Protein 5M6G (pdb70)

Structure (mmCIF, N/CA/C/O backbone):
data_5M6G
#
_entry.id   5M6G
#
_cell.length_a   64.292
_cell.length_b   75.717
_cell.length_c   113.893
_cell.angle_alpha   90.00
_cell.angle_beta   90.00
_cell.angle_gamma   90.00
#
_symmetry.space_group_name_H-M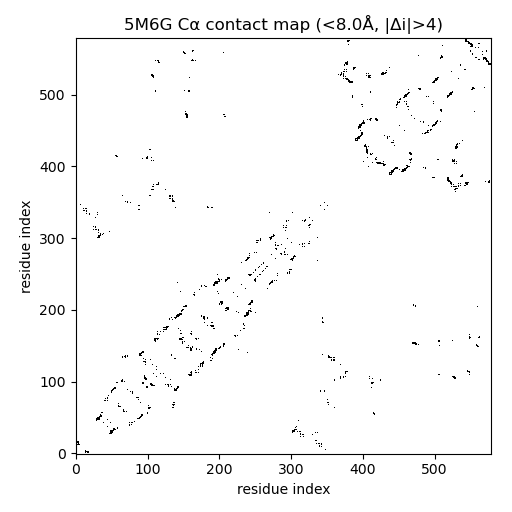   'P 21 21 21'
#
loop_
_entity.id
_entity.type
_entity.pdbx_description
1 polymer Beta-glucosidase
2 non-polymer 'MAGNESIUM ION'
3 non-polymer GLYCEROL
4 non-polymer 'TRIETHYLENE GLYCOL'
5 non-polymer sorbitol
6 water water
#
loop_
_atom_site.group_PDB
_atom_site.id
_atom_site.type_symbol
_atom_site.label_atom_id
_atom_site.label_alt_id
_atom_site.label_comp_id
_atom_site.label_asym_id
_atom_site.label_entity_id
_atom_site.label_seq_id
_atom_site.pdbx_PDB_ins_code
_atom_site.Cartn_x
_atom_site.Cartn_y
_atom_site.Cartn_z
_atom_site.occupancy
_atom_site.B_iso_or_equiv
_atom_site.auth_seq_id
_atom_site.auth_comp_id
_atom_site.auth_asym_id
_atom_site.auth_atom_id
_atom_site.pdbx_PDB_model_num
ATOM 1 N N . ARG A 1 37 ? -45.124 11.957 -5.916 1.00 32.19 37 ARG A N 1
ATOM 2 C CA . ARG A 1 37 ? -45.314 12.655 -4.649 1.00 35.50 37 ARG A CA 1
ATOM 3 C C . ARG A 1 37 ? -44.251 12.396 -3.569 1.00 25.52 37 ARG A C 1
ATOM 4 O O . ARG A 1 37 ? -44.020 13.284 -2.762 1.00 28.84 37 ARG A O 1
ATOM 12 N N . PRO A 1 38 ? -43.627 11.213 -3.503 1.00 26.39 38 PRO A N 1
ATOM 13 C CA . PRO A 1 38 ? -42.492 11.080 -2.581 1.00 24.76 38 PRO A CA 1
ATOM 14 C C . PRO A 1 38 ? -41.416 12.079 -2.968 1.00 20.23 38 PRO A C 1
ATOM 15 O O . PRO A 1 38 ? -41.146 12.300 -4.151 1.00 20.20 38 PRO A O 1
ATOM 19 N N . ALA A 1 39 ? -40.832 12.721 -1.957 1.00 18.54 39 ALA A N 1
ATOM 20 C CA . ALA A 1 39 ? -39.903 13.809 -2.228 1.00 17.55 39 ALA A CA 1
ATOM 21 C C . ALA A 1 39 ? -38.701 13.334 -3.032 1.00 16.92 39 ALA A C 1
ATOM 22 O O . ALA A 1 39 ? -38.103 14.123 -3.774 1.00 20.35 39 ALA A O 1
ATOM 24 N N . TYR A 1 40 ? -38.327 12.056 -2.907 1.00 15.37 40 TYR A N 1
ATOM 25 C CA . TYR A 1 40 ? -37.173 11.592 -3.672 1.00 15.72 40 TYR A CA 1
ATOM 26 C C . TYR A 1 40 ? -37.464 11.574 -5.165 1.00 19.06 40 TYR A C 1
ATOM 27 O O . TYR A 1 40 ? -36.525 11.557 -5.970 1.00 16.99 40 TYR A O 1
ATOM 36 N N . ARG A 1 41 ? -38.741 11.610 -5.548 1.00 18.91 41 ARG A N 1
ATOM 37 C CA . ARG A 1 41 ? -39.144 11.709 -6.945 1.00 22.80 41 ARG A CA 1
ATOM 38 C C . ARG A 1 41 ? -39.199 13.144 -7.448 1.00 21.67 41 ARG A C 1
ATOM 39 O O . ARG A 1 41 ? -39.509 13.358 -8.623 1.00 25.67 41 ARG A O 1
ATOM 47 N N . ASP A 1 42 ? -38.941 14.130 -6.588 1.00 19.33 42 ASP A N 1
ATOM 48 C CA . ASP A 1 42 ? -38.922 15.525 -7.009 1.00 18.02 42 ASP A CA 1
ATOM 49 C C . ASP A 1 42 ? -37.551 15.863 -7.579 1.00 23.27 42 ASP A C 1
ATOM 50 O O . ASP A 1 42 ? -36.561 15.915 -6.834 1.00 20.85 42 ASP A O 1
ATOM 55 N N . PRO A 1 43 ? -37.448 16.124 -8.885 1.00 24.14 43 PRO A N 1
ATOM 56 C CA . PRO A 1 43 ? -36.134 16.395 -9.470 1.00 17.99 43 PRO A CA 1
ATOM 57 C C . PRO A 1 43 ? -35.597 17.789 -9.182 1.00 22.65 43 PRO A C 1
ATOM 58 O O . PRO A 1 43 ? -34.421 18.041 -9.465 1.00 23.41 43 PRO A O 1
ATOM 62 N N . ARG A 1 44 ? -36.393 18.696 -8.624 1.00 24.12 44 ARG A N 1
ATOM 63 C CA . ARG A 1 44 ? -35.883 20.002 -8.221 1.00 24.70 44 ARG A CA 1
ATOM 64 C C . ARG A 1 44 ? -35.384 20.025 -6.783 1.00 27.02 44 ARG A C 1
ATOM 65 O O . ARG A 1 44 ? -34.848 21.047 -6.344 1.00 21.18 44 ARG A O 1
ATOM 73 N N . LEU A 1 45 ? -35.556 18.946 -6.048 1.00 21.14 45 LEU A N 1
ATOM 74 C CA . LEU A 1 45 ? -35.138 18.918 -4.655 1.00 19.50 45 LEU A CA 1
ATOM 75 C C . LEU A 1 45 ? -33.625 18.721 -4.563 1.00 22.01 45 LEU A C 1
ATOM 76 O O . LEU A 1 45 ? -33.045 17.981 -5.368 1.00 19.94 45 LEU A O 1
ATOM 81 N N . PRO A 1 46 ? -32.959 19.386 -3.618 1.00 19.88 46 PRO A N 1
ATOM 82 C CA . PRO A 1 46 ? -31.529 19.131 -3.413 1.00 19.54 46 PRO A CA 1
ATOM 83 C C . PRO A 1 46 ? -31.275 17.648 -3.186 1.00 16.05 46 PRO A C 1
ATOM 84 O O . PRO A 1 46 ? -32.076 16.955 -2.555 1.00 17.54 46 PRO A O 1
ATOM 88 N N . VAL A 1 47 ? -30.136 17.172 -3.705 1.00 15.94 47 VAL A N 1
ATOM 89 C CA . VAL A 1 47 ? -29.810 15.747 -3.627 1.00 12.59 47 VAL A CA 1
ATOM 90 C C . VAL A 1 47 ? -29.878 15.205 -2.199 1.00 14.66 47 VAL A C 1
ATOM 91 O O . VAL A 1 47 ? -30.524 14.168 -1.992 1.00 17.09 47 VAL A O 1
ATOM 95 N N . PRO A 1 48 ? -29.252 15.832 -1.192 1.00 16.82 48 PRO A N 1
ATOM 96 C CA . PRO A 1 48 ? -29.324 15.248 0.161 1.00 15.45 48 PRO A CA 1
ATOM 97 C C . PRO A 1 48 ? -30.748 15.085 0.682 1.00 13.78 48 PRO A C 1
ATOM 98 O O . PRO A 1 48 ? -31.012 14.126 1.420 1.00 15.52 48 PRO A O 1
ATOM 102 N N . ASP A 1 49 ? -31.672 15.981 0.314 1.00 15.11 49 ASP A N 1
ATOM 103 C CA . ASP A 1 49 ? -33.072 15.819 0.724 1.00 15.17 49 ASP A CA 1
ATOM 104 C C . ASP A 1 49 ? -33.734 14.649 0.005 1.00 15.60 49 ASP A C 1
ATOM 105 O O . ASP A 1 49 ? -34.581 13.952 0.584 1.00 15.92 49 ASP A O 1
ATOM 110 N N . ARG A 1 50 ? -33.383 14.437 -1.269 1.00 13.65 50 ARG A N 1
ATOM 111 C CA . ARG A 1 50 ? -33.885 13.278 -1.999 1.00 14.10 50 ARG A CA 1
ATOM 112 C C . ARG A 1 50 ? -33.347 11.983 -1.404 1.00 15.25 50 ARG A C 1
ATOM 113 O O . ARG A 1 50 ? -34.091 11.006 -1.251 1.00 13.33 50 ARG A O 1
ATOM 121 N N . VAL A 1 51 ? -32.053 11.959 -1.077 1.00 12.20 51 VAL A N 1
ATOM 122 C CA . VAL A 1 51 ? -31.455 10.806 -0.413 1.00 12.63 51 VAL A CA 1
ATOM 123 C C . VAL A 1 51 ? -32.149 10.526 0.919 1.00 14.65 51 VAL A C 1
ATOM 124 O O . VAL A 1 51 ? -32.499 9.384 1.228 1.00 14.12 51 VAL A O 1
ATOM 128 N N . ASP A 1 52 ? -32.341 11.561 1.736 1.00 13.36 52 ASP A N 1
ATOM 129 C CA . ASP A 1 52 ? -33.003 11.359 3.029 1.00 14.45 52 ASP A CA 1
ATOM 130 C C . ASP A 1 52 ? -34.384 10.732 2.862 1.00 16.73 52 ASP A C 1
ATOM 131 O O . ASP A 1 52 ? -34.751 9.802 3.594 1.00 12.88 52 ASP A O 1
ATOM 136 N N . ASP A 1 53 ? -35.171 11.230 1.906 1.00 14.69 53 ASP A N 1
ATOM 137 C CA . ASP A 1 53 ? -36.534 10.734 1.749 1.00 15.75 53 ASP A CA 1
ATOM 138 C C . ASP A 1 53 ? -36.546 9.283 1.286 1.00 18.27 53 ASP A C 1
ATOM 139 O O . ASP A 1 53 ? -37.311 8.463 1.804 1.00 16.01 53 ASP A O 1
ATOM 144 N N . LEU A 1 54 ? -35.709 8.953 0.294 1.00 14.47 54 LEU A N 1
ATOM 145 C CA . LEU A 1 54 ? -35.625 7.578 -0.185 1.00 13.83 54 LEU A CA 1
ATOM 146 C C . LEU A 1 54 ? -35.197 6.632 0.931 1.00 13.50 54 LEU A C 1
ATOM 147 O O . LEU A 1 54 ? -35.838 5.604 1.165 1.00 13.18 54 LEU A O 1
ATOM 152 N N . MET A 1 55 ? -34.107 6.959 1.636 1.00 12.29 55 MET A N 1
ATOM 153 C CA . MET A 1 55 ? -33.657 6.070 2.698 1.00 12.85 55 MET A CA 1
ATOM 154 C C . MET A 1 55 ? -34.704 5.920 3.793 1.00 15.96 55 MET A C 1
ATOM 155 O O . MET A 1 55 ? -34.830 4.840 4.380 1.00 15.91 55 MET A O 1
ATOM 160 N N . ALA A 1 56 ? -35.473 6.973 4.071 1.00 14.06 56 ALA A N 1
ATOM 161 C CA . ALA A 1 56 ? -36.532 6.847 5.073 1.00 15.04 56 ALA A CA 1
ATOM 162 C C . ALA A 1 56 ? -37.535 5.771 4.686 1.00 16.05 56 ALA A C 1
ATOM 163 O O . ALA A 1 56 ? -38.144 5.145 5.562 1.00 16.03 56 ALA A O 1
ATOM 165 N N . ARG A 1 57 ? -37.700 5.524 3.383 1.00 15.09 57 ARG A N 1
ATOM 166 C CA . ARG A 1 57 ? -38.652 4.541 2.875 1.00 18.75 57 ARG A CA 1
ATOM 167 C C . ARG A 1 57 ? -38.055 3.150 2.680 1.00 18.80 57 ARG A C 1
ATOM 168 O O . ARG A 1 57 ? -38.805 2.206 2.402 1.00 14.98 57 ARG A O 1
ATOM 176 N N . MET A 1 58 ? -36.741 2.988 2.826 1.00 12.00 58 MET A N 1
ATOM 177 C CA . MET A 1 58 ? -36.106 1.716 2.524 1.00 11.83 58 MET A CA 1
ATOM 178 C C . MET A 1 58 ? -36.116 0.774 3.720 1.00 12.92 58 MET A C 1
ATOM 179 O O . MET A 1 58 ? -35.873 1.188 4.861 1.00 15.20 58 MET A O 1
ATOM 184 N N . SER A 1 59 ? -36.399 -0.496 3.446 1.00 10.88 59 SER A N 1
ATOM 185 C CA . SER A 1 59 ? -36.153 -1.551 4.410 1.00 15.92 59 SER A CA 1
ATOM 186 C C . SER A 1 59 ? -34.658 -1.832 4.495 1.00 15.29 59 SER A C 1
ATOM 187 O O . SER A 1 59 ? -33.878 -1.459 3.617 1.00 14.00 59 SER A O 1
ATOM 190 N N . LEU A 1 60 ? -34.263 -2.507 5.575 1.00 12.72 60 LEU A N 1
ATOM 191 C CA . LEU A 1 60 ? -32.879 -2.954 5.672 1.00 15.32 60 LEU A CA 1
ATOM 192 C C . LEU A 1 60 ? -32.488 -3.771 4.445 1.00 13.04 60 LEU A C 1
ATOM 193 O O . LEU A 1 60 ? -31.401 -3.585 3.885 1.00 14.04 60 LEU A O 1
ATOM 198 N N . ASP A 1 61 ? -33.380 -4.655 3.986 1.00 16.23 61 ASP A N 1
ATOM 199 C CA . ASP A 1 61 ? -33.069 -5.466 2.812 1.00 18.86 61 ASP A CA 1
ATOM 200 C C . ASP A 1 61 ? -32.844 -4.600 1.577 1.00 12.74 61 ASP A C 1
ATOM 201 O O . ASP A 1 61 ? -31.977 -4.912 0.751 1.00 12.94 61 ASP A O 1
ATOM 206 N N . ASP A 1 62 ? -33.604 -3.505 1.429 1.00 12.00 62 ASP A N 1
ATOM 207 C CA . ASP A 1 62 ? -33.334 -2.587 0.320 1.00 16.04 62 ASP A CA 1
ATOM 208 C C . ASP A 1 62 ? -31.925 -2.019 0.431 1.00 15.84 62 ASP A C 1
ATOM 209 O O . ASP A 1 62 ? -31.201 -1.912 -0.571 1.00 13.58 62 ASP A O 1
ATOM 214 N N . LYS A 1 63 ? -31.524 -1.645 1.650 1.00 13.92 63 LYS A N 1
ATOM 215 C CA . LYS A 1 63 ? -30.215 -1.037 1.862 1.00 14.20 63 LYS A CA 1
ATOM 216 C C . LYS A 1 63 ? -29.090 -2.038 1.628 1.00 11.99 63 LYS A C 1
ATOM 217 O O . LYS A 1 63 ? -28.035 -1.680 1.090 1.00 13.72 63 LYS A O 1
ATOM 223 N N . LEU A 1 64 ? -29.284 -3.292 2.035 1.00 12.29 64 LEU A N 1
ATOM 224 C CA . LEU A 1 64 ? -28.262 -4.300 1.782 1.00 12.55 64 LEU A CA 1
ATOM 225 C C . LEU A 1 64 ? -28.088 -4.519 0.288 1.00 15.60 64 LEU A C 1
ATOM 226 O O . LEU A 1 64 ? -26.957 -4.592 -0.213 1.00 12.11 64 LEU A O 1
ATOM 231 N N . GLY A 1 65 ? -29.203 -4.592 -0.441 1.00 13.40 65 GLY A N 1
ATOM 232 C CA . GLY A 1 65 ? -29.130 -4.753 -1.884 1.00 13.28 65 GLY A CA 1
ATOM 233 C C . GLY A 1 65 ? -28.313 -3.672 -2.558 1.00 13.38 65 GLY A C 1
ATOM 234 O O . GLY A 1 65 ? -27.527 -3.958 -3.464 1.00 14.12 65 GLY A O 1
ATOM 235 N N . GLN A 1 66 ? -28.481 -2.415 -2.129 1.00 14.55 66 GLN A N 1
ATOM 236 C CA . GLN A 1 66 ? -27.755 -1.324 -2.774 1.00 13.55 66 GLN A CA 1
ATOM 237 C C . GLN A 1 66 ? -26.249 -1.485 -2.651 1.00 14.74 66 GLN A C 1
ATOM 238 O O . GLN A 1 66 ? -25.518 -0.934 -3.474 1.00 12.49 66 GLN A O 1
ATOM 244 N N . MET A 1 67 ? -25.772 -2.225 -1.651 1.00 13.91 67 MET A N 1
ATOM 245 C CA . MET A 1 67 ? -24.340 -2.373 -1.427 1.00 15.37 67 MET A CA 1
ATOM 246 C C . MET A 1 67 ? -23.708 -3.447 -2.306 1.00 15.27 67 MET A C 1
ATOM 247 O O . MET A 1 67 ? -22.494 -3.656 -2.229 1.00 16.12 67 MET A O 1
ATOM 252 N N . VAL A 1 68 ? -24.494 -4.106 -3.152 1.00 15.45 68 VAL A N 1
ATOM 253 C CA . VAL A 1 68 ? -24.026 -5.202 -3.995 1.00 16.55 68 VAL A CA 1
ATOM 254 C C . VAL A 1 68 ? -23.776 -4.686 -5.411 1.00 19.10 68 VAL A C 1
ATOM 255 O O . VAL A 1 68 ? -24.623 -3.992 -5.993 1.00 11.40 68 VAL A O 1
ATOM 259 N N . GLN A 1 69 ? -22.608 -5.014 -5.965 1.00 12.75 69 GLN A N 1
ATOM 260 C CA . GLN A 1 69 ? -22.355 -4.880 -7.398 1.00 14.90 69 GLN A CA 1
ATOM 261 C C . GLN A 1 69 ? -22.008 -6.267 -7.917 1.00 13.80 69 GLN A C 1
ATOM 262 O O . GLN A 1 69 ? -20.966 -6.827 -7.551 1.00 12.26 69 GLN A O 1
ATOM 268 N N . VAL A 1 70 ? -22.886 -6.829 -8.749 1.00 11.59 70 VAL A N 1
ATOM 269 C CA . VAL A 1 70 ? -22.753 -8.206 -9.206 1.00 11.37 70 VAL A CA 1
ATOM 270 C C . VAL A 1 70 ? -22.364 -8.217 -10.677 1.00 15.38 70 VAL A C 1
ATOM 271 O O . VAL A 1 70 ? -22.832 -7.384 -11.467 1.00 12.57 70 VAL A O 1
ATOM 275 N N . GLU A 1 71 ? -21.496 -9.160 -11.040 1.00 11.45 71 GLU A N 1
ATOM 276 C CA . GLU A 1 71 ? -21.063 -9.296 -12.423 1.00 10.30 71 GLU A CA 1
ATOM 277 C C . GLU A 1 71 ? -22.199 -9.882 -13.258 1.00 14.04 71 GLU A C 1
ATOM 278 O O . GLU A 1 71 ? -22.897 -10.801 -12.823 1.00 15.36 71 GLU A O 1
ATOM 284 N N . ARG A 1 72 ? -22.377 -9.342 -14.466 1.00 13.18 72 ARG A N 1
ATOM 285 C CA . ARG A 1 72 ? -23.593 -9.603 -15.238 1.00 13.01 72 ARG A CA 1
ATOM 286 C C . ARG A 1 72 ? -23.807 -11.089 -15.521 1.00 18.20 72 ARG A C 1
ATOM 287 O O . ARG A 1 72 ? -24.954 -11.527 -15.642 1.00 17.17 72 ARG A O 1
ATOM 295 N N . LYS A 1 73 ? -22.733 -11.880 -15.646 1.00 15.15 73 LYS A N 1
ATOM 296 C CA . LYS A 1 73 ? -22.923 -13.304 -15.918 1.00 14.49 73 LYS A CA 1
ATOM 297 C C . LYS A 1 73 ? -23.626 -14.024 -14.771 1.00 16.44 73 LYS A C 1
ATOM 298 O O . LYS A 1 73 ? -24.214 -15.091 -14.991 1.00 19.04 73 LYS A O 1
ATOM 304 N N . ALA A 1 74 ? -23.581 -13.473 -13.559 1.00 16.40 74 ALA A N 1
ATOM 305 C CA . ALA A 1 74 ? -24.182 -14.131 -12.405 1.00 16.26 74 ALA A CA 1
ATOM 306 C C . ALA A 1 74 ? -25.646 -13.775 -12.193 1.00 17.76 74 ALA A C 1
ATOM 307 O O . ALA A 1 74 ? -26.339 -14.501 -11.468 1.00 17.80 74 ALA A O 1
ATOM 309 N N . ALA A 1 75 ? -26.135 -12.689 -12.787 1.00 16.95 75 ALA A N 1
ATOM 310 C CA . ALA A 1 75 ? -27.503 -12.250 -12.527 1.00 17.89 75 ALA A CA 1
ATOM 311 C C . ALA A 1 75 ? -28.030 -11.475 -13.721 1.00 17.48 75 ALA A C 1
ATOM 312 O O . ALA A 1 75 ? -27.498 -10.415 -14.060 1.00 16.59 75 ALA A O 1
ATOM 314 N N . GLY A 1 76 ? -29.079 -11.994 -14.350 1.00 20.23 76 GLY A N 1
ATOM 315 C CA . GLY A 1 76 ? -29.765 -11.248 -15.372 1.00 21.83 76 GLY A CA 1
ATOM 316 C C . GLY A 1 76 ? -30.622 -10.154 -14.775 1.00 20.71 76 GLY A C 1
ATOM 317 O O . GLY A 1 76 ? -30.717 -9.982 -13.548 1.00 16.28 76 GLY A O 1
ATOM 318 N N . PRO A 1 77 ? -31.271 -9.391 -15.658 1.00 18.85 77 PRO A N 1
ATOM 319 C CA . PRO A 1 77 ? -32.088 -8.255 -15.186 1.00 13.37 77 PRO A CA 1
ATOM 320 C C . PRO A 1 77 ? -33.094 -8.621 -14.111 1.00 20.02 77 PRO A C 1
ATOM 321 O O . PRO A 1 77 ? -33.166 -7.942 -13.079 1.00 14.64 77 PRO A O 1
ATOM 325 N N . GLN A 1 78 ? -33.865 -9.693 -14.315 1.00 17.47 78 GLN A N 1
ATOM 326 C CA . GLN A 1 78 ? -34.907 -10.037 -13.351 1.00 19.51 78 GLN A CA 1
ATOM 327 C C . GLN A 1 78 ? -34.320 -10.344 -11.979 1.00 17.85 78 GLN A C 1
ATOM 328 O O . GLN A 1 78 ? -34.842 -9.875 -10.959 1.00 18.65 78 GLN A O 1
ATOM 334 N N . ALA A 1 79 ? -33.233 -11.119 -11.931 1.00 18.58 79 ALA A N 1
ATOM 335 C CA . ALA A 1 79 ? -32.614 -11.456 -10.648 1.00 18.97 79 ALA A CA 1
ATOM 336 C C . ALA A 1 79 ? -32.052 -10.224 -9.955 1.00 18.68 79 ALA A C 1
ATOM 337 O O . ALA A 1 79 ? -32.125 -10.106 -8.724 1.00 16.92 79 ALA A O 1
ATOM 339 N N . VAL A 1 80 ? -31.449 -9.312 -10.721 1.00 18.46 80 VAL A N 1
ATOM 340 C CA . VAL A 1 80 ? -30.964 -8.066 -10.132 1.00 18.69 80 VAL A CA 1
ATOM 341 C C . VAL A 1 80 ? -32.118 -7.313 -9.481 1.00 18.51 80 VAL A C 1
ATOM 342 O O . VAL A 1 80 ? -32.015 -6.853 -8.339 1.00 17.62 80 VAL A O 1
ATOM 346 N N . ALA A 1 81 ? -33.248 -7.208 -10.184 1.00 18.33 81 ALA A N 1
ATOM 347 C CA . ALA A 1 81 ? -34.412 -6.542 -9.603 1.00 19.87 81 ALA A CA 1
ATOM 348 C C . ALA A 1 81 ? -34.976 -7.322 -8.418 1.00 19.49 81 ALA A C 1
ATOM 349 O O . ALA A 1 81 ? -35.299 -6.726 -7.380 1.00 19.41 81 ALA A O 1
ATOM 351 N N . ASP A 1 82 ? -35.097 -8.652 -8.545 1.00 18.00 82 ASP A N 1
ATOM 352 C CA . ASP A 1 82 ? -35.668 -9.453 -7.460 1.00 17.34 82 ASP A CA 1
ATOM 353 C C . ASP A 1 82 ? -34.913 -9.261 -6.148 1.00 15.41 82 ASP A C 1
ATOM 354 O O . ASP A 1 82 ? -35.522 -9.300 -5.075 1.00 16.46 82 ASP A O 1
ATOM 359 N N . HIS A 1 83 ? -33.594 -9.057 -6.203 1.00 14.43 83 HIS A N 1
ATOM 360 C CA . HIS A 1 83 ? -32.799 -8.890 -4.992 1.00 18.26 83 HIS A CA 1
ATOM 361 C C . HIS A 1 83 ? -32.527 -7.430 -4.655 1.00 16.90 83 HIS A C 1
ATOM 362 O O . HIS A 1 83 ? -31.811 -7.151 -3.678 1.00 17.30 83 HIS A O 1
ATOM 369 N N . ARG A 1 84 ? -33.101 -6.501 -5.417 1.00 13.23 84 ARG A N 1
ATOM 370 C CA . ARG A 1 84 ? -32.949 -5.070 -5.166 1.00 18.87 84 ARG A CA 1
ATOM 371 C C . ARG A 1 84 ? -31.473 -4.681 -5.192 1.00 16.92 84 ARG A C 1
ATOM 372 O O . ARG A 1 84 ? -31.008 -3.871 -4.391 1.00 16.64 84 ARG A O 1
ATOM 380 N N . ILE A 1 85 ? -30.728 -5.282 -6.119 1.00 15.86 85 ILE A N 1
ATOM 381 C CA . ILE A 1 85 ? -29.283 -5.085 -6.171 1.00 14.94 85 ILE A CA 1
ATOM 382 C C . ILE A 1 85 ? -28.970 -3.696 -6.715 1.00 14.36 85 ILE A C 1
ATOM 383 O O . ILE A 1 85 ? -29.659 -3.179 -7.603 1.00 17.62 85 ILE A O 1
ATOM 388 N N . GLY A 1 86 ? -27.936 -3.060 -6.157 1.00 16.13 86 GLY A N 1
ATOM 389 C CA . GLY A 1 86 ? -27.676 -1.672 -6.487 1.00 13.92 86 GLY A CA 1
ATOM 390 C C . GLY A 1 86 ? -26.884 -1.467 -7.762 1.00 13.74 86 GLY A C 1
ATOM 391 O O . GLY A 1 86 ? -27.009 -0.423 -8.409 1.00 12.39 86 GLY A O 1
ATOM 392 N N . SER A 1 87 ? -26.080 -2.445 -8.158 1.00 10.50 87 SER A N 1
ATOM 393 C CA . SER A 1 87 ? -25.184 -2.210 -9.272 1.00 11.53 87 SER A CA 1
ATOM 394 C C . SER A 1 87 ? -24.882 -3.514 -9.982 1.00 12.70 87 SER A C 1
ATOM 395 O O . SER A 1 87 ? -24.942 -4.591 -9.384 1.00 11.63 87 SER A O 1
ATOM 398 N N . VAL A 1 88 ? -24.542 -3.393 -11.267 1.00 11.35 88 VAL A N 1
ATOM 399 C CA . VAL A 1 88 ? -24.018 -4.493 -12.063 1.00 9.83 88 VAL A CA 1
ATOM 400 C C . VAL A 1 88 ? -22.745 -4.000 -12.735 1.00 13.06 88 VAL A C 1
ATOM 401 O O . VAL A 1 88 ? -22.595 -2.804 -13.007 1.00 15.00 88 VAL A O 1
ATOM 405 N N . LEU A 1 89 ? -21.803 -4.917 -12.972 1.00 15.45 89 LEU A N 1
ATOM 406 C CA . LEU A 1 89 ? -20.619 -4.600 -13.762 1.00 14.46 89 LEU A CA 1
ATOM 407 C C . LEU A 1 89 ? -20.440 -5.633 -14.862 1.00 14.86 89 LEU A C 1
ATOM 408 O O . LEU A 1 89 ? -20.946 -6.757 -14.789 1.00 14.04 89 LEU A O 1
ATOM 413 N N . SER A 1 90 ? -19.728 -5.218 -15.905 1.00 13.34 90 SER A N 1
ATOM 414 C CA . SER A 1 90 ? -19.099 -6.148 -16.828 1.00 17.26 90 SER A CA 1
ATOM 415 C C . SER A 1 90 ? -17.645 -6.273 -16.407 1.00 17.20 90 SER A C 1
ATOM 416 O O . SER A 1 90 ? -16.924 -5.270 -16.367 1.00 15.19 90 SER A O 1
ATOM 419 N N . GLY A 1 91 ? -17.225 -7.479 -16.047 1.00 13.54 91 GLY A N 1
ATOM 420 C CA . GLY A 1 91 ? -15.806 -7.730 -15.916 1.00 13.30 91 GLY A CA 1
ATOM 421 C C . GLY A 1 91 ? -15.128 -7.624 -17.279 1.00 14.91 91 GLY A C 1
ATOM 422 O O . GLY A 1 91 ? -15.775 -7.500 -18.320 1.00 16.75 91 GLY A O 1
ATOM 423 N N . GLY A 1 92 ? -13.797 -7.662 -17.271 1.00 17.79 92 GLY A N 1
ATOM 424 C CA . GLY A 1 92 ? -13.053 -7.638 -18.514 1.00 16.53 92 GLY A CA 1
ATOM 425 C C . GLY A 1 92 ? -13.496 -8.759 -19.432 1.00 15.11 92 GLY A C 1
ATOM 426 O O . GLY A 1 92 ? -13.565 -9.922 -19.021 1.00 15.01 92 GLY A O 1
ATOM 427 N N . GLY A 1 93 ? -13.814 -8.423 -20.676 1.00 15.79 93 GLY A N 1
ATOM 428 C CA . GLY A 1 93 ? -14.262 -9.412 -21.632 1.00 16.53 93 GLY A CA 1
ATOM 429 C C . GLY A 1 93 ? -15.725 -9.780 -21.544 1.00 17.01 93 GLY A C 1
ATOM 430 O O . GLY A 1 93 ? -16.181 -10.614 -22.331 1.00 17.11 93 GLY A O 1
ATOM 431 N N . SER A 1 94 ? -16.482 -9.180 -20.626 1.00 16.89 94 SER A N 1
ATOM 432 C CA . SER A 1 94 ? -17.859 -9.597 -20.362 1.00 13.26 94 SER A CA 1
ATOM 433 C C . SER A 1 94 ? -18.816 -8.754 -21.203 1.00 16.83 94 SER A C 1
ATOM 434 O O . SER A 1 94 ? -19.476 -7.828 -20.725 1.00 15.84 94 SER A O 1
ATOM 437 N N . ALA A 1 95 ? -18.903 -9.108 -22.509 1.00 14.31 95 ALA A N 1
ATOM 438 C CA . ALA A 1 95 ? -19.707 -8.368 -23.464 1.00 20.12 95 ALA A CA 1
ATOM 439 C C . ALA A 1 95 ? -20.987 -9.124 -23.795 1.00 17.57 95 ALA A C 1
ATOM 440 O O . ALA A 1 95 ? -21.037 -10.351 -23.667 1.00 17.15 95 ALA A O 1
ATOM 442 N N . PRO A 1 96 ? -22.033 -8.422 -24.225 1.00 16.52 96 PRO A N 1
ATOM 443 C CA . PRO A 1 96 ? -23.191 -9.109 -24.806 1.00 20.09 96 PRO A CA 1
ATOM 444 C C . PRO A 1 96 ? -22.840 -9.648 -26.186 1.00 21.47 96 PRO A C 1
ATOM 445 O O . PRO A 1 96 ? -21.756 -9.406 -26.723 1.00 17.02 96 PRO A O 1
ATOM 449 N N . GLU A 1 97 ? -23.783 -10.390 -26.763 1.00 25.41 97 GLU A N 1
ATOM 450 C CA . GLU A 1 97 ? -23.634 -10.891 -28.129 1.00 29.47 97 GLU A CA 1
ATOM 451 C C . GLU A 1 97 ? -24.715 -10.268 -29.014 1.00 28.28 97 GLU A C 1
ATOM 452 O O . GLU A 1 97 ? -25.892 -10.321 -28.665 1.00 27.24 97 GLU A O 1
ATOM 458 N N . PRO A 1 98 ? -24.319 -9.646 -30.142 1.00 28.65 98 PRO A N 1
ATOM 459 C CA . PRO A 1 98 ? -22.931 -9.450 -30.579 1.00 23.11 98 PRO A CA 1
ATOM 460 C C . PRO A 1 98 ? -22.245 -8.343 -29.792 1.00 21.69 98 PRO A C 1
ATOM 461 O O . PRO A 1 98 ? -22.910 -7.562 -29.109 1.00 21.16 98 PRO A O 1
ATOM 465 N N . ASN A 1 99 ? -20.924 -8.266 -29.880 1.00 20.37 99 ASN A N 1
ATOM 466 C CA . ASN A 1 99 ? -20.196 -7.181 -29.228 1.00 15.53 99 ASN A CA 1
ATOM 467 C C . ASN A 1 99 ? -20.208 -5.971 -30.158 1.00 17.92 99 ASN A C 1
ATOM 468 O O . ASN A 1 99 ? -19.312 -5.776 -30.979 1.00 17.13 99 ASN A O 1
ATOM 473 N N . THR A 1 100 ? -21.231 -5.140 -30.021 1.00 16.10 100 THR A N 1
ATOM 474 C CA . THR A 1 100 ? -21.373 -3.894 -30.757 1.00 17.20 100 THR A CA 1
ATOM 475 C C . THR A 1 100 ? -21.775 -2.806 -29.783 1.00 15.72 100 THR A C 1
ATOM 476 O O . THR A 1 100 ? -22.326 -3.097 -28.714 1.00 17.68 100 THR A O 1
ATOM 480 N N . PRO A 1 101 ? -21.512 -1.535 -30.115 1.00 16.78 101 PRO A N 1
ATOM 481 C CA . PRO A 1 101 ? -21.983 -0.451 -29.235 1.00 17.43 101 PRO A CA 1
ATOM 482 C C . PRO A 1 101 ? -23.487 -0.467 -29.006 1.00 17.69 101 PRO A C 1
ATOM 483 O O . PRO A 1 101 ? -23.936 -0.214 -27.881 1.00 15.69 101 PRO A O 1
ATOM 487 N N . GLN A 1 102 ? -24.282 -0.770 -30.038 1.00 17.15 102 GLN A N 1
ATOM 488 C CA . GLN A 1 102 ? -25.732 -0.834 -29.851 1.00 15.75 102 GLN A CA 1
ATOM 489 C C . GLN A 1 102 ? -26.125 -1.962 -28.903 1.00 12.11 102 GLN A C 1
ATOM 490 O O . GLN A 1 102 ? -27.028 -1.799 -28.071 1.00 18.32 102 GLN A O 1
ATOM 496 N N . ALA A 1 103 ? -25.484 -3.125 -29.034 1.00 12.10 103 ALA A N 1
ATOM 497 C CA . ALA A 1 103 ? -25.840 -4.252 -28.180 1.00 14.93 103 ALA A CA 1
ATOM 498 C C . ALA A 1 103 ? -25.481 -3.995 -26.717 1.00 17.43 103 ALA A C 1
ATOM 499 O O . ALA A 1 103 ? -26.185 -4.478 -25.815 1.00 13.90 103 ALA A O 1
ATOM 501 N N . TRP A 1 104 ? -24.397 -3.258 -26.456 1.00 16.63 104 TRP A N 1
ATOM 502 C CA . TRP A 1 104 ? -24.118 -2.846 -25.079 1.00 17.13 104 TRP A CA 1
ATOM 503 C C . TRP A 1 104 ? -25.216 -1.930 -24.556 1.00 12.58 104 TRP A C 1
ATOM 504 O O . TRP A 1 104 ? -25.665 -2.074 -23.413 1.00 14.78 104 TRP A O 1
ATOM 515 N N . ALA A 1 105 ? -25.651 -0.965 -25.372 1.00 14.19 105 ALA A N 1
ATOM 516 C CA . ALA A 1 105 ? -26.724 -0.079 -24.929 1.00 16.39 105 ALA A CA 1
ATOM 517 C C . ALA A 1 105 ? -28.007 -0.860 -24.666 1.00 16.24 105 ALA A C 1
ATOM 518 O O . ALA A 1 105 ? -28.711 -0.597 -23.681 1.00 15.90 105 ALA A O 1
ATOM 520 N N . ASP A 1 106 ? -28.323 -1.830 -25.532 1.00 15.51 106 ASP A N 1
ATOM 521 C CA . ASP A 1 106 ? -29.490 -2.680 -25.311 1.00 13.80 106 ASP A CA 1
ATOM 522 C C . ASP A 1 106 ? -29.366 -3.450 -24.002 1.00 18.62 106 ASP A C 1
ATOM 523 O O . ASP A 1 106 ? -30.323 -3.534 -23.223 1.00 16.36 106 ASP A O 1
ATOM 528 N N . MET A 1 107 ? -28.193 -4.037 -23.755 1.00 16.32 107 MET A N 1
ATOM 529 C CA . MET A 1 107 ? -27.990 -4.789 -22.524 1.00 15.43 107 MET A CA 1
ATOM 530 C C . MET A 1 107 ? -28.195 -3.898 -21.306 1.00 18.96 107 MET A C 1
ATOM 531 O O . MET A 1 107 ? -28.899 -4.270 -20.359 1.00 16.64 107 MET A O 1
ATOM 536 N N . TYR A 1 108 ? -27.586 -2.710 -21.325 1.00 16.07 108 TYR A N 1
ATOM 537 C CA . TYR A 1 108 ? -27.739 -1.766 -20.224 1.00 16.20 108 TYR A CA 1
ATOM 538 C C . TYR A 1 108 ? -29.209 -1.428 -19.983 1.00 16.17 108 TYR A C 1
ATOM 539 O O . TYR A 1 108 ? -29.696 -1.505 -18.851 1.00 13.36 108 TYR A O 1
ATOM 548 N N . ASP A 1 109 ? -29.931 -1.037 -21.043 1.00 14.70 109 ASP A N 1
ATOM 549 C CA . ASP A 1 109 ? -31.336 -0.668 -20.890 1.00 13.59 109 ASP A CA 1
ATOM 550 C C . ASP A 1 109 ? -32.170 -1.826 -20.372 1.00 16.63 109 ASP A C 1
ATOM 551 O O . ASP A 1 109 ? -33.157 -1.612 -19.655 1.00 17.09 109 ASP A O 1
ATOM 556 N N . SER A 1 110 ? -31.806 -3.054 -20.737 1.00 15.80 110 SER A N 1
ATOM 557 C CA . SER A 1 110 ? -32.539 -4.216 -20.248 1.00 15.45 110 SER A CA 1
ATOM 558 C C . SER A 1 110 ? -32.403 -4.343 -18.732 1.00 15.59 110 SER A C 1
ATOM 559 O O . SER A 1 110 ? -33.394 -4.556 -18.019 1.00 15.88 110 SER A O 1
ATOM 562 N N . TYR A 1 111 ? -31.180 -4.203 -18.216 1.00 12.90 111 TYR A N 1
ATOM 563 C CA . TYR A 1 111 ? -31.003 -4.223 -16.764 1.00 10.36 111 TYR A CA 1
ATOM 564 C C . TYR A 1 111 ? -31.761 -3.078 -16.108 1.00 14.90 111 TYR A C 1
ATOM 565 O O . TYR A 1 111 ? -32.429 -3.265 -15.081 1.00 14.60 111 TYR A O 1
ATOM 574 N N . GLN A 1 112 ? -31.704 -1.894 -16.711 1.00 13.70 112 GLN A N 1
ATOM 575 C CA . GLN A 1 112 ? -32.329 -0.726 -16.107 1.00 15.20 112 GLN A CA 1
ATOM 576 C C . GLN A 1 112 ? -33.847 -0.866 -16.058 1.00 19.40 112 GLN A C 1
ATOM 577 O O . GLN A 1 112 ? -34.469 -0.529 -15.042 1.00 14.68 112 GLN A O 1
ATOM 583 N N . ARG A 1 113 ? -34.464 -1.383 -17.130 1.00 15.75 113 ARG A N 1
ATOM 584 C CA . ARG A 1 113 ? -35.917 -1.572 -17.111 1.00 15.25 113 ARG A CA 1
ATOM 585 C C . ARG A 1 113 ? -36.355 -2.421 -15.922 1.00 18.80 113 ARG A C 1
ATOM 586 O O . ARG A 1 113 ? -37.362 -2.116 -15.261 1.00 15.90 113 ARG A O 1
ATOM 594 N N . ALA A 1 114 ? -35.615 -3.495 -15.635 1.00 15.92 114 ALA A N 1
ATOM 595 C CA . ALA A 1 114 ? -35.966 -4.358 -14.514 1.00 16.98 114 ALA A CA 1
ATOM 596 C C . ALA A 1 114 ? -35.773 -3.646 -13.182 1.00 18.42 114 ALA A C 1
ATOM 597 O O . ALA A 1 114 ? -36.646 -3.714 -12.303 1.00 14.43 114 ALA A O 1
ATOM 599 N N . ALA A 1 115 ? -34.651 -2.938 -13.019 1.00 18.45 115 ALA A N 1
ATOM 600 C CA . ALA A 1 115 ? -34.422 -2.188 -11.783 1.00 18.77 115 ALA A CA 1
ATOM 601 C C . ALA A 1 115 ? -35.512 -1.145 -11.552 1.00 16.22 115 ALA A C 1
ATOM 602 O O . ALA A 1 115 ? -35.973 -0.954 -10.421 1.00 14.80 115 ALA A O 1
ATOM 604 N N . LEU A 1 116 ? -35.941 -0.463 -12.613 1.00 15.12 116 LEU A N 1
ATOM 605 C CA . LEU A 1 116 ? -36.964 0.566 -12.479 1.00 15.21 116 LEU A CA 1
ATOM 606 C C . LEU A 1 116 ? -38.337 0.009 -12.119 1.00 13.85 116 LEU A C 1
ATOM 607 O O . LEU A 1 116 ? -39.217 0.792 -11.750 1.00 16.57 116 LEU A O 1
ATOM 612 N N . SER A 1 117 ? -38.547 -1.306 -12.199 1.00 15.27 117 SER A N 1
ATOM 613 C CA A SER A 1 117 ? -39.853 -1.907 -11.944 0.53 17.66 117 SER A CA 1
ATOM 614 C CA B SER A 1 117 ? -39.856 -1.897 -11.944 0.47 17.64 117 SER A CA 1
ATOM 615 C C . SER A 1 117 ? -40.040 -2.341 -10.496 1.00 16.73 117 SER A C 1
ATOM 616 O O . SER A 1 117 ? -41.106 -2.872 -10.155 1.00 15.70 117 SER A O 1
ATOM 621 N N . THR A 1 118 ? -39.039 -2.146 -9.648 1.00 14.92 118 THR A N 1
ATOM 622 C CA . THR A 1 118 ? -39.121 -2.542 -8.253 1.00 13.92 118 THR A CA 1
ATOM 623 C C . THR A 1 118 ? -40.031 -1.574 -7.503 1.00 13.63 118 THR A C 1
ATOM 624 O O . THR A 1 118 ? -40.370 -0.506 -8.019 1.00 14.93 118 THR A O 1
ATOM 628 N N . PRO A 1 119 ? -40.424 -1.903 -6.261 1.00 15.32 119 PRO A N 1
ATOM 629 C CA . PRO A 1 119 ? -41.349 -1.004 -5.545 1.00 14.96 119 PRO A CA 1
ATOM 630 C C . PRO A 1 119 ? -40.834 0.420 -5.392 1.00 13.59 119 PRO A C 1
ATOM 631 O O . PRO A 1 119 ? -41.613 1.366 -5.548 1.00 17.16 119 PRO A O 1
ATOM 635 N N . LEU A 1 120 ? -39.541 0.612 -5.093 1.00 13.39 120 LEU A N 1
ATOM 636 C CA . LEU A 1 120 ? -38.996 1.962 -5.008 1.00 11.70 120 LEU A CA 1
ATOM 637 C C . LEU A 1 120 ? -38.477 2.472 -6.341 1.00 15.43 120 LEU A C 1
ATOM 638 O O . LEU A 1 120 ? -38.340 3.689 -6.510 1.00 13.66 120 LEU A O 1
ATOM 643 N N . GLY A 1 121 ? -38.194 1.581 -7.287 1.00 13.58 121 GLY A N 1
ATOM 644 C CA . GLY A 1 121 ? -37.724 2.016 -8.589 1.00 13.43 121 GLY A CA 1
ATOM 645 C C . GLY A 1 121 ? -36.366 2.683 -8.565 1.00 14.29 121 GLY A C 1
ATOM 646 O O . GLY A 1 121 ? -36.116 3.592 -9.367 1.00 16.16 121 GLY A O 1
ATOM 647 N N . ILE A 1 122 ? -35.487 2.272 -7.653 1.00 11.56 122 ILE A N 1
ATOM 648 C CA . ILE A 1 122 ? -34.131 2.817 -7.588 1.00 14.65 122 ILE A CA 1
ATOM 649 C C . ILE A 1 122 ? -33.360 2.376 -8.825 1.00 13.05 122 ILE A C 1
ATOM 650 O O . ILE A 1 122 ? -33.160 1.171 -9.028 1.00 14.64 122 ILE A O 1
ATOM 655 N N . PRO A 1 123 ? -32.893 3.298 -9.658 1.00 11.48 123 PRO A N 1
ATOM 656 C CA . PRO A 1 123 ? -32.214 2.879 -10.883 1.00 17.10 123 PRO A CA 1
ATOM 657 C C . PRO A 1 123 ? -30.881 2.225 -10.566 1.00 19.37 123 PRO A C 1
ATOM 658 O O . PRO A 1 123 ? -30.238 2.502 -9.543 1.00 13.59 123 PRO A O 1
ATOM 662 N N . LEU A 1 124 ? -30.504 1.306 -11.447 1.00 14.09 124 LEU A N 1
ATOM 663 C CA . LEU A 1 124 ? -29.216 0.638 -11.361 1.00 16.97 124 LEU A CA 1
ATOM 664 C C . LEU A 1 124 ? -28.097 1.587 -11.774 1.00 17.13 124 LEU A C 1
ATOM 665 O O . LEU A 1 124 ? -28.287 2.478 -12.608 1.00 14.26 124 LEU A O 1
ATOM 670 N N . ILE A 1 125 ? -26.913 1.386 -11.197 1.00 12.68 125 ILE A N 1
ATOM 671 C CA . ILE A 1 125 ? -25.683 1.989 -11.707 1.00 13.85 125 ILE A CA 1
ATOM 672 C C . ILE A 1 125 ? -24.833 0.858 -12.273 1.00 11.40 125 ILE A C 1
ATOM 673 O O . ILE A 1 125 ? -24.722 -0.215 -11.664 1.00 11.50 125 ILE A O 1
ATOM 678 N N . TYR A 1 126 ? -24.301 1.058 -13.474 1.00 11.85 126 TYR A N 1
ATOM 679 C CA . TYR A 1 126 ? -23.556 0.020 -14.171 1.00 11.25 126 TYR A CA 1
ATOM 680 C C . TYR A 1 126 ? -22.098 0.448 -14.278 1.00 10.85 126 TYR A C 1
ATOM 681 O O . TYR A 1 126 ? -21.814 1.571 -14.696 1.00 12.34 126 TYR A O 1
ATOM 690 N N . GLY A 1 127 ? -21.183 -0.441 -13.886 1.00 11.03 127 GLY A N 1
ATOM 691 C CA . GLY A 1 127 ? -19.756 -0.158 -13.946 1.00 8.41 127 GLY A CA 1
ATOM 692 C C . GLY A 1 127 ? -19.002 -1.015 -14.946 1.00 13.68 127 GLY A C 1
ATOM 693 O O . GLY A 1 127 ? -19.455 -2.107 -15.302 1.00 13.81 127 GLY A O 1
ATOM 694 N N . VAL A 1 128 ? -17.850 -0.534 -15.414 1.00 9.80 128 VAL A N 1
ATOM 695 C CA . VAL A 1 128 ? -17.070 -1.248 -16.415 1.00 9.20 128 VAL A CA 1
ATOM 696 C C . VAL A 1 128 ? -15.639 -0.741 -16.324 1.00 11.94 128 VAL A C 1
ATOM 697 O O . VAL A 1 128 ? -15.393 0.378 -15.875 1.00 10.93 128 VAL A O 1
ATOM 701 N N . ASP A 1 129 ? -14.690 -1.553 -16.783 1.00 11.01 129 ASP A N 1
ATOM 702 C CA . ASP A 1 129 ? -13.316 -1.076 -16.976 1.00 12.79 129 ASP A CA 1
ATOM 703 C C . ASP A 1 129 ? -13.233 -0.389 -18.334 1.00 12.75 129 ASP A C 1
ATOM 704 O O . ASP A 1 129 ? -13.097 -1.043 -19.369 1.00 12.58 129 ASP A O 1
ATOM 709 N N . ALA A 1 130 ? -13.354 0.934 -18.340 1.00 10.93 130 ALA A N 1
ATOM 710 C CA . ALA A 1 130 ? -13.036 1.735 -19.516 1.00 13.34 130 ALA A CA 1
ATOM 711 C C . ALA A 1 130 ? -11.744 2.466 -19.171 1.00 11.76 130 ALA A C 1
ATOM 712 O O . ALA A 1 130 ? -11.757 3.634 -18.782 1.00 12.42 130 ALA A O 1
ATOM 714 N N . VAL A 1 131 ? -10.615 1.751 -19.306 1.00 11.03 131 VAL A N 1
ATOM 715 C CA . VAL A 1 131 ? -9.326 2.221 -18.792 1.00 12.12 131 VAL A CA 1
ATOM 716 C C . VAL A 1 131 ? -8.382 2.759 -19.873 1.00 15.29 131 VAL A C 1
ATOM 717 O O . VAL A 1 131 ? -7.342 3.346 -19.530 1.00 14.54 131 VAL A O 1
ATOM 721 N N . HIS A 1 132 ? -8.685 2.556 -21.160 1.00 14.15 132 HIS A N 1
ATOM 722 C CA . HIS A 1 132 ? -7.969 3.277 -22.215 1.00 14.41 132 HIS A CA 1
ATOM 723 C C . HIS A 1 132 ? -8.937 3.360 -23.398 1.00 17.88 132 HIS A C 1
ATOM 724 O O . HIS A 1 132 ? -8.736 2.804 -24.477 1.00 12.29 132 HIS A O 1
ATOM 731 N N . GLY A 1 133 ? -10.011 4.116 -23.175 1.00 13.05 133 GLY A N 1
ATOM 732 C CA . GLY A 1 133 ? -11.193 4.036 -24.007 1.00 11.53 133 GLY A CA 1
ATOM 733 C C . GLY A 1 133 ? -12.182 3.047 -23.422 1.00 14.29 133 GLY A C 1
ATOM 734 O O . GLY A 1 133 ? -11.957 2.438 -22.373 1.00 11.16 133 GLY A O 1
ATOM 735 N N . HIS A 1 134 ? -13.316 2.896 -24.116 1.00 12.69 134 HIS A N 1
ATOM 736 C CA . HIS A 1 134 ? -14.345 1.921 -23.742 1.00 13.35 134 HIS A CA 1
ATOM 737 C C . HIS A 1 134 ? -13.917 0.544 -24.266 1.00 13.43 134 HIS A C 1
ATOM 738 O O . HIS A 1 134 ? -14.495 -0.025 -25.194 1.00 12.98 134 HIS A O 1
ATOM 745 N N . ASN A 1 135 ? -12.866 -0.002 -23.634 1.00 12.95 135 ASN A N 1
ATOM 746 C CA . ASN A 1 135 ? -12.041 -1.041 -24.249 1.00 14.02 135 ASN A CA 1
ATOM 747 C C . ASN A 1 135 ? -12.696 -2.417 -24.338 1.00 15.60 135 ASN A C 1
ATOM 748 O O . ASN A 1 135 ? -12.172 -3.271 -25.058 1.00 15.01 135 ASN A O 1
ATOM 753 N N . ASN A 1 136 ? -13.789 -2.681 -23.629 1.00 11.63 136 ASN A N 1
ATOM 754 C CA . ASN A 1 136 ? -14.493 -3.942 -23.851 1.00 13.61 136 ASN A CA 1
ATOM 755 C C . ASN A 1 136 ? -15.335 -3.939 -25.121 1.00 13.86 136 ASN A C 1
ATOM 756 O O . ASN A 1 136 ? -15.783 -5.006 -25.551 1.00 16.53 136 ASN A O 1
ATOM 761 N N . VAL A 1 137 ? -15.572 -2.780 -25.719 1.00 10.71 137 VAL A N 1
ATOM 762 C CA . VAL A 1 137 ? -16.545 -2.639 -26.799 1.00 11.21 137 VAL A CA 1
ATOM 763 C C . VAL A 1 137 ? -15.812 -2.701 -28.138 1.00 11.26 137 VAL A C 1
ATOM 764 O O . VAL A 1 137 ? -14.902 -1.907 -28.403 1.00 13.04 137 VAL A O 1
ATOM 768 N N . HIS A 1 138 ? -16.218 -3.634 -28.987 1.00 12.53 138 HIS A N 1
ATOM 769 C CA . HIS A 1 138 ? -15.618 -3.722 -30.309 1.00 15.88 138 HIS A CA 1
ATOM 770 C C . HIS A 1 138 ? -15.941 -2.472 -31.125 1.00 18.61 138 HIS A C 1
ATOM 771 O O . HIS A 1 138 ? -17.095 -2.038 -31.196 1.00 17.04 138 HIS A O 1
ATOM 778 N N . GLY A 1 139 ? -14.914 -1.880 -31.728 1.00 16.49 139 GLY A N 1
ATOM 779 C CA . GLY A 1 139 ? -15.090 -0.671 -32.504 1.00 13.70 139 GLY A CA 1
ATOM 780 C C . GLY A 1 139 ? -14.978 0.617 -31.721 1.00 15.79 139 GLY A C 1
ATOM 781 O O . GLY A 1 139 ? -15.045 1.695 -32.322 1.00 16.14 139 GLY A O 1
ATOM 782 N N . ALA A 1 140 ? -14.822 0.546 -30.401 1.00 10.54 140 ALA A N 1
ATOM 783 C CA . ALA A 1 140 ? -14.538 1.727 -29.606 1.00 14.34 140 ALA A CA 1
ATOM 784 C C . ALA A 1 140 ? -13.085 2.147 -29.788 1.00 13.63 140 ALA A C 1
ATOM 785 O O . ALA A 1 140 ? -12.209 1.318 -30.042 1.00 14.67 140 ALA A O 1
ATOM 787 N N . THR A 1 141 ? -12.839 3.446 -29.645 1.00 12.03 141 THR A N 1
ATOM 788 C CA . THR A 1 141 ? -11.486 3.987 -29.728 1.00 15.61 141 THR A CA 1
ATOM 789 C C . THR A 1 141 ? -10.620 3.424 -28.609 1.00 14.07 141 THR A C 1
ATOM 790 O O . THR A 1 141 ? -11.028 3.424 -27.446 1.00 11.83 141 THR A O 1
ATOM 794 N N . ILE A 1 142 ? -9.416 2.964 -28.948 1.00 13.47 142 ILE A N 1
ATOM 795 C CA . ILE A 1 142 ? -8.490 2.428 -27.950 1.00 13.24 142 ILE A CA 1
ATOM 796 C C . ILE A 1 142 ? -7.317 3.393 -27.817 1.00 16.32 142 ILE A C 1
ATOM 797 O O . ILE A 1 142 ? -6.510 3.551 -28.744 1.00 13.86 142 ILE A O 1
ATOM 802 N N . TYR A 1 143 ? -7.221 4.036 -26.655 1.00 16.18 143 TYR A N 1
ATOM 803 C CA . TYR A 1 143 ? -6.215 5.042 -26.357 1.00 13.94 143 TYR A CA 1
ATOM 804 C C . TYR A 1 143 ? -4.952 4.380 -25.828 1.00 13.32 143 TYR A C 1
ATOM 805 O O . TYR A 1 143 ? -4.983 3.220 -25.400 1.00 11.96 143 TYR A O 1
ATOM 814 N N . PRO A 1 144 ? -3.810 5.068 -25.887 1.00 11.43 144 PRO A N 1
ATOM 815 C CA . PRO A 1 144 ? -2.604 4.532 -25.245 1.00 11.23 144 PRO A CA 1
ATOM 816 C C . PRO A 1 144 ? -2.872 4.214 -23.781 1.00 12.97 144 PRO A C 1
ATOM 817 O O . PRO A 1 144 ? -3.641 4.906 -23.106 1.00 12.03 144 PRO A O 1
ATOM 821 N N . HIS A 1 145 ? -2.252 3.144 -23.296 1.00 12.23 145 HIS A N 1
ATOM 822 C CA . HIS A 1 145 ? -2.347 2.872 -21.871 1.00 13.10 145 HIS A CA 1
ATOM 823 C C . HIS A 1 145 ? -1.642 3.971 -21.072 1.00 13.54 145 HIS A C 1
ATOM 824 O O . HIS A 1 145 ? -0.878 4.790 -21.606 1.00 12.13 145 HIS A O 1
ATOM 831 N N . ASN A 1 146 ? -1.917 3.970 -19.766 1.00 13.14 146 ASN A N 1
ATOM 832 C CA . ASN A 1 146 ? -1.522 5.076 -18.896 1.00 10.53 146 ASN A CA 1
ATOM 833 C C . ASN A 1 146 ? -0.021 5.369 -18.944 1.00 10.79 146 ASN A C 1
ATOM 834 O O . ASN A 1 146 ? 0.381 6.537 -18.883 1.00 12.52 146 ASN A O 1
ATOM 839 N N . ILE A 1 147 ? 0.826 4.342 -19.026 1.00 12.64 147 ILE A N 1
ATOM 840 C CA . ILE A 1 147 ? 2.264 4.609 -18.961 1.00 9.85 147 ILE A CA 1
ATOM 841 C C . ILE A 1 147 ? 2.685 5.520 -20.114 1.00 12.54 147 ILE A C 1
ATOM 842 O O . ILE A 1 147 ? 3.400 6.508 -19.909 1.00 10.34 147 ILE A O 1
ATOM 847 N N . GLY A 1 148 ? 2.191 5.248 -21.330 1.00 9.29 148 GLY A N 1
ATOM 848 C CA . GLY A 1 148 ? 2.470 6.143 -22.445 1.00 12.46 148 GLY A CA 1
ATOM 849 C C . GLY A 1 148 ? 1.841 7.512 -22.269 1.00 11.91 148 GLY A C 1
ATOM 850 O O . GLY A 1 148 ? 2.446 8.531 -22.614 1.00 10.79 148 GLY A O 1
ATOM 851 N N . LEU A 1 149 ? 0.618 7.559 -21.720 1.00 10.91 149 LEU A N 1
ATOM 852 C CA . LEU A 1 149 ? 0.011 8.847 -21.401 1.00 10.00 149 LEU A CA 1
ATOM 853 C C . LEU A 1 149 ? 0.872 9.634 -20.416 1.00 12.31 149 LEU A C 1
ATOM 854 O O . LEU A 1 149 ? 1.021 10.853 -20.552 1.00 11.37 149 LEU A O 1
ATOM 859 N N . GLY A 1 150 ? 1.448 8.957 -19.418 1.00 10.96 150 GLY A N 1
ATOM 860 C CA . GLY A 1 150 ? 2.358 9.645 -18.511 1.00 11.48 150 GLY A CA 1
ATOM 861 C C . GLY A 1 150 ? 3.576 10.177 -19.238 1.00 13.25 150 GLY A C 1
ATOM 862 O O . GLY A 1 150 ? 4.061 11.273 -18.948 1.00 13.16 150 GLY A O 1
ATOM 863 N N . ALA A 1 151 ? 4.072 9.412 -20.212 1.00 10.30 151 ALA A N 1
ATOM 864 C CA . ALA A 1 151 ? 5.207 9.850 -21.021 1.00 13.53 151 ALA A CA 1
ATOM 865 C C . ALA A 1 151 ? 4.903 11.109 -21.820 1.00 13.72 151 ALA A C 1
ATOM 866 O O . ALA A 1 151 ? 5.830 11.862 -22.133 1.00 16.67 151 ALA A O 1
ATOM 868 N N . THR A 1 152 ? 3.629 11.385 -22.128 1.00 13.95 152 THR A N 1
ATOM 869 C CA . THR A 1 152 ? 3.323 12.611 -22.866 1.00 15.84 152 THR A CA 1
ATOM 870 C C . THR A 1 152 ? 3.602 13.858 -22.048 1.00 15.95 152 THR A C 1
ATOM 871 O O . THR A 1 152 ? 3.814 14.926 -22.633 1.00 15.64 152 THR A O 1
ATOM 875 N N . GLY A 1 153 ? 3.585 13.747 -20.719 1.00 12.80 153 GLY A N 1
ATOM 876 C CA . GLY A 1 153 ? 3.657 14.912 -19.850 1.00 17.31 153 GLY A CA 1
ATOM 877 C C . GLY A 1 153 ? 2.581 15.947 -20.104 1.00 20.17 153 GLY A C 1
ATOM 878 O O . GLY A 1 153 ? 2.792 17.130 -19.822 1.00 15.96 153 GLY A O 1
ATOM 879 N N . ASN A 1 154 ? 1.418 15.530 -20.615 1.00 16.19 154 ASN A N 1
ATOM 880 C CA . ASN A 1 154 ? 0.380 16.440 -21.098 1.00 14.49 154 ASN A CA 1
ATOM 881 C C . ASN A 1 154 ? -0.942 16.148 -20.392 1.00 18.58 154 ASN A C 1
ATOM 882 O O . ASN A 1 154 ? -1.764 15.363 -20.895 1.00 14.05 154 ASN A O 1
ATOM 887 N N . PRO A 1 155 ? -1.194 16.763 -19.229 1.00 18.68 155 PRO A N 1
ATOM 888 C CA . PRO A 1 155 ? -2.457 16.494 -18.511 1.00 14.37 155 PRO A CA 1
ATOM 889 C C . PRO A 1 155 ? -3.693 16.948 -19.259 1.00 13.74 155 PRO A C 1
ATOM 890 O O . PRO A 1 155 ? -4.767 16.348 -19.102 1.00 17.16 155 PRO A O 1
ATOM 894 N N . ASP A 1 156 ? -3.593 18.020 -20.037 1.00 17.48 156 ASP A N 1
ATOM 895 C CA . ASP A 1 156 ? -4.760 18.474 -20.781 1.00 17.75 156 ASP A CA 1
ATOM 896 C C . ASP A 1 156 ? -5.195 17.427 -21.798 1.00 20.45 156 ASP A C 1
ATOM 897 O O . ASP A 1 156 ? -6.395 17.173 -21.974 1.00 18.37 156 ASP A O 1
ATOM 902 N N . LEU A 1 157 ? -4.224 16.790 -22.457 1.00 17.58 157 LEU A N 1
ATOM 903 C CA . LEU A 1 157 ? -4.522 15.706 -23.388 1.00 18.75 157 LEU A CA 1
ATOM 904 C C . LEU A 1 157 ? -5.208 14.539 -22.689 1.00 15.63 157 LEU A C 1
ATOM 905 O O . LEU A 1 157 ? -6.149 13.947 -23.228 1.00 14.30 157 LEU A O 1
ATOM 910 N N . VAL A 1 158 ? -4.729 14.176 -21.498 1.00 13.50 158 VAL A N 1
ATOM 911 C CA . VAL A 1 158 ? -5.334 13.071 -20.760 1.00 14.69 158 VAL A CA 1
ATOM 912 C C . VAL A 1 158 ? -6.765 13.422 -20.369 1.00 16.90 158 VAL A C 1
ATOM 913 O O . VAL A 1 158 ? -7.670 12.577 -20.426 1.00 15.61 158 VAL A O 1
ATOM 917 N N . GLN A 1 159 ? -6.998 14.685 -20.010 1.00 15.45 159 GLN A N 1
ATOM 918 C CA . GLN A 1 159 ? -8.353 15.138 -19.719 1.00 14.44 159 GLN A CA 1
ATOM 919 C C . GLN A 1 159 ? -9.254 15.014 -20.950 1.00 16.92 159 GLN A C 1
ATOM 920 O O . GLN A 1 159 ? -10.381 14.514 -20.851 1.00 14.68 159 GLN A O 1
ATOM 926 N N . ARG A 1 160 ? -8.767 15.424 -22.128 1.00 15.50 160 ARG A N 1
ATOM 927 C CA . ARG A 1 160 ? -9.586 15.291 -23.334 1.00 16.10 160 ARG A CA 1
ATOM 928 C C . ARG A 1 160 ? -9.908 13.832 -23.621 1.00 11.82 160 ARG A C 1
ATOM 929 O O . ARG A 1 160 ? -11.003 13.512 -24.100 1.00 16.58 160 ARG A O 1
ATOM 937 N N . ILE A 1 161 ? -8.955 12.935 -23.356 1.00 13.78 161 ILE A N 1
ATOM 938 C CA . ILE A 1 161 ? -9.194 11.507 -23.543 1.00 14.75 161 ILE A CA 1
ATOM 939 C C . ILE A 1 161 ? -10.249 11.012 -22.558 1.00 12.05 161 ILE A C 1
ATOM 940 O O . ILE A 1 161 ? -11.126 10.210 -22.914 1.00 13.94 161 ILE A O 1
ATOM 945 N N . GLY A 1 162 ? -10.186 11.483 -21.309 1.00 13.54 162 GLY A N 1
ATOM 946 C CA . GLY A 1 162 ? -11.249 11.180 -20.357 1.00 11.97 162 GLY A CA 1
ATOM 947 C C . GLY A 1 162 ? -12.620 11.588 -20.865 1.00 12.78 162 GLY A C 1
ATOM 948 O O . GLY A 1 162 ? -13.588 10.824 -20.762 1.00 12.30 162 GLY A O 1
ATOM 949 N N . ALA A 1 163 ? -12.717 12.785 -21.450 1.00 15.01 163 ALA A N 1
ATOM 950 C CA . ALA A 1 163 ? -14.002 13.263 -21.962 1.00 14.64 163 ALA A CA 1
ATOM 951 C C . ALA A 1 163 ? -14.469 12.448 -23.160 1.00 12.01 163 ALA A C 1
ATOM 952 O O . ALA A 1 163 ? -15.661 12.129 -23.274 1.00 13.87 163 ALA A O 1
ATOM 954 N N . ALA A 1 164 ? -13.557 12.114 -24.075 1.00 12.73 164 ALA A N 1
ATOM 955 C CA . ALA A 1 164 ? -13.948 11.306 -25.225 1.00 13.90 164 ALA A CA 1
ATOM 956 C C . ALA A 1 164 ? -14.331 9.896 -24.798 1.00 15.52 164 ALA A C 1
ATOM 957 O O . ALA A 1 164 ? -15.306 9.330 -25.311 1.00 15.04 164 ALA A O 1
ATOM 959 N N . THR A 1 165 ? -13.570 9.314 -23.865 1.00 14.27 165 THR A N 1
ATOM 960 C CA . THR A 1 165 ? -13.930 8.017 -23.301 1.00 13.04 165 THR A CA 1
ATOM 961 C C . THR A 1 165 ? -15.325 8.066 -22.691 1.00 10.51 165 THR A C 1
ATOM 962 O O . THR A 1 165 ? -16.154 7.178 -22.929 1.00 12.22 165 THR A O 1
ATOM 966 N N . ALA A 1 166 ? -15.607 9.117 -21.923 1.00 13.34 166 ALA A N 1
ATOM 967 C CA . ALA A 1 166 ? -16.902 9.216 -21.257 1.00 13.08 166 ALA A CA 1
ATOM 968 C C . ALA A 1 166 ? -18.040 9.249 -22.275 1.00 13.19 166 ALA A C 1
ATOM 969 O O . ALA A 1 166 ? -19.089 8.629 -22.065 1.00 12.22 166 ALA A O 1
ATOM 971 N N . GLU A 1 167 ? -17.838 9.946 -23.398 1.00 10.95 167 GLU A N 1
ATOM 972 C CA . GLU A 1 167 ? -18.859 9.951 -24.441 1.00 15.43 167 GLU A CA 1
ATOM 973 C C . GLU A 1 167 ? -19.127 8.550 -24.960 1.00 14.59 167 GLU A C 1
ATOM 974 O O . GLU A 1 167 ? -20.290 8.164 -25.143 1.00 11.82 167 GLU A O 1
ATOM 980 N N . GLU A 1 168 ? -18.065 7.767 -25.206 1.00 11.56 168 GLU A N 1
ATOM 981 C CA . GLU A 1 168 ? -18.273 6.447 -25.792 1.00 14.06 168 GLU A CA 1
ATOM 982 C C . GLU A 1 168 ? -18.891 5.490 -24.785 1.00 13.91 168 GLU A C 1
ATOM 983 O O . GLU A 1 168 ? -19.649 4.590 -25.171 1.00 13.73 168 GLU A O 1
ATOM 989 N N . VAL A 1 169 ? -18.597 5.686 -23.499 1.00 13.32 169 VAL A N 1
ATOM 990 C CA . VAL A 1 169 ? -19.214 4.877 -22.452 1.00 12.14 169 VAL A CA 1
ATOM 991 C C . VAL A 1 169 ? -20.676 5.271 -22.283 1.00 11.13 169 VAL A C 1
ATOM 992 O O . VAL A 1 169 ? -21.563 4.414 -22.219 1.00 12.38 169 VAL A O 1
ATOM 996 N N . ALA A 1 170 ? -20.950 6.573 -22.232 1.00 11.12 170 ALA A N 1
ATOM 997 C CA . ALA A 1 170 ? -22.321 7.028 -22.020 1.00 13.33 170 ALA A CA 1
ATOM 998 C C . ALA A 1 170 ? -23.226 6.626 -23.177 1.00 14.92 170 ALA A C 1
ATOM 999 O O . ALA A 1 170 ? -24.435 6.447 -22.983 1.00 14.89 170 ALA A O 1
ATOM 1001 N N . ALA A 1 171 ? -22.653 6.466 -24.376 1.00 15.59 171 ALA A N 1
ATOM 1002 C CA . ALA A 1 171 ? -23.407 5.971 -25.523 1.00 14.13 171 ALA A CA 1
ATOM 1003 C C . ALA A 1 171 ? -23.980 4.588 -25.258 1.00 14.78 171 ALA A C 1
ATOM 1004 O O . ALA A 1 171 ? -25.038 4.242 -25.795 1.00 16.20 171 ALA A O 1
ATOM 1006 N N . THR A 1 172 ? -23.306 3.789 -24.438 1.00 14.14 172 THR A N 1
ATOM 1007 C CA . THR A 1 172 ? -23.793 2.468 -24.082 1.00 12.94 172 THR A CA 1
ATOM 1008 C C . THR A 1 172 ? -24.616 2.484 -22.802 1.00 14.05 172 THR A C 1
ATOM 1009 O O . THR A 1 172 ? -25.048 1.421 -22.346 1.00 18.58 172 THR A O 1
ATOM 1013 N N . GLY A 1 173 ? -24.838 3.656 -22.206 1.00 16.49 173 GLY A N 1
ATOM 1014 C CA . GLY A 1 173 ? -25.608 3.773 -20.986 1.00 14.94 173 GLY A CA 1
ATOM 1015 C C . GLY A 1 173 ? -24.789 3.641 -19.716 1.00 15.56 173 GLY A C 1
ATOM 1016 O O . GLY A 1 173 ? -25.147 4.234 -18.695 1.00 13.71 173 GLY A O 1
ATOM 1017 N N . ILE A 1 174 ? -23.690 2.885 -19.769 1.00 13.16 174 ILE A N 1
ATOM 1018 C CA . ILE A 1 174 ? -22.893 2.610 -18.580 1.00 13.75 174 ILE A CA 1
ATOM 1019 C C . ILE A 1 174 ? -22.477 3.918 -17.922 1.00 13.58 174 ILE A C 1
ATOM 1020 O O . ILE A 1 174 ? -22.123 4.894 -18.595 1.00 13.73 174 ILE A O 1
ATOM 1025 N N . ASP A 1 175 ? -22.553 3.950 -16.591 1.00 12.10 175 ASP A N 1
ATOM 1026 C CA . ASP A 1 175 ? -22.512 5.183 -15.827 1.00 10.28 175 ASP A CA 1
ATOM 1027 C C . ASP A 1 175 ? -21.181 5.449 -15.164 1.00 9.84 175 ASP A C 1
ATOM 1028 O O . ASP A 1 175 ? -21.006 6.528 -14.598 1.00 12.52 175 ASP A O 1
ATOM 1033 N N . TRP A 1 176 ? -20.256 4.501 -15.217 1.00 11.76 176 TRP A N 1
ATOM 1034 C CA . TRP A 1 176 ? -19.210 4.421 -14.203 1.00 10.11 176 TRP A CA 1
ATOM 1035 C C . TRP A 1 176 ? -18.067 3.602 -14.770 1.00 12.02 176 TRP A C 1
ATOM 1036 O O . TRP A 1 176 ? -18.271 2.441 -15.138 1.00 12.55 176 TRP A O 1
ATOM 1047 N N . SER A 1 177 ? -16.887 4.209 -14.883 1.00 10.62 177 SER A N 1
ATOM 1048 C CA . SER A 1 177 ? -15.691 3.499 -15.310 1.00 11.86 177 SER A CA 1
ATOM 1049 C C . SER A 1 177 ? -14.755 3.309 -14.129 1.00 11.68 177 SER A C 1
ATOM 1050 O O . SER A 1 177 ? -14.603 4.207 -13.296 1.00 13.05 177 SER A O 1
ATOM 1053 N N . PHE A 1 178 ? -14.124 2.136 -14.067 1.00 11.46 178 PHE A N 1
ATOM 1054 C CA . PHE A 1 178 ? -13.113 1.845 -13.050 1.00 11.22 178 PHE A CA 1
ATOM 1055 C C . PHE A 1 178 ? -11.774 2.397 -13.543 1.00 11.62 178 PHE A C 1
ATOM 1056 O O . PHE A 1 178 ? -10.848 1.669 -13.896 1.00 12.64 178 PHE A O 1
ATOM 1064 N N . ALA A 1 179 ? -11.704 3.725 -13.579 1.00 11.73 179 ALA A N 1
ATOM 1065 C CA . ALA A 1 179 ? -10.569 4.461 -14.127 1.00 12.91 179 ALA A CA 1
ATOM 1066 C C . ALA A 1 179 ? -10.606 5.880 -13.567 1.00 11.66 179 ALA A C 1
ATOM 1067 O O . ALA A 1 179 ? -11.693 6.434 -13.361 1.00 16.11 179 ALA A O 1
ATOM 1069 N N . PRO A 1 180 ? -9.434 6.499 -13.362 1.00 14.07 180 PRO A N 1
ATOM 1070 C CA . PRO A 1 180 ? -8.082 6.010 -13.685 1.00 13.14 180 PRO A CA 1
ATOM 1071 C C . PRO A 1 180 ? -7.363 5.236 -12.577 1.00 15.17 180 PRO A C 1
ATOM 1072 O O . PRO A 1 180 ? -7.598 5.486 -11.387 1.00 12.56 180 PRO A O 1
ATOM 1076 N N . CYS A 1 181 ? -6.486 4.313 -12.966 1.00 14.31 181 CYS A N 1
ATOM 1077 C CA . CYS A 1 181 ? -5.465 3.834 -12.037 1.00 14.65 181 CYS A CA 1
ATOM 1078 C C . CYS A 1 181 ? -4.538 4.996 -11.699 1.00 16.95 181 CYS A C 1
ATOM 1079 O O . CYS A 1 181 ? -3.834 5.504 -12.580 1.00 14.09 181 CYS A O 1
ATOM 1082 N N . VAL A 1 182 ? -4.562 5.444 -10.442 1.00 9.90 182 VAL A N 1
ATOM 1083 C CA . VAL A 1 182 ? -3.624 6.435 -9.938 1.00 12.06 182 VAL A CA 1
ATOM 1084 C C . VAL A 1 182 ? -2.470 5.761 -9.203 1.00 13.80 182 VAL A C 1
ATOM 1085 O O . VAL A 1 182 ? -1.693 6.422 -8.503 1.00 13.89 182 VAL A O 1
ATOM 1089 N N . CYS A 1 183 ? -2.361 4.441 -9.349 1.00 13.79 183 CYS A N 1
ATOM 1090 C CA . CYS A 1 183 ? -1.218 3.657 -8.912 1.00 14.41 183 CYS A CA 1
ATOM 1091 C C . CYS A 1 183 ? 0.094 4.302 -9.335 1.00 13.85 183 CYS A C 1
ATOM 1092 O O . CYS A 1 183 ? 0.246 4.736 -10.479 1.00 11.72 183 CYS A O 1
ATOM 1095 N N . VAL A 1 184 ? 1.041 4.358 -8.400 1.00 13.81 184 VAL A N 1
ATOM 1096 C CA . VAL A 1 184 ? 2.399 4.826 -8.658 1.00 13.28 184 VAL A CA 1
ATOM 1097 C C . VAL A 1 184 ? 3.273 3.580 -8.716 1.00 12.94 184 VAL A C 1
ATOM 1098 O O . VAL A 1 184 ? 3.609 3.000 -7.680 1.00 12.76 184 VAL A O 1
ATOM 1102 N N . ALA A 1 185 ? 3.638 3.156 -9.925 1.00 12.61 185 ALA A N 1
ATOM 1103 C CA . ALA A 1 185 ? 4.321 1.879 -10.113 1.00 12.78 185 ALA A CA 1
ATOM 1104 C C . ALA A 1 185 ? 5.806 2.056 -9.812 1.00 12.21 185 ALA A C 1
ATOM 1105 O O . ALA A 1 185 ? 6.517 2.741 -10.554 1.00 14.20 185 ALA A O 1
ATOM 1107 N N . ARG A 1 186 ? 6.274 1.425 -8.733 1.00 13.20 186 ARG A N 1
ATOM 1108 C CA . ARG A 1 186 ? 7.661 1.527 -8.301 1.00 12.64 186 ARG A CA 1
ATOM 1109 C C . ARG A 1 186 ? 8.506 0.309 -8.652 1.00 15.13 186 ARG A C 1
ATOM 1110 O O . ARG A 1 186 ? 9.723 0.350 -8.446 1.00 17.79 186 ARG A O 1
ATOM 1118 N N . ASP A 1 187 ? 7.911 -0.773 -9.152 1.00 11.45 187 ASP A N 1
ATOM 1119 C CA . ASP A 1 187 ? 8.665 -1.985 -9.478 1.00 13.21 187 ASP A CA 1
ATOM 1120 C C . ASP A 1 187 ? 8.186 -2.538 -10.818 1.00 14.73 187 ASP A C 1
ATOM 1121 O O . ASP A 1 187 ? 7.092 -3.109 -10.912 1.00 13.65 187 ASP A O 1
ATOM 1126 N N . ASP A 1 188 ? 9.032 -2.417 -11.842 1.00 15.66 188 ASP A N 1
ATOM 1127 C CA . ASP A 1 188 ? 8.627 -2.742 -13.207 1.00 14.06 188 ASP A CA 1
ATOM 1128 C C . ASP A 1 188 ? 8.229 -4.203 -13.383 1.00 12.32 188 ASP A C 1
ATOM 1129 O O . ASP A 1 188 ? 7.620 -4.544 -14.395 1.00 14.38 188 ASP A O 1
ATOM 1134 N N . ARG A 1 189 ? 8.568 -5.077 -12.436 1.00 11.31 189 ARG A N 1
ATOM 1135 C CA . ARG A 1 189 ? 8.127 -6.462 -12.534 1.00 13.81 189 ARG A CA 1
ATOM 1136 C C . ARG A 1 189 ? 6.613 -6.596 -12.454 1.00 17.05 189 ARG A C 1
ATOM 1137 O O . ARG A 1 189 ? 6.072 -7.634 -12.853 1.00 15.61 189 ARG A O 1
ATOM 1145 N N . TRP A 1 190 ? 5.933 -5.577 -11.931 1.00 14.61 190 TRP A N 1
ATOM 1146 C CA . TRP A 1 190 ? 4.487 -5.612 -11.742 1.00 15.00 190 TRP A CA 1
ATOM 1147 C C . TRP A 1 190 ? 3.750 -5.713 -13.072 1.00 13.87 190 TRP A C 1
ATOM 1148 O O . TRP A 1 190 ? 4.030 -4.965 -14.010 1.00 14.93 190 TRP A O 1
ATOM 1159 N N . GLY A 1 191 ? 2.782 -6.625 -13.136 1.00 14.63 191 GLY A N 1
ATOM 1160 C CA . GLY A 1 191 ? 1.978 -6.782 -14.330 1.00 10.31 191 GLY A CA 1
ATOM 1161 C C . GLY A 1 191 ? 1.053 -5.620 -14.637 1.00 14.70 191 GLY A C 1
ATOM 1162 O O . GLY A 1 191 ? 0.440 -5.613 -15.709 1.00 12.43 191 GLY A O 1
ATOM 1163 N N . ARG A 1 192 ? 0.925 -4.648 -13.733 1.00 13.54 192 ARG A N 1
ATOM 1164 C CA . ARG A 1 192 ? 0.094 -3.479 -13.990 1.00 15.80 192 ARG A CA 1
ATOM 1165 C C . ARG A 1 192 ? 0.918 -2.203 -14.125 1.00 14.87 192 ARG A C 1
ATOM 1166 O O . ARG A 1 192 ? 0.365 -1.098 -14.055 1.00 13.40 192 ARG A O 1
ATOM 1174 N N . THR A 1 193 ? 2.235 -2.333 -14.319 1.00 12.63 193 THR A N 1
ATOM 1175 C CA . THR A 1 193 ? 3.066 -1.153 -14.519 1.00 13.77 193 THR A CA 1
ATOM 1176 C C . THR A 1 193 ? 2.512 -0.269 -15.634 1.00 12.91 193 THR A C 1
ATOM 1177 O O . THR A 1 193 ? 2.564 0.963 -15.543 1.00 11.55 193 THR A O 1
ATOM 1181 N N . TYR A 1 194 ? 1.957 -0.877 -16.687 1.00 10.45 194 TYR A N 1
ATOM 1182 C CA . TYR A 1 194 ? 1.468 -0.074 -17.805 1.00 12.77 194 TYR A CA 1
ATOM 1183 C C . TYR A 1 194 ? 0.196 0.677 -17.462 1.00 15.24 194 TYR A C 1
ATOM 1184 O O . TYR A 1 194 ? -0.155 1.631 -18.164 1.00 11.06 194 TYR A O 1
ATOM 1193 N N . GLU A 1 195 ? -0.512 0.267 -16.412 1.00 14.11 195 GLU A N 1
ATOM 1194 C CA . GLU A 1 195 ? -1.686 1.017 -15.994 1.00 11.95 195 GLU A CA 1
ATOM 1195 C C . GLU A 1 195 ? -1.332 2.224 -15.141 1.00 11.74 195 GLU A C 1
ATOM 1196 O O . GLU A 1 195 ? -2.229 2.968 -14.740 1.00 11.85 195 GLU A O 1
ATOM 1202 N N . SER A 1 196 ? -0.050 2.438 -14.857 1.00 10.07 196 SER A N 1
ATOM 1203 C CA . SER A 1 196 ? 0.402 3.551 -14.035 1.00 8.45 196 SER A CA 1
ATOM 1204 C C . SER A 1 196 ? 0.897 4.692 -14.914 1.00 10.48 196 SER A C 1
ATOM 1205 O O . SER A 1 196 ? 1.620 4.474 -15.892 1.00 12.08 196 SER A O 1
ATOM 1208 N N . PHE A 1 197 ? 0.528 5.917 -14.550 1.00 9.32 197 PHE A N 1
ATOM 1209 C CA . PHE A 1 197 ? 1.050 7.079 -15.254 1.00 11.35 197 PHE A CA 1
ATOM 1210 C C . PHE A 1 197 ? 2.541 7.308 -15.006 1.00 12.02 197 PHE A C 1
ATOM 1211 O O . PHE A 1 197 ? 3.177 8.054 -15.759 1.00 10.82 197 PHE A O 1
ATOM 1219 N N . GLY A 1 198 ? 3.119 6.712 -13.979 1.00 12.86 198 GLY A N 1
ATOM 1220 C CA . GLY A 1 198 ? 4.545 6.894 -13.780 1.00 10.92 198 GLY A CA 1
ATOM 1221 C C . GLY A 1 198 ? 4.953 6.525 -12.376 1.00 16.65 198 GLY A C 1
ATOM 1222 O O . GLY A 1 198 ? 4.126 6.277 -11.500 1.00 15.11 198 GLY A O 1
ATOM 1223 N N . GLU A 1 199 ? 6.269 6.494 -12.174 1.00 15.72 199 GLU A N 1
ATOM 1224 C CA . GLU A 1 199 ? 6.829 6.077 -10.896 1.00 17.90 199 GLU A CA 1
ATOM 1225 C C . GLU A 1 199 ? 6.843 7.190 -9.858 1.00 15.09 199 GLU A C 1
ATOM 1226 O O . GLU A 1 199 ? 7.098 6.912 -8.681 1.00 13.84 199 GLU A O 1
ATOM 1232 N N . LYS A 1 200 ? 6.611 8.438 -10.256 1.00 16.15 200 LYS A N 1
ATOM 1233 C CA . LYS A 1 200 ? 6.650 9.565 -9.336 1.00 13.65 200 LYS A CA 1
ATOM 1234 C C . LYS A 1 200 ? 5.238 10.038 -9.044 1.00 21.05 200 LYS A C 1
ATOM 1235 O O . LYS A 1 200 ? 4.408 10.141 -9.952 1.00 17.81 200 LYS A O 1
ATOM 1241 N N . SER A 1 201 ? 4.973 10.326 -7.767 1.00 19.36 201 SER A N 1
ATOM 1242 C CA . SER A 1 201 ? 3.649 10.804 -7.383 1.00 16.58 201 SER A CA 1
ATOM 1243 C C . SER A 1 201 ? 3.223 12.018 -8.200 1.00 17.28 201 SER A C 1
ATOM 1244 O O . SER A 1 201 ? 2.031 12.183 -8.469 1.00 20.72 201 SER A O 1
ATOM 1247 N N . GLU A 1 202 ? 4.177 12.884 -8.581 1.00 22.81 202 GLU A N 1
ATOM 1248 C CA A GLU A 1 202 ? 3.873 13.973 -9.510 0.44 26.24 202 GLU A CA 1
ATOM 1249 C CA B GLU A 1 202 ? 3.893 13.971 -9.518 0.56 26.25 202 GLU A CA 1
ATOM 1250 C C . GLU A 1 202 ? 3.188 13.457 -10.766 1.00 27.13 202 GLU A C 1
ATOM 1251 O O . GLU A 1 202 ? 2.216 14.054 -11.240 1.00 32.42 202 GLU A O 1
ATOM 1262 N N . ASN A 1 203 ? 3.696 12.360 -11.333 1.00 29.12 203 ASN A N 1
ATOM 1263 C CA . ASN A 1 203 ? 3.157 11.846 -12.585 1.00 32.24 203 ASN A CA 1
ATOM 1264 C C . ASN A 1 203 ? 1.676 11.553 -12.436 1.00 26.44 203 ASN A C 1
ATOM 1265 O O . ASN A 1 203 ? 0.831 12.170 -13.096 1.00 21.43 203 ASN A O 1
ATOM 1270 N N . ALA A 1 204 ? 1.344 10.620 -11.544 1.00 22.77 204 ALA A N 1
ATOM 1271 C CA . ALA A 1 204 ? -0.044 10.217 -11.384 1.00 24.04 204 ALA A CA 1
ATOM 1272 C C . ALA A 1 204 ? -0.912 11.385 -10.946 1.00 19.14 204 ALA A C 1
ATOM 1273 O O . ALA A 1 204 ? -2.023 11.551 -11.447 1.00 19.66 204 ALA A O 1
ATOM 1275 N N . SER A 1 205 ? -0.428 12.204 -10.004 1.00 21.45 205 SER A N 1
ATOM 1276 C CA . SER A 1 205 ? -1.246 13.313 -9.513 1.00 17.49 205 SER A CA 1
ATOM 1277 C C . SER A 1 205 ? -1.638 14.258 -10.644 1.00 17.39 205 SER A C 1
ATOM 1278 O O . SER A 1 205 ? -2.801 14.669 -10.751 1.00 20.01 205 SER A O 1
ATOM 1281 N N . ALA A 1 206 ? -0.681 14.614 -11.502 1.00 18.93 206 ALA A N 1
ATOM 1282 C CA . ALA A 1 206 ? -1.001 15.493 -12.616 1.00 16.98 206 ALA A CA 1
ATOM 1283 C C . ALA A 1 206 ? -2.011 14.854 -13.554 1.00 13.71 206 ALA A C 1
ATOM 1284 O O . ALA A 1 206 ? -2.880 15.546 -14.103 1.00 17.90 206 ALA A O 1
ATOM 1286 N N . MET A 1 207 ? -1.943 13.542 -13.732 1.00 14.93 207 MET A N 1
ATOM 1287 C CA A MET A 1 207 ? -2.802 12.834 -14.675 0.05 16.08 207 MET A CA 1
ATOM 1288 C CA B MET A 1 207 ? -2.813 12.890 -14.696 0.95 16.04 207 MET A CA 1
ATOM 1289 C C . MET A 1 207 ? -4.174 12.506 -14.111 1.00 17.89 207 MET A C 1
ATOM 1290 O O . MET A 1 207 ? -4.979 11.881 -14.809 1.00 14.87 207 MET A O 1
ATOM 1299 N N . THR A 1 208 ? -4.455 12.878 -12.862 1.00 13.87 208 THR A N 1
ATOM 1300 C CA . THR A 1 208 ? -5.822 12.739 -12.386 1.00 14.63 208 THR A CA 1
ATOM 1301 C C . THR A 1 208 ? -6.758 13.693 -13.111 1.00 17.22 208 THR A C 1
ATOM 1302 O O . THR A 1 208 ? -7.971 13.640 -12.888 1.00 14.78 208 THR A O 1
ATOM 1306 N N . SER A 1 209 ? -6.222 14.556 -13.982 1.00 14.07 209 SER A N 1
ATOM 1307 C CA . SER A 1 209 ? -7.059 15.269 -14.937 1.00 14.64 209 SER A CA 1
ATOM 1308 C C . SER A 1 209 ? -7.959 14.320 -15.729 1.00 13.35 209 SER A C 1
ATOM 1309 O O . SER A 1 209 ? -8.984 14.755 -16.263 1.00 14.52 209 SER A O 1
ATOM 1312 N N . ALA A 1 210 ? -7.606 13.032 -15.811 1.00 15.79 210 ALA A N 1
ATOM 1313 C CA . ALA A 1 210 ? -8.519 12.046 -16.388 1.00 13.41 210 ALA A CA 1
ATOM 1314 C C . ALA A 1 210 ? -9.871 12.063 -15.686 1.00 16.37 210 ALA A C 1
ATOM 1315 O O . ALA A 1 210 ? -10.914 11.845 -16.321 1.00 14.19 210 ALA A O 1
ATOM 1317 N N . VAL A 1 211 ? -9.871 12.307 -14.370 1.00 14.27 211 VAL A N 1
ATOM 1318 C CA . VAL A 1 211 ? -11.121 12.358 -13.608 1.00 11.33 211 VAL A CA 1
ATOM 1319 C C . VAL A 1 211 ? -11.997 13.495 -14.112 1.00 12.34 211 VAL A C 1
ATOM 1320 O O . VAL A 1 211 ? -13.215 13.342 -14.303 1.00 14.02 211 VAL A O 1
ATOM 1324 N N . THR A 1 212 ? -11.390 14.665 -14.300 1.00 15.44 212 THR A N 1
ATOM 1325 C CA . THR A 1 212 ? -12.138 15.831 -14.748 1.00 14.48 212 THR A CA 1
ATOM 1326 C C . THR A 1 212 ? -12.702 15.613 -16.143 1.00 14.12 212 THR A C 1
ATOM 1327 O O . THR A 1 212 ? -13.820 16.050 -16.443 1.00 15.33 212 THR A O 1
ATOM 1331 N N . GLY A 1 213 ? -11.955 14.921 -17.004 1.00 16.05 213 GLY A N 1
ATOM 1332 C CA . GLY A 1 213 ? -12.465 14.632 -18.336 1.00 11.93 213 GLY A CA 1
ATOM 1333 C C . GLY A 1 213 ? -13.642 13.673 -18.301 1.00 14.09 213 GLY A C 1
ATOM 1334 O O . GLY A 1 213 ? -14.671 13.907 -18.941 1.00 14.49 213 GLY A O 1
ATOM 1335 N N . LEU A 1 214 ? -13.505 12.584 -17.541 1.00 13.31 214 LEU A N 1
ATOM 1336 C CA . LEU A 1 214 ? -14.566 11.586 -17.457 1.00 13.17 214 LEU A CA 1
ATOM 1337 C C . LEU A 1 214 ? -15.835 12.181 -16.860 1.00 17.20 214 LEU A C 1
ATOM 1338 O O . LEU A 1 214 ? -16.937 11.983 -17.386 1.00 14.36 214 LEU A O 1
ATOM 1343 N N . GLN A 1 215 ? -15.696 12.917 -15.753 1.00 13.65 215 GLN A N 1
ATOM 1344 C CA . GLN A 1 215 ? -16.854 13.358 -14.984 1.00 13.22 215 GLN A CA 1
ATOM 1345 C C . GLN A 1 215 ? -17.390 14.709 -15.423 1.00 15.60 215 GLN A C 1
ATOM 1346 O O . GLN A 1 215 ? -18.577 14.990 -15.218 1.00 16.55 215 GLN A O 1
ATOM 1352 N N . GLY A 1 216 ? -16.552 15.549 -16.016 1.00 16.29 216 GLY A N 1
ATOM 1353 C CA . GLY A 1 216 ? -16.823 16.967 -16.068 1.00 20.07 216 GLY A CA 1
ATOM 1354 C C . GLY A 1 216 ? -16.522 17.594 -14.720 1.00 21.63 216 GLY A C 1
ATOM 1355 O O . GLY A 1 216 ? -16.187 16.922 -13.744 1.00 19.39 216 GLY A O 1
ATOM 1356 N N . GLU A 1 217 ? -16.633 18.922 -14.667 1.00 16.44 217 GLU A N 1
ATOM 1357 C CA . GLU A 1 217 ? -16.383 19.623 -13.410 1.00 22.82 217 GLU A CA 1
ATOM 1358 C C . GLU A 1 217 ? -17.332 19.149 -12.316 1.00 27.59 217 GLU A C 1
ATOM 1359 O O . GLU A 1 217 ? -16.934 18.982 -11.159 1.00 24.81 217 GLU A O 1
ATOM 1365 N N . ALA A 1 218 ? -18.592 18.933 -12.661 1.00 20.73 218 ALA A N 1
ATOM 1366 C CA . ALA A 1 218 ? -19.587 18.448 -11.718 1.00 24.57 218 ALA A CA 1
ATOM 1367 C C . ALA A 1 218 ? -20.155 17.147 -12.261 1.00 19.79 218 ALA A C 1
ATOM 1368 O O . ALA A 1 218 ? -20.656 17.110 -13.390 1.00 21.45 218 ALA A O 1
ATOM 1370 N N . LEU A 1 219 ? -20.059 16.084 -11.468 1.00 19.83 219 LEU A N 1
ATOM 1371 C CA . LEU A 1 219 ? -20.652 14.812 -11.852 1.00 20.08 219 LEU A CA 1
ATOM 1372 C C . LEU A 1 219 ? -22.121 15.008 -12.214 1.00 21.04 219 LEU A C 1
ATOM 1373 O O . LEU A 1 219 ? -22.873 15.655 -11.478 1.00 21.64 219 LEU A O 1
ATOM 1378 N N . GLY A 1 220 ? -22.514 14.489 -13.380 1.00 20.36 220 GLY A N 1
ATOM 1379 C CA . GLY A 1 220 ? -23.884 14.574 -13.850 1.00 17.73 220 GLY A CA 1
ATOM 1380 C C . GLY A 1 220 ? -24.269 15.855 -14.569 1.00 26.02 220 GLY A C 1
ATOM 1381 O O . GLY A 1 220 ? -25.415 15.965 -15.022 1.00 27.43 220 GLY A O 1
ATOM 1382 N N . ALA A 1 221 ? -23.356 16.820 -14.707 1.00 28.27 221 ALA A N 1
ATOM 1383 C CA . ALA A 1 221 ? -23.730 18.123 -15.259 1.00 25.36 221 ALA A CA 1
ATOM 1384 C C . ALA A 1 221 ? -24.050 18.045 -16.750 1.00 31.35 221 ALA A C 1
ATOM 1385 O O . ALA A 1 221 ? -24.945 18.750 -17.232 1.00 36.29 221 ALA A O 1
ATOM 1387 N N . THR A 1 222 ? -23.324 17.226 -17.503 1.00 27.92 222 THR A N 1
ATOM 1388 C CA . THR A 1 222 ? -23.564 17.070 -18.928 1.00 25.30 222 THR A CA 1
ATOM 1389 C C . THR A 1 222 ? -24.007 15.643 -19.211 1.00 22.92 222 THR A C 1
ATOM 1390 O O . THR A 1 222 ? -23.825 14.748 -18.376 1.00 25.68 222 THR A O 1
ATOM 1394 N N . PRO A 1 223 ? -24.614 15.393 -20.371 1.00 30.47 223 PRO A N 1
ATOM 1395 C CA . PRO A 1 223 ? -25.084 14.032 -20.656 1.00 24.62 223 PRO A CA 1
ATOM 1396 C C . PRO A 1 223 ? -23.973 12.995 -20.764 1.00 23.76 223 PRO A C 1
ATOM 1397 O O . PRO A 1 223 ? -24.238 11.809 -20.544 1.00 31.15 223 PRO A O 1
ATOM 1401 N N . SER A 1 224 ? -22.744 13.375 -21.099 1.00 18.39 224 SER A N 1
ATOM 1402 C CA . SER A 1 224 ? -21.667 12.399 -21.167 1.00 17.01 224 SER A CA 1
ATOM 1403 C C . SER A 1 224 ? -20.886 12.293 -19.864 1.00 19.10 224 SER A C 1
ATOM 1404 O O . SER A 1 224 ? -19.785 11.734 -19.862 1.00 21.76 224 SER A O 1
ATOM 1407 N N . SER A 1 225 ? -21.416 12.819 -18.760 1.00 17.63 225 SER A N 1
ATOM 1408 C CA . SER A 1 225 ? -20.741 12.656 -17.478 1.00 18.56 225 SER A CA 1
ATOM 1409 C C . SER A 1 225 ? -20.756 11.191 -17.067 1.00 17.57 225 SER A C 1
ATOM 1410 O O . SER A 1 225 ? -21.814 10.562 -17.002 1.00 16.95 225 SER A O 1
ATOM 1413 N N . VAL A 1 226 ? -19.576 10.655 -16.779 1.00 16.08 226 VAL A N 1
ATOM 1414 C CA . VAL A 1 226 ? -19.405 9.270 -16.368 1.00 11.63 226 VAL A CA 1
ATOM 1415 C C . VAL A 1 226 ? -18.594 9.280 -15.078 1.00 14.08 226 VAL A C 1
ATOM 1416 O O . VAL A 1 226 ? -17.583 9.987 -14.985 1.00 13.99 226 VAL A O 1
ATOM 1420 N N . MET A 1 227 ? -19.045 8.528 -14.079 1.00 11.48 227 MET A N 1
ATOM 1421 C CA . MET A 1 227 ? -18.336 8.543 -12.807 1.00 11.46 227 MET A CA 1
ATOM 1422 C C . MET A 1 227 ? -16.976 7.880 -12.961 1.00 13.60 227 MET A C 1
ATOM 1423 O O . MET A 1 227 ? -16.842 6.834 -13.603 1.00 13.90 227 MET A O 1
ATOM 1428 N N . ALA A 1 228 ? -15.958 8.515 -12.394 1.00 12.88 228 ALA A N 1
ATOM 1429 C CA . ALA A 1 228 ? -14.597 7.998 -12.418 1.00 11.51 228 ALA A CA 1
ATOM 1430 C C . ALA A 1 228 ? -14.279 7.313 -11.093 1.00 17.00 228 ALA A C 1
ATOM 1431 O O . ALA A 1 228 ? -14.967 7.513 -10.079 1.00 11.76 228 ALA A O 1
ATOM 1433 N N . THR A 1 229 ? -13.222 6.491 -11.116 1.00 12.70 229 THR A N 1
ATOM 1434 C CA . THR A 1 229 ? -12.813 5.690 -9.963 1.00 12.24 229 THR A CA 1
ATOM 1435 C C . THR A 1 229 ? -11.308 5.838 -9.771 1.00 13.48 229 THR A C 1
ATOM 1436 O O . THR A 1 229 ? -10.529 5.361 -10.599 1.00 12.17 229 THR A O 1
ATOM 1440 N N . ALA A 1 230 ? -10.887 6.467 -8.680 1.00 12.14 230 ALA A N 1
ATOM 1441 C CA . ALA A 1 230 ? -9.470 6.441 -8.333 1.00 9.62 230 ALA A CA 1
ATOM 1442 C C . ALA A 1 230 ? -9.141 5.065 -7.762 1.00 12.71 230 ALA A C 1
ATOM 1443 O O . ALA A 1 230 ? -9.759 4.633 -6.783 1.00 12.88 230 ALA A O 1
ATOM 1445 N N . LYS A 1 231 ? -8.187 4.367 -8.381 1.00 14.30 231 LYS A N 1
ATOM 1446 C CA . LYS A 1 231 ? -7.811 3.019 -7.941 1.00 11.85 231 LYS A CA 1
ATOM 1447 C C . LYS A 1 231 ? -6.292 2.803 -8.057 1.00 11.98 231 LYS A C 1
ATOM 1448 O O . LYS A 1 231 ? -5.624 3.520 -8.800 1.00 13.07 231 LYS A O 1
ATOM 1454 N N . HIS A 1 232 ? -5.731 1.830 -7.341 1.00 12.14 232 HIS A N 1
ATOM 1455 C CA . HIS A 1 232 ? -6.386 1.087 -6.274 1.00 10.62 232 HIS A CA 1
ATOM 1456 C C . HIS A 1 232 ? -5.830 1.571 -4.928 1.00 11.99 232 HIS A C 1
ATOM 1457 O O . HIS A 1 232 ? -4.614 1.599 -4.715 1.00 16.54 232 HIS A O 1
ATOM 1464 N N . TYR A 1 233 ? -6.734 1.941 -4.027 1.00 13.43 233 TYR A N 1
ATOM 1465 C CA . TYR A 1 233 ? -6.391 2.524 -2.735 1.00 9.85 233 TYR A CA 1
ATOM 1466 C C . TYR A 1 233 ? -5.953 1.462 -1.727 1.00 12.04 233 TYR A C 1
ATOM 1467 O O . TYR A 1 233 ? -6.748 0.581 -1.414 1.00 11.41 233 TYR A O 1
ATOM 1476 N N . VAL A 1 234 ? -4.718 1.507 -1.207 1.00 12.95 234 VAL A N 1
ATOM 1477 C CA . VAL A 1 234 ? -3.656 2.432 -1.605 1.00 10.35 234 VAL A CA 1
ATOM 1478 C C . VAL A 1 234 ? -2.339 1.667 -1.510 1.00 13.56 234 VAL A C 1
ATOM 1479 O O . VAL A 1 234 ? -2.192 0.773 -0.674 1.00 14.63 234 VAL A O 1
ATOM 1483 N N . GLY A 1 235 ? -1.393 1.997 -2.386 1.00 16.98 235 GLY A N 1
ATOM 1484 C CA . GLY A 1 235 ? -0.098 1.342 -2.394 1.00 16.51 235 GLY A CA 1
ATOM 1485 C C . GLY A 1 235 ? 0.034 0.183 -3.352 1.00 18.02 235 GLY A C 1
ATOM 1486 O O . GLY A 1 235 ? 0.978 -0.604 -3.217 1.00 16.33 235 GLY A O 1
ATOM 1487 N N . ASP A 1 236 ? -0.889 0.039 -4.313 1.00 14.04 236 ASP A N 1
ATOM 1488 C CA . ASP A 1 236 ? -0.820 -1.105 -5.218 1.00 13.93 236 ASP A CA 1
ATOM 1489 C C . ASP A 1 236 ? 0.482 -1.112 -6.029 1.00 15.37 236 ASP A C 1
ATOM 1490 O O . ASP A 1 236 ? 0.982 -2.184 -6.379 1.00 16.45 236 ASP A O 1
ATOM 1495 N N . GLY A 1 237 ? 1.073 0.057 -6.291 1.00 15.72 237 GLY A N 1
ATOM 1496 C CA . GLY A 1 237 ? 2.339 0.129 -7.011 1.00 12.83 237 GLY A CA 1
ATOM 1497 C C . GLY A 1 237 ? 3.568 -0.094 -6.158 1.00 14.72 237 GLY A C 1
ATOM 1498 O O . GLY A 1 237 ? 4.699 -0.084 -6.662 1.00 13.71 237 GLY A O 1
ATOM 1499 N N . GLY A 1 238 ? 3.377 -0.298 -4.855 1.00 14.80 238 GLY A N 1
ATOM 1500 C CA . GLY A 1 238 ? 4.489 -0.421 -3.936 1.00 14.65 238 GLY A CA 1
ATOM 1501 C C . GLY A 1 238 ? 4.766 -1.809 -3.410 1.00 18.28 238 GLY A C 1
ATOM 1502 O O . GLY A 1 238 ? 5.581 -1.946 -2.486 1.00 17.58 238 GLY A O 1
ATOM 1503 N N . THR A 1 239 ? 4.130 -2.848 -3.952 1.00 13.61 239 THR A N 1
ATOM 1504 C CA . THR A 1 239 ? 4.276 -4.178 -3.379 1.00 17.37 239 THR A CA 1
ATOM 1505 C C . THR A 1 239 ? 5.698 -4.686 -3.568 1.00 19.10 239 THR A C 1
ATOM 1506 O O . THR A 1 239 ? 6.363 -4.376 -4.559 1.00 15.74 239 THR A O 1
ATOM 1510 N N . THR A 1 240 ? 6.163 -5.461 -2.589 1.00 17.85 240 THR A N 1
ATOM 1511 C CA . THR A 1 240 ? 7.510 -6.010 -2.647 1.00 22.97 240 THR A CA 1
ATOM 1512 C C . THR A 1 240 ? 7.662 -6.892 -3.874 1.00 16.82 240 THR A C 1
ATOM 1513 O O . THR A 1 240 ? 6.817 -7.750 -4.146 1.00 19.13 240 THR A O 1
ATOM 1517 N N . GLY A 1 241 ? 8.741 -6.670 -4.619 1.00 14.98 241 GLY A N 1
ATOM 1518 C CA . GLY A 1 241 ? 8.983 -7.411 -5.841 1.00 15.97 241 GLY A CA 1
ATOM 1519 C C . GLY A 1 241 ? 8.054 -7.091 -6.987 1.00 18.79 241 GLY A C 1
ATOM 1520 O O . GLY A 1 241 ? 8.066 -7.809 -7.996 1.00 19.99 241 GLY A O 1
ATOM 1521 N N . GLY A 1 242 ? 7.250 -6.038 -6.874 1.00 17.27 242 GLY A N 1
ATOM 1522 C CA . GLY A 1 242 ? 6.231 -5.785 -7.882 1.00 17.76 242 GLY A CA 1
ATOM 1523 C C . GLY A 1 242 ? 5.251 -6.925 -8.035 1.00 20.38 242 GLY A C 1
ATOM 1524 O O . GLY A 1 242 ? 4.697 -7.118 -9.118 1.00 22.61 242 GLY A O 1
ATOM 1525 N N . ASP A 1 243 ? 5.026 -7.697 -6.979 1.00 17.11 243 ASP A N 1
ATOM 1526 C CA . ASP A 1 243 ? 4.082 -8.805 -7.032 1.00 17.78 243 ASP A CA 1
ATOM 1527 C C . ASP A 1 243 ? 2.657 -8.266 -6.965 1.00 17.03 243 ASP A C 1
ATOM 1528 O O . ASP A 1 243 ? 2.305 -7.551 -6.018 1.00 17.42 243 ASP A O 1
ATOM 1533 N N . ASP A 1 244 ? 1.835 -8.618 -7.956 1.00 15.49 244 ASP A N 1
ATOM 1534 C CA . ASP A 1 244 ? 0.442 -8.191 -7.969 1.00 14.55 244 ASP A CA 1
ATOM 1535 C C . ASP A 1 244 ? -0.312 -8.780 -6.780 1.00 11.98 244 ASP A C 1
ATOM 1536 O O . ASP A 1 244 ? -0.132 -9.952 -6.437 1.00 16.19 244 ASP A O 1
ATOM 1541 N N . GLN A 1 245 ? -1.158 -7.953 -6.156 1.00 14.63 245 GLN A N 1
ATOM 1542 C CA . GLN A 1 245 ? -1.916 -8.291 -4.946 1.00 18.20 245 GLN A CA 1
ATOM 1543 C C . GLN A 1 245 ? -0.988 -8.550 -3.754 1.00 18.37 245 GLN A C 1
ATOM 1544 O O . GLN A 1 245 ? -1.407 -9.132 -2.752 1.00 14.37 245 GLN A O 1
ATOM 1550 N N . GLY A 1 246 ? 0.267 -8.111 -3.865 1.00 16.34 246 GLY A N 1
ATOM 1551 C CA . GLY A 1 246 ? 1.285 -8.380 -2.876 1.00 15.25 246 GLY A CA 1
ATOM 1552 C C . GLY A 1 246 ? 1.188 -7.509 -1.642 1.00 16.72 246 GLY A C 1
ATOM 1553 O O . GLY A 1 246 ? 0.135 -6.964 -1.300 1.00 15.78 246 GLY A O 1
ATOM 1554 N N . ASN A 1 247 ? 2.326 -7.375 -0.967 1.00 14.21 247 ASN A N 1
ATOM 1555 C CA . ASN A 1 247 ? 2.402 -6.707 0.324 1.00 14.85 247 ASN A CA 1
ATOM 1556 C C . ASN A 1 247 ? 3.294 -5.489 0.162 1.00 17.49 247 ASN A C 1
ATOM 1557 O O . ASN A 1 247 ? 4.449 -5.614 -0.262 1.00 19.01 247 ASN A O 1
ATOM 1562 N N . THR A 1 248 ? 2.758 -4.318 0.476 1.00 12.47 248 THR A N 1
ATOM 1563 C CA . THR A 1 248 ? 3.522 -3.079 0.389 1.00 13.17 248 THR A CA 1
ATOM 1564 C C . THR A 1 248 ? 4.130 -2.797 1.758 1.00 20.67 248 THR A C 1
ATOM 1565 O O . THR A 1 248 ? 3.424 -2.421 2.700 1.00 17.02 248 THR A O 1
ATOM 1569 N N . GLU A 1 249 ? 5.438 -3.002 1.873 1.00 15.19 249 GLU A N 1
ATOM 1570 C CA . GLU A 1 249 ? 6.115 -3.005 3.165 1.00 20.06 249 GLU A CA 1
ATOM 1571 C C . GLU A 1 249 ? 6.944 -1.730 3.264 1.00 17.74 249 GLU A C 1
ATOM 1572 O O . GLU A 1 249 ? 8.139 -1.728 2.994 1.00 19.79 249 GLU A O 1
ATOM 1578 N N . ILE A 1 250 ? 6.282 -0.631 3.638 1.00 16.30 250 ILE A N 1
ATOM 1579 C CA . ILE A 1 250 ? 6.885 0.693 3.687 1.00 13.83 250 ILE A CA 1
ATOM 1580 C C . ILE A 1 250 ? 6.311 1.449 4.882 1.00 14.55 250 ILE A C 1
ATOM 1581 O O . ILE A 1 250 ? 5.263 1.101 5.428 1.00 19.94 250 ILE A O 1
ATOM 1586 N N . SER A 1 251 ? 7.016 2.499 5.291 1.00 19.62 251 SER A N 1
ATOM 1587 C CA . SER A 1 251 ? 6.548 3.303 6.407 1.00 18.19 251 SER A CA 1
ATOM 1588 C C . SER A 1 251 ? 5.264 4.040 6.029 1.00 22.27 251 SER A C 1
ATOM 1589 O O . SER A 1 251 ? 4.938 4.215 4.848 1.00 17.80 251 SER A O 1
ATOM 1592 N N . GLU A 1 252 ? 4.531 4.492 7.051 1.00 17.39 252 GLU A N 1
ATOM 1593 C CA . GLU A 1 252 ? 3.379 5.342 6.768 1.00 18.31 252 GLU A CA 1
ATOM 1594 C C . GLU A 1 252 ? 3.807 6.624 6.067 1.00 15.56 252 GLU A C 1
ATOM 1595 O O . GLU A 1 252 ? 3.102 7.122 5.179 1.00 18.40 252 GLU A O 1
ATOM 1601 N N . GLN A 1 253 ? 4.975 7.161 6.429 1.00 18.16 253 GLN A N 1
ATOM 1602 C CA . GLN A 1 253 ? 5.495 8.328 5.722 1.00 20.03 253 GLN A CA 1
ATOM 1603 C C . GLN A 1 253 ? 5.686 8.037 4.235 1.00 15.80 253 GLN A C 1
ATOM 1604 O O . GLN A 1 253 ? 5.288 8.838 3.382 1.00 18.98 253 GLN A O 1
ATOM 1610 N N . GLU A 1 254 ? 6.304 6.899 3.901 1.00 17.90 254 GLU A N 1
ATOM 1611 C CA . GLU A 1 254 ? 6.524 6.577 2.489 1.00 15.02 254 GLU A CA 1
ATOM 1612 C C . GLU A 1 254 ? 5.200 6.357 1.770 1.00 15.01 254 GLU A C 1
ATOM 1613 O O . GLU A 1 254 ? 5.031 6.773 0.613 1.00 15.97 254 GLU A O 1
ATOM 1619 N N . LEU A 1 255 ? 4.255 5.693 2.433 1.00 17.29 255 LEU A N 1
ATOM 1620 C CA . LEU A 1 255 ? 2.939 5.494 1.834 1.00 16.89 255 LEU A CA 1
ATOM 1621 C C . LEU A 1 255 ? 2.268 6.832 1.568 1.00 15.15 255 LEU A C 1
ATOM 1622 O O . LEU A 1 255 ? 1.716 7.055 0.487 1.00 15.83 255 LEU A O 1
ATOM 1627 N N . ARG A 1 256 ? 2.345 7.750 2.533 1.00 15.70 256 ARG A N 1
ATOM 1628 C CA . ARG A 1 256 ? 1.710 9.054 2.394 1.00 14.58 256 ARG A CA 1
ATOM 1629 C C . ARG A 1 256 ? 2.430 9.943 1.392 1.00 17.25 256 ARG A C 1
ATOM 1630 O O . ARG A 1 256 ? 1.784 10.753 0.715 1.00 19.35 256 ARG A O 1
ATOM 1638 N N . GLU A 1 257 ? 3.758 9.826 1.286 1.00 16.58 257 GLU A N 1
ATOM 1639 C CA . GLU A 1 257 ? 4.494 10.721 0.399 1.00 13.85 257 GLU A CA 1
ATOM 1640 C C . GLU A 1 257 ? 4.500 10.246 -1.050 1.00 14.67 257 GLU A C 1
ATOM 1641 O O . GLU A 1 257 ? 4.508 11.081 -1.963 1.00 17.01 257 GLU A O 1
ATOM 1647 N N . ILE A 1 258 ? 4.483 8.940 -1.289 1.00 11.93 258 ILE A N 1
ATOM 1648 C CA . ILE A 1 258 ? 4.569 8.398 -2.646 1.00 15.08 258 ILE A CA 1
ATOM 1649 C C . ILE A 1 258 ? 3.195 8.015 -3.204 1.00 17.42 258 ILE A C 1
ATOM 1650 O O . ILE A 1 258 ? 2.831 8.425 -4.306 1.00 18.32 258 ILE A O 1
ATOM 1655 N N . HIS A 1 259 ? 2.412 7.230 -2.459 1.00 14.88 259 HIS A N 1
ATOM 1656 C CA . HIS A 1 259 ? 1.242 6.569 -3.030 1.00 15.54 259 HIS A CA 1
ATOM 1657 C C . HIS A 1 259 ? -0.066 7.297 -2.771 1.00 19.75 259 HIS A C 1
ATOM 1658 O O . HIS A 1 259 ? -0.982 7.219 -3.598 1.00 15.48 259 HIS A O 1
ATOM 1665 N N . LEU A 1 260 ? -0.172 8.001 -1.652 1.00 12.50 260 LEU A N 1
ATOM 1666 C CA . LEU A 1 260 ? -1.377 8.728 -1.283 1.00 13.00 260 LEU A CA 1
ATOM 1667 C C . LEU A 1 260 ? -1.666 9.985 -2.112 1.00 12.93 260 LEU A C 1
ATOM 1668 O O . LEU A 1 260 ? -2.843 10.263 -2.370 1.00 15.25 260 LEU A O 1
ATOM 1673 N N . PRO A 1 261 ? -0.670 10.782 -2.519 1.00 15.75 261 PRO A N 1
ATOM 1674 C CA . PRO A 1 261 ? -0.973 12.107 -3.104 1.00 13.35 261 PRO A CA 1
ATOM 1675 C C . PRO A 1 261 ? -1.883 12.041 -4.321 1.00 17.07 261 PRO A C 1
ATOM 1676 O O . PRO A 1 261 ? -2.749 12.918 -4.472 1.00 15.73 261 PRO A O 1
ATOM 1680 N N . PRO A 1 262 ? -1.729 11.064 -5.229 1.00 12.30 262 PRO A N 1
ATOM 1681 C CA . PRO A 1 262 ? -2.669 11.020 -6.366 1.00 12.92 262 PRO A CA 1
ATOM 1682 C C . PRO A 1 262 ? -4.116 10.827 -5.942 1.00 12.10 262 PRO A C 1
ATOM 1683 O O . PRO A 1 262 ? -5.020 11.328 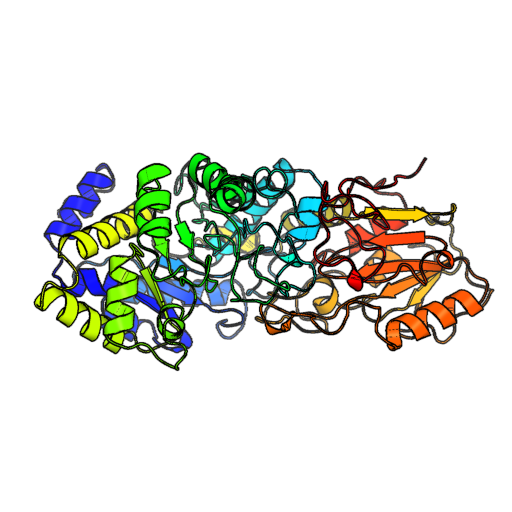-6.621 1.00 15.40 262 PRO A O 1
ATOM 1687 N N . PHE A 1 263 ? -4.363 10.131 -4.835 1.00 11.61 263 PHE A N 1
ATOM 1688 C CA . PHE A 1 263 ? -5.730 10.044 -4.332 1.00 13.15 263 PHE A CA 1
ATOM 1689 C C . PHE A 1 263 ? -6.223 11.396 -3.833 1.00 16.08 263 PHE A C 1
ATOM 1690 O O . PHE A 1 263 ? -7.373 11.768 -4.087 1.00 15.60 263 PHE A O 1
ATOM 1698 N N . ARG A 1 264 ? -5.368 12.147 -3.132 1.00 16.25 264 ARG A N 1
ATOM 1699 C CA . ARG A 1 264 ? -5.746 13.482 -2.672 1.00 15.76 264 ARG A CA 1
ATOM 1700 C C . ARG A 1 264 ? -6.144 14.373 -3.844 1.00 16.16 264 ARG A C 1
ATOM 1701 O O . ARG A 1 264 ? -7.166 15.067 -3.794 1.00 16.91 264 ARG A O 1
ATOM 1709 N N . GLU A 1 265 ? -5.336 14.368 -4.914 1.00 11.41 265 GLU A N 1
ATOM 1710 C CA . GLU A 1 265 ? -5.648 15.167 -6.096 1.00 15.61 265 GLU A CA 1
ATOM 1711 C C . GLU A 1 265 ? -6.937 14.710 -6.767 1.00 16.87 265 GLU A C 1
ATOM 1712 O O . GLU A 1 265 ? -7.721 15.537 -7.248 1.00 17.51 265 GLU A O 1
ATOM 1718 N N . ALA A 1 266 ? -7.151 13.398 -6.862 1.00 13.47 266 ALA A N 1
ATOM 1719 C CA . ALA A 1 266 ? -8.377 12.919 -7.498 1.00 12.91 266 ALA A CA 1
ATOM 1720 C C . ALA A 1 266 ? -9.592 13.356 -6.696 1.00 16.40 266 ALA A C 1
ATOM 1721 O O . ALA A 1 266 ? -10.609 13.766 -7.263 1.00 14.27 266 ALA A O 1
ATOM 1723 N N . ILE A 1 267 ? -9.482 13.318 -5.366 1.00 15.88 267 ILE A N 1
ATOM 1724 C CA . ILE A 1 267 ? -10.572 13.770 -4.505 1.00 13.75 267 ILE A CA 1
ATOM 1725 C C . ILE A 1 267 ? -10.819 15.265 -4.688 1.00 14.62 267 ILE A C 1
ATOM 1726 O O . ILE A 1 267 ? -11.967 15.710 -4.779 1.00 17.47 267 ILE A O 1
ATOM 1731 N N . ALA A 1 268 ? -9.749 16.062 -4.764 1.00 16.93 268 ALA A N 1
ATOM 1732 C CA . ALA A 1 268 ? -9.907 17.494 -5.010 1.00 19.44 268 ALA A CA 1
ATOM 1733 C C . ALA A 1 268 ? -10.633 17.769 -6.321 1.00 19.30 268 ALA A C 1
ATOM 1734 O O . ALA A 1 268 ? -11.388 18.745 -6.422 1.00 19.90 268 ALA A O 1
ATOM 1736 N N . ARG A 1 269 ? -10.424 16.926 -7.336 1.00 17.75 269 ARG A N 1
ATOM 1737 C CA . ARG A 1 269 ? -11.137 17.068 -8.599 1.00 16.39 269 ARG A CA 1
ATOM 1738 C C . ARG A 1 269 ? -12.559 16.540 -8.541 1.00 18.09 269 ARG A C 1
ATOM 1739 O O . ARG A 1 269 ? -13.288 16.665 -9.534 1.00 17.09 269 ARG A O 1
ATOM 1747 N N . GLY A 1 270 ? -12.972 15.961 -7.418 1.00 19.63 270 GLY A N 1
ATOM 1748 C CA . GLY A 1 270 ? -14.337 15.500 -7.269 1.00 14.87 270 GLY A CA 1
ATOM 1749 C C . GLY A 1 270 ? -14.586 14.069 -7.677 1.00 11.73 270 GLY A C 1
ATOM 1750 O O . GLY A 1 270 ? -15.730 13.730 -7.985 1.00 10.99 270 GLY A O 1
ATOM 1751 N N . VAL A 1 271 ? -13.556 13.216 -7.679 1.00 15.04 271 VAL A N 1
ATOM 1752 C CA . VAL A 1 271 ? -13.726 11.829 -8.109 1.00 15.04 271 VAL A CA 1
ATOM 1753 C C . VAL A 1 271 ? -14.888 11.203 -7.348 1.00 12.01 271 VAL A C 1
ATOM 1754 O O . VAL A 1 271 ? -15.009 11.358 -6.129 1.00 13.54 271 VAL A O 1
ATOM 1758 N N . GLY A 1 272 ? -15.777 10.524 -8.076 1.00 9.59 272 GLY A N 1
ATOM 1759 C CA . GLY A 1 272 ? -16.993 10.027 -7.449 1.00 12.15 272 GLY A CA 1
ATOM 1760 C C . GLY A 1 272 ? -16.805 8.748 -6.668 1.00 14.26 272 GLY A C 1
ATOM 1761 O O . GLY A 1 272 ? -17.554 8.482 -5.713 1.00 13.81 272 GLY A O 1
ATOM 1762 N N . SER A 1 273 ? -15.803 7.953 -7.036 1.00 12.10 273 SER A N 1
ATOM 1763 C CA . SER A 1 273 ? -15.597 6.631 -6.462 1.00 10.69 273 SER A CA 1
ATOM 1764 C C . SER A 1 273 ? -14.114 6.403 -6.216 1.00 13.99 273 SER A C 1
ATOM 1765 O O . SER A 1 273 ? -13.267 6.959 -6.913 1.00 12.04 273 SER A O 1
ATOM 1768 N N . VAL A 1 274 ? -13.814 5.594 -5.201 1.00 12.11 274 VAL A N 1
ATOM 1769 C CA . VAL A 1 274 ? -12.466 5.090 -4.949 1.00 14.63 274 VAL A CA 1
ATOM 1770 C C . VAL A 1 274 ? -12.565 3.577 -4.807 1.00 12.64 274 VAL A C 1
ATOM 1771 O O . VAL A 1 274 ? -13.436 3.076 -4.085 1.00 14.94 274 VAL A O 1
ATOM 1775 N N . MET A 1 275 ? -11.693 2.849 -5.500 1.00 10.57 275 MET A N 1
ATOM 1776 C CA . MET A 1 275 ? -11.665 1.394 -5.415 1.00 11.47 275 MET A CA 1
ATOM 1777 C C . MET A 1 275 ? -10.497 0.951 -4.539 1.00 13.88 275 MET A C 1
ATOM 1778 O O . MET A 1 275 ? -9.372 1.436 -4.705 1.00 12.76 275 MET A O 1
ATOM 1783 N N . VAL A 1 276 ? -10.768 0.028 -3.595 1.00 13.61 276 VAL A N 1
ATOM 1784 C CA . VAL A 1 276 ? -9.731 -0.436 -2.672 1.00 11.11 276 VAL A CA 1
ATOM 1785 C C . VAL A 1 276 ? -8.880 -1.520 -3.334 1.00 14.13 276 VAL A C 1
ATOM 1786 O O . VAL A 1 276 ? -9.337 -2.245 -4.224 1.00 14.56 276 VAL A O 1
ATOM 1790 N N . SER A 1 277 ? -7.624 -1.645 -2.890 1.00 14.16 277 SER A N 1
ATOM 1791 C CA . SER A 1 277 ? -6.671 -2.570 -3.485 1.00 13.95 277 SER A CA 1
ATOM 1792 C C . SER A 1 277 ? -6.720 -3.957 -2.848 1.00 14.61 277 SER A C 1
ATOM 1793 O O . SER A 1 277 ? -6.951 -4.109 -1.646 1.00 14.19 277 SER A O 1
ATOM 1796 N N . TYR A 1 278 ? -6.476 -4.972 -3.685 1.00 13.89 278 TYR A N 1
ATOM 1797 C CA . TYR A 1 278 ? -6.219 -6.325 -3.198 1.00 20.31 278 TYR A CA 1
ATOM 1798 C C . TYR A 1 278 ? -5.001 -6.386 -2.287 1.00 14.43 278 TYR A C 1
ATOM 1799 O O . TYR A 1 278 ? -4.901 -7.297 -1.459 1.00 18.07 278 TYR A O 1
ATOM 1808 N N . SER A 1 279 ? -4.049 -5.472 -2.465 1.00 13.57 279 SER A N 1
ATOM 1809 C CA . SER A 1 279 ? -2.750 -5.582 -1.807 1.00 15.77 279 SER A CA 1
ATOM 1810 C C . SER A 1 279 ? -2.876 -5.326 -0.303 1.00 19.37 279 SER A C 1
ATOM 1811 O O . SER A 1 279 ? -3.952 -5.019 0.222 1.00 17.37 279 SER A O 1
ATOM 1814 N N . SER A 1 280 ? -1.747 -5.459 0.400 1.00 17.29 280 SER A N 1
ATOM 1815 C CA . SER A 1 280 ? -1.655 -5.223 1.832 1.00 18.38 280 SER A CA 1
ATOM 1816 C C . SER A 1 280 ? -0.675 -4.094 2.118 1.00 21.29 280 SER A C 1
ATOM 1817 O O . SER A 1 280 ? 0.182 -3.755 1.294 1.00 21.61 280 SER A O 1
ATOM 1820 N N . TRP A 1 281 ? -0.801 -3.518 3.305 1.00 17.59 281 TRP A N 1
ATOM 1821 C CA . TRP A 1 281 ? 0.158 -2.540 3.802 1.00 16.26 281 TRP A CA 1
ATOM 1822 C C . TRP A 1 281 ? 0.734 -3.107 5.092 1.00 19.49 281 TRP A C 1
ATOM 1823 O O . TRP A 1 281 ? -0.000 -3.303 6.068 1.00 17.03 281 TRP A O 1
ATOM 1834 N N . ASN A 1 282 ? 2.036 -3.410 5.064 1.00 16.83 282 ASN A N 1
ATOM 1835 C CA . ASN A 1 282 ? 2.745 -4.010 6.195 1.00 21.61 282 ASN A CA 1
ATOM 1836 C C . ASN A 1 282 ? 2.003 -5.229 6.732 1.00 24.21 282 ASN A C 1
ATOM 1837 O O . ASN A 1 282 ? 1.862 -5.415 7.941 1.00 20.20 282 ASN A O 1
ATOM 1842 N N . GLY A 1 283 ? 1.515 -6.063 5.815 1.00 21.08 283 GLY A N 1
ATOM 1843 C CA . GLY A 1 283 ? 0.839 -7.289 6.169 1.00 17.59 283 GLY A CA 1
ATOM 1844 C C . GLY A 1 283 ? -0.636 -7.159 6.487 1.00 20.83 283 GLY A C 1
ATOM 1845 O O . GLY A 1 283 ? -1.282 -8.182 6.742 1.00 27.01 283 GLY A O 1
ATOM 1846 N N . GLU A 1 284 ? -1.191 -5.949 6.496 1.00 17.64 284 GLU A N 1
ATOM 1847 C CA . GLU A 1 284 ? -2.619 -5.740 6.740 1.00 20.26 284 GLU A CA 1
ATOM 1848 C C . GLU A 1 284 ? -3.339 -5.579 5.403 1.00 21.48 284 GLU A C 1
ATOM 1849 O O . GLU A 1 284 ? -3.001 -4.680 4.626 1.00 17.90 284 GLU A O 1
ATOM 1855 N N . LYS A 1 285 ? -4.336 -6.437 5.145 1.00 20.17 285 LYS A N 1
ATOM 1856 C CA . LYS A 1 285 ? -5.107 -6.351 3.905 1.00 17.30 285 LYS A CA 1
ATOM 1857 C C . LYS A 1 285 ? -5.816 -5.007 3.801 1.00 17.82 285 LYS A C 1
ATOM 1858 O O . LYS A 1 285 ? -6.459 -4.556 4.755 1.00 14.22 285 LYS A O 1
ATOM 1864 N N . LEU A 1 286 ? -5.718 -4.368 2.630 1.00 15.09 286 LEU A N 1
ATO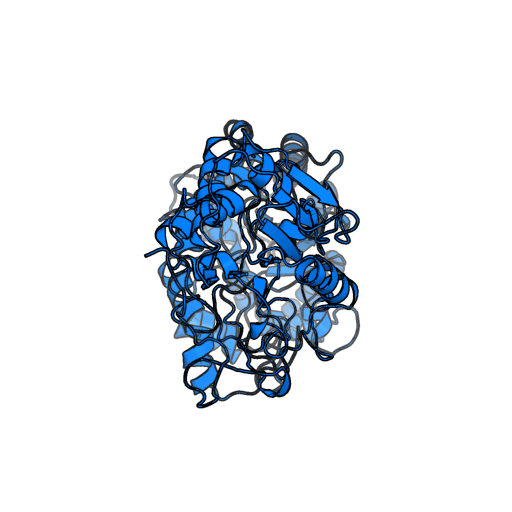M 1865 C CA . LEU A 1 286 ? -6.365 -3.069 2.466 1.00 14.82 286 LEU A CA 1
ATOM 1866 C C . LEU A 1 286 ? -7.876 -3.176 2.663 1.00 14.32 286 LEU A C 1
ATOM 1867 O O . LEU A 1 286 ? -8.489 -2.296 3.279 1.00 15.15 286 LEU A O 1
ATOM 1872 N N . HIS A 1 287 ? -8.485 -4.272 2.194 1.00 12.99 287 HIS A N 1
ATOM 1873 C CA . HIS A 1 287 ? -9.932 -4.452 2.323 1.00 12.15 287 HIS A CA 1
ATOM 1874 C C . HIS A 1 287 ? -10.395 -4.685 3.760 1.00 12.17 287 HIS A C 1
ATOM 1875 O O . HIS A 1 287 ? -11.606 -4.735 3.997 1.00 15.72 287 HIS A O 1
ATOM 1882 N N . ALA A 1 288 ? -9.486 -4.822 4.717 1.00 14.81 288 ALA A N 1
ATOM 1883 C CA . ALA A 1 288 ? -9.871 -4.857 6.126 1.00 17.37 288 ALA A CA 1
ATOM 1884 C C . ALA A 1 288 ? -9.307 -3.684 6.910 1.00 18.60 288 ALA A C 1
ATOM 1885 O O . ALA A 1 288 ? -9.424 -3.667 8.140 1.00 19.01 288 ALA A O 1
ATOM 1887 N N . SER A 1 289 ? -8.710 -2.695 6.241 1.00 16.59 289 SER A N 1
ATOM 1888 C CA . SER A 1 289 ? -7.983 -1.631 6.937 1.00 16.62 289 SER A CA 1
ATOM 1889 C C . SER A 1 289 ? -8.950 -0.511 7.287 1.00 16.59 289 SER A C 1
ATOM 1890 O O . SER A 1 289 ? -9.156 0.431 6.520 1.00 16.04 289 SER A O 1
ATOM 1893 N N . THR A 1 290 ? -9.547 -0.609 8.475 1.00 17.09 290 THR A N 1
ATOM 1894 C CA . THR A 1 290 ? -10.351 0.497 8.977 1.00 17.79 290 THR A CA 1
ATOM 1895 C C . THR A 1 290 ? -9.545 1.791 8.997 1.00 14.24 290 THR A C 1
ATOM 1896 O O . THR A 1 290 ? -10.066 2.867 8.677 1.00 14.62 290 THR A O 1
ATOM 1900 N N . TYR A 1 291 ? -8.260 1.703 9.350 1.00 14.83 291 TYR A N 1
ATOM 1901 C CA . TYR A 1 291 ? -7.444 2.907 9.437 1.00 14.51 291 TYR A CA 1
ATOM 1902 C C . TYR A 1 291 ? -7.321 3.583 8.073 1.00 12.98 291 TYR A C 1
ATOM 1903 O O . TYR A 1 291 ? -7.623 4.773 7.929 1.00 15.07 291 TYR A O 1
ATOM 1912 N N . LEU A 1 292 ? -6.901 2.837 7.050 1.00 11.30 292 LEU A N 1
ATOM 1913 C CA . LEU A 1 292 ? -6.653 3.492 5.770 1.00 13.60 292 LEU A CA 1
ATOM 1914 C C . LEU A 1 292 ? -7.954 3.872 5.073 1.00 14.63 292 LEU A C 1
ATOM 1915 O O . LEU A 1 292 ? -8.044 4.951 4.478 1.00 14.04 292 LEU A O 1
ATOM 1920 N N . VAL A 1 293 ? -8.978 3.018 5.149 1.00 14.16 293 VAL A N 1
ATOM 1921 C CA . VAL A 1 293 ? -10.207 3.270 4.391 1.00 15.17 293 VAL A CA 1
ATOM 1922 C C . VAL A 1 293 ? -11.129 4.220 5.148 1.00 15.41 293 VAL A C 1
ATOM 1923 O O . VAL A 1 293 ? -11.602 5.221 4.600 1.00 16.58 293 VAL A O 1
ATOM 1927 N N . ASN A 1 294 ? -11.414 3.926 6.416 1.00 16.09 294 ASN A N 1
ATOM 1928 C CA . ASN A 1 294 ? -12.318 4.819 7.131 1.00 12.49 294 ASN A CA 1
ATOM 1929 C C . ASN A 1 294 ? -11.584 6.025 7.697 1.00 16.31 294 ASN A C 1
ATOM 1930 O O . ASN A 1 294 ? -11.995 7.171 7.470 1.00 18.33 294 ASN A O 1
ATOM 1935 N N . ASP A 1 295 ? -10.493 5.796 8.430 1.00 14.45 295 ASP A N 1
ATOM 1936 C CA . ASP A 1 295 ? -9.876 6.899 9.161 1.00 15.30 295 ASP A CA 1
ATOM 1937 C C . ASP A 1 295 ? -9.161 7.858 8.217 1.00 18.62 295 ASP A C 1
ATOM 1938 O O . ASP A 1 295 ? -9.325 9.080 8.317 1.00 17.94 295 ASP A O 1
ATOM 1943 N N . VAL A 1 296 ? -8.381 7.333 7.279 1.00 14.87 296 VAL A N 1
ATOM 1944 C CA . VAL A 1 296 ? -7.594 8.209 6.415 1.00 13.25 296 VAL A CA 1
ATOM 1945 C C . VAL A 1 296 ? -8.395 8.669 5.201 1.00 15.56 296 VAL A C 1
ATOM 1946 O O . VAL A 1 296 ? -8.512 9.871 4.947 1.00 14.45 296 VAL A O 1
ATOM 1950 N N . LEU A 1 297 ? -8.999 7.743 4.449 1.00 15.07 297 LEU A N 1
ATOM 1951 C CA . LEU A 1 297 ? -9.651 8.139 3.202 1.00 13.75 297 LEU A CA 1
ATOM 1952 C C . LEU A 1 297 ? -10.930 8.928 3.462 1.00 16.52 297 LEU A C 1
ATOM 1953 O O . LEU A 1 297 ? -11.081 10.061 2.995 1.00 14.49 297 LEU A O 1
ATOM 1958 N N . LYS A 1 298 ? -11.878 8.331 4.186 1.00 16.02 298 LYS A N 1
ATOM 1959 C CA . LYS A 1 298 ? -13.131 9.026 4.462 1.00 16.43 298 LYS A CA 1
ATOM 1960 C C . LYS A 1 298 ? -12.929 10.154 5.465 1.00 18.16 298 LYS A C 1
ATOM 1961 O O . LYS A 1 298 ? -13.526 11.228 5.327 1.00 17.03 298 LYS A O 1
ATOM 1967 N N . GLY A 1 299 ? -12.082 9.940 6.466 1.00 15.39 299 GLY A N 1
ATOM 1968 C CA . GLY A 1 299 ? -11.955 10.908 7.539 1.00 15.73 299 GLY A CA 1
ATOM 1969 C C . GLY A 1 299 ? -10.981 12.013 7.204 1.00 13.72 299 GLY A C 1
ATOM 1970 O O . GLY A 1 299 ? -11.381 13.138 6.890 1.00 16.34 299 GLY A O 1
ATOM 1971 N N . GLU A 1 300 ? -9.689 11.682 7.234 1.00 18.02 300 GLU A N 1
ATOM 1972 C CA . GLU A 1 300 ? -8.655 12.698 7.075 1.00 17.37 300 GLU A CA 1
ATOM 1973 C C . GLU A 1 300 ? -8.725 13.363 5.705 1.00 20.22 300 GLU A C 1
ATOM 1974 O O . GLU A 1 300 ? -8.632 14.592 5.602 1.00 16.95 300 GLU A O 1
ATOM 1980 N N . LEU A 1 301 ? -8.882 12.568 4.635 1.00 15.16 301 LEU A N 1
ATOM 1981 C CA . LEU A 1 301 ? -8.993 13.122 3.291 1.00 17.52 301 LEU A CA 1
ATOM 1982 C C . LEU A 1 301 ? -10.396 13.617 2.980 1.00 19.00 301 LEU A C 1
ATOM 1983 O O . LEU A 1 301 ? -10.601 14.222 1.919 1.00 21.65 301 LEU A O 1
ATOM 1988 N N . GLY A 1 302 ? -11.360 13.362 3.864 1.00 19.01 302 GLY A N 1
ATOM 1989 C CA . GLY A 1 302 ? -12.713 13.868 3.678 1.00 17.08 302 GLY A CA 1
ATOM 1990 C C . GLY A 1 302 ? -13.412 13.381 2.427 1.00 21.86 302 GLY A C 1
ATOM 1991 O O . GLY A 1 302 ? -14.221 14.119 1.854 1.00 20.57 302 GLY A O 1
ATOM 1992 N N . PHE A 1 303 ? -13.130 12.157 1.984 1.00 16.36 303 PHE A N 1
ATOM 1993 C CA . PHE A 1 303 ? -13.773 11.624 0.786 1.00 16.58 303 PHE A CA 1
ATOM 1994 C C . PHE A 1 303 ? -15.242 11.318 1.064 1.00 15.85 303 PHE A C 1
ATOM 1995 O O . PHE A 1 303 ? -15.549 10.470 1.908 1.00 15.43 303 PHE A O 1
ATOM 2003 N N . THR A 1 304 ? -16.143 11.984 0.338 1.00 14.44 304 THR A N 1
ATOM 2004 C CA . THR A 1 304 ? -17.582 11.824 0.540 1.00 19.25 304 THR A CA 1
ATOM 2005 C C . THR A 1 304 ? -18.234 10.919 -0.498 1.00 17.04 304 THR A C 1
ATOM 2006 O O . THR A 1 304 ? -19.470 10.811 -0.526 1.00 15.53 304 THR A O 1
ATOM 2010 N N . GLY A 1 305 ? -17.447 10.278 -1.353 1.00 15.31 305 GLY A N 1
ATOM 2011 C CA . GLY A 1 305 ? -17.977 9.511 -2.457 1.00 14.10 305 GLY A CA 1
ATOM 2012 C C . GLY A 1 305 ? -18.155 8.048 -2.122 1.00 14.57 305 GLY A C 1
ATOM 2013 O O . GLY A 1 305 ? -18.215 7.646 -0.960 1.00 12.25 305 GLY A O 1
ATOM 2014 N N . LEU A 1 306 ? -18.207 7.235 -3.171 1.00 14.08 306 LEU A N 1
ATOM 2015 C CA . LEU A 1 306 ? -18.549 5.822 -3.066 1.00 13.27 306 LEU A CA 1
ATOM 2016 C C . LEU A 1 306 ? -17.266 4.999 -3.030 1.00 12.15 306 LEU A C 1
ATOM 2017 O O . LEU A 1 306 ? -16.516 4.988 -4.010 1.00 15.82 306 LEU A O 1
ATOM 2022 N N . VAL A 1 307 ? -17.026 4.290 -1.927 1.00 14.63 307 VAL A N 1
ATOM 2023 C CA . VAL A 1 307 ? -15.878 3.390 -1.828 1.00 10.98 307 VAL A CA 1
ATOM 2024 C C . VAL A 1 307 ? -16.314 1.994 -2.261 1.00 13.71 307 VAL A C 1
ATOM 2025 O O . VAL A 1 307 ? -17.195 1.384 -1.640 1.00 13.28 307 VAL A O 1
ATOM 2029 N N . VAL A 1 308 ? -15.694 1.477 -3.320 1.00 12.25 308 VAL A N 1
ATOM 2030 C CA . VAL A 1 308 ? -16.056 0.174 -3.866 1.00 13.21 308 VAL A CA 1
ATOM 2031 C C . VAL A 1 308 ? -14.892 -0.791 -3.676 1.00 13.19 308 VAL A C 1
ATOM 2032 O O . VAL A 1 308 ? -13.721 -0.396 -3.754 1.00 9.98 308 VAL A O 1
ATOM 2036 N N . SER A 1 309 ? -15.215 -2.057 -3.405 1.00 11.60 309 SER A N 1
ATOM 2037 C CA . SER A 1 309 ? -14.194 -3.090 -3.313 1.00 13.53 309 SER A CA 1
ATOM 2038 C C . SER A 1 309 ? -13.682 -3.474 -4.703 1.00 14.17 309 SER A C 1
ATOM 2039 O O . SER A 1 309 ? -14.289 -3.151 -5.729 1.00 12.26 309 SER A O 1
ATOM 2042 N N . ASP A 1 310 ? -12.537 -4.166 -4.729 1.00 12.69 310 ASP A N 1
ATOM 2043 C CA . ASP A 1 310 ? -12.119 -4.845 -5.947 1.00 16.36 310 ASP A CA 1
ATOM 2044 C C . ASP A 1 310 ? -12.874 -6.168 -6.061 1.00 14.53 310 ASP A C 1
ATOM 2045 O O . ASP A 1 310 ? -13.646 -6.562 -5.178 1.00 11.78 310 ASP A O 1
ATOM 2050 N N . TYR A 1 311 ? -12.630 -6.866 -7.164 1.00 15.10 311 TYR A N 1
ATOM 2051 C CA . TYR A 1 311 ? -13.463 -7.972 -7.626 1.00 17.17 311 TYR A CA 1
ATOM 2052 C C . TYR A 1 311 ? -13.225 -9.205 -6.764 1.00 12.83 311 TYR A C 1
ATOM 2053 O O . TYR A 1 311 ? -12.109 -9.731 -6.732 1.00 17.52 311 TYR A O 1
ATOM 2062 N N . ASP A 1 312 ? -14.277 -9.669 -6.073 1.00 16.49 312 ASP A N 1
ATOM 2063 C CA . ASP A 1 312 ? -14.172 -10.764 -5.100 1.00 16.64 312 ASP A CA 1
ATOM 2064 C C . ASP A 1 312 ? -13.016 -10.525 -4.128 1.00 16.53 312 ASP A C 1
ATOM 2065 O O . ASP A 1 312 ? -12.317 -11.450 -3.721 1.00 17.74 312 ASP A O 1
ATOM 2070 N N . ALA A 1 313 ? -12.820 -9.262 -3.747 1.00 14.47 313 ALA A N 1
ATOM 2071 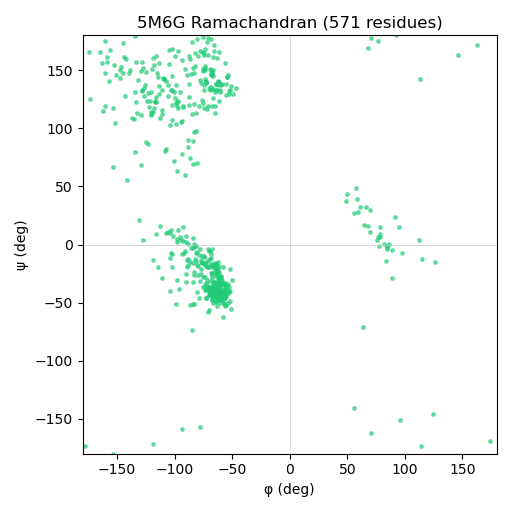C CA . ALA A 1 313 ? -11.685 -8.914 -2.896 1.00 14.28 313 ALA A CA 1
ATOM 2072 C C . ALA A 1 313 ? -11.875 -9.368 -1.454 1.00 18.89 313 ALA A C 1
ATOM 2073 O O . ALA A 1 313 ? -10.889 -9.704 -0.782 1.00 18.23 313 ALA A O 1
ATOM 2075 N N . ILE A 1 314 ? -13.110 -9.352 -0.943 1.00 17.10 314 ILE A N 1
ATOM 2076 C CA . ILE A 1 314 ? -13.306 -9.786 0.441 1.00 17.91 314 ILE A CA 1
ATOM 2077 C C . ILE A 1 314 ? -13.033 -11.276 0.571 1.00 16.10 314 ILE A C 1
ATOM 2078 O O . ILE A 1 314 ? -12.623 -11.746 1.639 1.00 17.93 314 ILE A O 1
ATOM 2083 N N . ASP A 1 315 ? -13.251 -12.039 -0.506 1.00 13.83 315 ASP A N 1
ATOM 2084 C CA . ASP A 1 315 ? -12.940 -13.466 -0.507 1.00 18.04 315 ASP A CA 1
ATOM 2085 C C . ASP A 1 315 ? -11.488 -13.733 -0.144 1.00 17.38 315 ASP A C 1
ATOM 2086 O O . ASP A 1 315 ? -11.172 -14.775 0.438 1.00 20.76 315 ASP A O 1
ATOM 2091 N N . LYS A 1 316 ? -10.591 -12.832 -0.518 1.00 18.61 316 LYS A N 1
ATOM 2092 C CA . LYS A 1 316 ? -9.164 -13.078 -0.407 1.00 17.82 316 LYS A CA 1
ATOM 2093 C C . LYS A 1 316 ? -8.600 -12.667 0.946 1.00 23.69 316 LYS A C 1
ATOM 2094 O O . LYS A 1 316 ? -7.396 -12.830 1.172 1.00 24.54 316 LYS A O 1
ATOM 2100 N N . LEU A 1 317 ? -9.440 -12.163 1.853 1.00 21.94 317 LEU A N 1
ATOM 2101 C CA . LEU A 1 317 ? -8.943 -11.685 3.143 1.00 23.63 317 LEU A CA 1
ATOM 2102 C C . LEU A 1 317 ? -8.282 -12.797 3.951 1.00 25.88 317 LEU A C 1
ATOM 2103 O O . LEU A 1 317 ? -7.224 -12.586 4.559 1.00 24.96 317 LEU A O 1
ATOM 2108 N N . ASP A 1 318 ? -8.895 -13.976 3.996 1.00 24.34 318 ASP A N 1
ATOM 2109 C CA . ASP A 1 318 ? -8.344 -15.093 4.750 1.00 25.97 318 ASP A CA 1
ATOM 2110 C C . ASP A 1 318 ? -7.502 -16.032 3.892 1.00 30.12 318 ASP A C 1
ATOM 2111 O O . ASP A 1 318 ? -7.100 -17.095 4.372 1.00 32.81 318 ASP A O 1
ATOM 2116 N N . GLY A 1 319 ? -7.258 -15.682 2.630 1.00 29.40 319 GLY A N 1
ATOM 2117 C CA . GLY A 1 319 ? -6.452 -16.507 1.758 1.00 26.30 319 GLY A CA 1
ATOM 2118 C C . GLY A 1 319 ? -7.128 -17.748 1.220 1.00 26.85 319 GLY A C 1
ATOM 2119 O O . GLY A 1 319 ? -6.475 -18.529 0.520 1.00 29.97 319 GLY A O 1
ATOM 2120 N N . GLN A 1 320 ? -8.407 -17.959 1.508 1.00 27.59 320 GLN A N 1
ATOM 2121 C CA . GLN A 1 320 ? -9.128 -19.120 1.005 1.00 30.98 320 GLN A CA 1
ATOM 2122 C C . GLN A 1 320 ? -10.304 -18.684 0.137 1.00 28.24 320 GLN A C 1
ATOM 2123 O O . GLN A 1 320 ? -10.875 -17.604 0.336 1.00 26.06 320 GLN A O 1
ATOM 2129 N N . GLU A 1 321 ? -10.667 -19.538 -0.822 1.00 23.36 321 GLU A N 1
ATOM 2130 C CA . GLU A 1 321 ? -11.712 -19.206 -1.782 1.00 29.00 321 GLU A 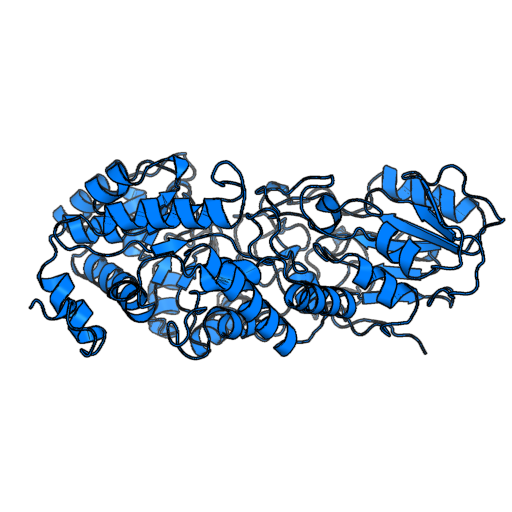CA 1
ATOM 2131 C C . GLU A 1 321 ? -13.016 -18.850 -1.074 1.00 25.07 321 GLU A C 1
ATOM 2132 O O . GLU A 1 321 ? -13.260 -19.237 0.072 1.00 27.64 321 GLU A O 1
ATOM 2138 N N . ASP A 1 322 ? -13.845 -18.073 -1.775 1.00 23.52 322 ASP A N 1
ATOM 2139 C CA . ASP A 1 322 ? -15.163 -17.654 -1.308 1.00 26.10 322 ASP A CA 1
ATOM 2140 C C . ASP A 1 322 ? -15.063 -16.703 -0.119 1.00 22.88 322 ASP A C 1
ATOM 2141 O O . ASP A 1 322 ? -13.982 -16.519 0.454 1.00 23.94 322 ASP A O 1
ATOM 2146 N N . PHE A 1 323 ? -16.174 -16.070 0.254 1.00 26.93 323 PHE A N 1
ATOM 2147 C CA . PHE A 1 323 ? -16.182 -15.157 1.385 1.00 22.63 323 PHE A CA 1
ATOM 2148 C C . PHE A 1 323 ? -16.952 -15.774 2.544 1.00 21.34 323 PHE A C 1
ATOM 2149 O O . PHE A 1 323 ? -17.942 -16.482 2.340 1.00 19.50 323 PHE A O 1
ATOM 2157 N N . THR A 1 324 ? -16.460 -15.545 3.749 1.00 20.88 324 THR A N 1
ATOM 2158 C CA . THR A 1 324 ? -17.087 -16.000 4.980 1.00 20.24 324 THR A CA 1
ATOM 2159 C C . THR A 1 324 ? -17.822 -14.852 5.650 1.00 19.91 324 THR A C 1
ATOM 2160 O O . THR A 1 324 ? -17.645 -13.685 5.290 1.00 20.82 324 THR A O 1
ATOM 2164 N N . PRO A 1 325 ? -18.652 -15.140 6.656 1.00 18.10 325 PRO A N 1
ATOM 2165 C CA . PRO A 1 325 ? -19.250 -14.037 7.420 1.00 20.94 325 PRO A CA 1
ATOM 2166 C C . PRO A 1 325 ? -18.216 -13.133 8.051 1.00 20.89 325 PRO A C 1
ATOM 2167 O O . PRO A 1 325 ? -18.446 -11.919 8.138 1.00 18.55 325 PRO A O 1
ATOM 2171 N N . ASP A 1 326 ? -17.079 -13.696 8.489 1.00 23.00 326 ASP A N 1
ATOM 2172 C CA . ASP A 1 326 ? -16.003 -12.889 9.060 1.00 19.76 326 ASP A CA 1
ATOM 2173 C C . ASP A 1 326 ? -15.443 -11.904 8.039 1.00 18.32 326 ASP A C 1
ATOM 2174 O O . ASP A 1 326 ? -15.095 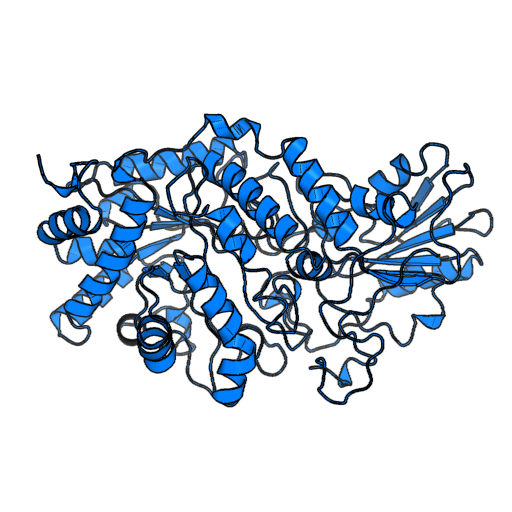-10.768 8.381 1.00 16.49 326 ASP A O 1
ATOM 2179 N N . GLU A 1 327 ? -15.324 -12.329 6.783 1.00 20.19 327 GLU A N 1
ATOM 2180 C CA . GLU A 1 327 ? -14.765 -11.441 5.774 1.00 20.66 327 GLU A CA 1
ATOM 2181 C C . GLU A 1 327 ? -15.749 -10.339 5.414 1.00 19.65 327 GLU A C 1
ATOM 2182 O O . GLU A 1 327 ? -15.351 -9.182 5.229 1.00 19.21 327 GLU A O 1
ATOM 2188 N N . VAL A 1 328 ? -17.038 -10.673 5.330 1.00 17.30 328 VAL A N 1
ATOM 2189 C CA . VAL A 1 328 ? -18.062 -9.646 5.155 1.00 15.21 328 VAL A CA 1
ATOM 2190 C C . VAL A 1 328 ? -17.972 -8.613 6.273 1.00 18.62 328 VAL A C 1
ATOM 2191 O O . VAL A 1 328 ? -17.874 -7.406 6.020 1.00 17.05 328 VAL A O 1
ATOM 2195 N N . ARG A 1 329 ? -17.983 -9.076 7.529 1.00 17.50 329 ARG A N 1
ATOM 2196 C CA . ARG A 1 329 ? -17.918 -8.165 8.670 1.00 16.42 329 ARG A CA 1
ATOM 2197 C C . ARG A 1 329 ? -16.680 -7.279 8.608 1.00 15.74 329 ARG A C 1
ATOM 2198 O O . ARG A 1 329 ? -16.772 -6.052 8.749 1.00 17.16 329 ARG A O 1
ATOM 2206 N N . ALA A 1 330 ? -15.507 -7.884 8.404 1.00 15.37 330 ALA A N 1
ATOM 2207 C CA . ALA A 1 330 ? -14.268 -7.113 8.453 1.00 17.46 330 ALA A CA 1
ATOM 2208 C C . ALA A 1 330 ? -14.245 -6.031 7.384 1.00 17.06 330 ALA A C 1
ATOM 2209 O O . ALA A 1 330 ? -13.778 -4.910 7.630 1.00 15.80 330 ALA A O 1
ATOM 2211 N N . SER A 1 331 ? -14.752 -6.343 6.188 1.00 14.30 331 SER A N 1
ATOM 2212 C CA . SER A 1 331 ? -14.624 -5.398 5.088 1.00 14.31 331 SER A CA 1
ATOM 2213 C C . SER A 1 331 ? -15.683 -4.303 5.156 1.00 17.37 331 SER A C 1
ATOM 2214 O O . SER A 1 331 ? -15.385 -3.128 4.901 1.00 13.59 331 SER A O 1
ATOM 2217 N N . VAL A 1 332 ? -16.923 -4.658 5.491 1.00 11.34 332 VAL A N 1
ATOM 2218 C CA . VAL A 1 332 ? -17.927 -3.620 5.702 1.00 15.44 332 VAL A CA 1
ATOM 2219 C C . VAL A 1 332 ? -17.494 -2.680 6.825 1.00 12.60 332 VAL A C 1
ATOM 2220 O O . VAL A 1 332 ? -17.616 -1.454 6.707 1.00 12.55 332 VAL A O 1
ATOM 2224 N N . ASN A 1 333 ? -16.994 -3.227 7.938 1.00 15.33 333 ASN A N 1
ATOM 2225 C CA . ASN A 1 333 ? -16.600 -2.351 9.040 1.00 15.72 333 ASN A CA 1
ATOM 2226 C C . ASN A 1 333 ? -15.334 -1.571 8.726 1.00 15.94 333 ASN A C 1
ATOM 2227 O O . ASN A 1 333 ? -15.082 -0.541 9.359 1.00 17.16 333 ASN A O 1
ATOM 2232 N N . ALA A 1 334 ? -14.542 -2.014 7.752 1.00 16.24 334 ALA A N 1
ATOM 2233 C CA . ALA A 1 334 ? -13.414 -1.195 7.328 1.00 14.70 334 ALA A CA 1
ATOM 2234 C C . ALA A 1 334 ? -13.864 0.103 6.669 1.00 19.81 334 ALA A C 1
ATOM 2235 O O . ALA A 1 334 ? -13.059 1.034 6.559 1.00 15.44 334 ALA A O 1
ATOM 2237 N N . GLY A 1 335 ? -15.128 0.200 6.238 1.00 13.94 335 GLY A N 1
ATOM 2238 C CA . GLY A 1 335 ? -15.627 1.414 5.626 1.00 9.66 335 GLY A CA 1
ATOM 2239 C C . GLY A 1 335 ? -15.959 1.312 4.144 1.00 11.86 335 GLY A C 1
ATOM 2240 O O . GLY A 1 335 ? -16.324 2.330 3.548 1.00 14.49 335 GLY A O 1
ATOM 2241 N N . ILE A 1 336 ? -15.850 0.132 3.530 1.00 11.99 336 ILE A N 1
ATOM 2242 C CA . ILE A 1 336 ? -16.204 -0.018 2.119 1.00 11.93 336 ILE A CA 1
ATOM 2243 C C . ILE A 1 336 ? -17.721 0.042 1.953 1.00 12.25 336 ILE A C 1
ATOM 2244 O O . ILE A 1 336 ? -18.478 -0.514 2.758 1.00 13.73 336 ILE A O 1
ATOM 2249 N N . ASP A 1 337 ? -18.177 0.717 0.901 1.00 13.74 337 ASP A N 1
ATOM 2250 C CA . ASP A 1 337 ? -19.603 0.973 0.694 1.00 11.42 337 ASP A CA 1
ATOM 2251 C C . ASP A 1 337 ? -20.278 -0.024 -0.233 1.00 13.47 337 ASP A C 1
ATOM 2252 O O . ASP A 1 337 ? -21.441 -0.380 -0.009 1.00 12.26 337 ASP A O 1
ATOM 2257 N N . MET A 1 338 ? -19.598 -0.449 -1.296 1.00 14.89 338 MET A N 1
ATOM 2258 C CA . MET A 1 338 ? -20.188 -1.322 -2.300 1.00 11.92 338 MET A CA 1
ATOM 2259 C C . MET A 1 338 ? -19.227 -2.467 -2.574 1.00 12.80 338 MET A C 1
ATOM 2260 O O . MET A 1 338 ? -18.009 -2.271 -2.615 1.00 11.47 338 MET A O 1
ATOM 2265 N N . PHE A 1 339 ? -19.770 -3.663 -2.765 1.00 12.13 339 PHE A N 1
ATOM 2266 C CA . PHE A 1 339 ? -18.948 -4.861 -2.839 1.00 12.73 339 PHE A CA 1
ATOM 2267 C C . PHE A 1 339 ? -19.093 -5.514 -4.200 1.00 14.26 339 PHE A C 1
ATOM 2268 O O . PHE A 1 339 ? -20.191 -5.927 -4.596 1.00 12.97 339 PHE A O 1
ATOM 2276 N N . MET A 1 340 ? -17.977 -5.566 -4.919 1.00 15.15 340 MET A N 1
ATOM 2277 C CA . MET A 1 340 ? -17.923 -6.073 -6.282 1.00 13.78 340 MET A CA 1
ATOM 2278 C C . MET A 1 340 ? -17.705 -7.577 -6.223 1.00 13.76 340 MET A C 1
ATOM 2279 O O . MET A 1 340 ? -16.705 -8.036 -5.660 1.00 12.25 340 MET A O 1
ATOM 2284 N N . MET A 1 341 ? -18.636 -8.345 -6.787 1.00 12.48 341 MET A N 1
ATOM 2285 C CA . MET A 1 341 ? -18.581 -9.794 -6.656 1.00 16.58 341 MET A CA 1
ATOM 2286 C C . MET A 1 341 ? -18.953 -10.461 -7.975 1.00 18.26 341 MET A C 1
ATOM 2287 O O . MET A 1 341 ? -19.772 -9.945 -8.744 1.00 14.11 341 MET A O 1
ATOM 2292 N N . SER A 1 342 ? -18.338 -11.626 -8.220 1.00 15.14 342 SER A N 1
ATOM 2293 C CA . SER A 1 342 ? -18.567 -12.387 -9.446 1.00 14.65 342 SER A CA 1
ATOM 2294 C C . SER A 1 342 ? -19.851 -13.197 -9.399 1.00 15.89 342 SER A C 1
ATOM 2295 O O . SER A 1 342 ? -20.341 -13.618 -10.453 1.00 16.73 342 SER A O 1
ATOM 2298 N N . SER A 1 343 ? -20.381 -13.433 -8.199 1.00 14.57 343 SER A N 1
ATOM 2299 C CA . SER A 1 343 ? -21.575 -14.231 -7.967 1.00 16.61 343 SER A CA 1
ATOM 2300 C C . SER A 1 343 ? -21.852 -14.205 -6.473 1.00 17.49 343 SER A C 1
ATOM 2301 O O . SER A 1 343 ? -21.169 -13.486 -5.732 1.00 18.99 343 SER A O 1
ATOM 2304 N N . ARG A 1 344 ? -22.838 -14.986 -6.027 1.00 17.97 344 ARG A N 1
ATOM 2305 C CA . ARG A 1 344 ? -23.151 -15.162 -4.605 1.00 21.35 344 ARG A CA 1
ATOM 2306 C C . ARG A 1 344 ? -23.758 -13.907 -3.969 1.00 19.81 344 ARG A C 1
ATOM 2307 O O . ARG A 1 344 ? -23.606 -13.682 -2.767 1.00 19.26 344 ARG A O 1
ATOM 2315 N N . HIS A 1 345 ? -24.471 -13.096 -4.755 1.00 20.05 345 HIS A N 1
ATOM 2316 C CA . HIS A 1 345 ? -25.082 -11.877 -4.226 1.00 17.76 345 HIS A CA 1
ATOM 2317 C C . HIS A 1 345 ? -26.088 -12.181 -3.117 1.00 22.84 345 HIS A C 1
ATOM 2318 O O . HIS A 1 345 ? -26.157 -11.459 -2.114 1.00 17.84 345 HIS A O 1
ATOM 2325 N N . GLU A 1 346 ? -26.881 -13.237 -3.280 1.00 21.12 346 GLU A N 1
ATOM 2326 C CA . GLU A 1 346 ? -27.846 -13.576 -2.242 1.00 20.56 346 GLU A CA 1
ATOM 2327 C C . GLU A 1 346 ? -27.143 -13.986 -0.959 1.00 20.66 346 GLU A C 1
ATOM 2328 O O . GLU A 1 346 ? -27.598 -13.645 0.140 1.00 18.16 346 GLU A O 1
ATOM 2334 N N . LYS A 1 347 ? -26.027 -14.709 -1.075 1.00 16.44 347 LYS A N 1
ATOM 2335 C CA . LYS A 1 347 ? -25.295 -15.086 0.127 1.00 19.03 347 LYS A CA 1
ATOM 2336 C C . LYS A 1 347 ? -24.680 -13.868 0.794 1.00 18.49 347 LYS A C 1
ATOM 2337 O O . LYS A 1 347 ? -24.686 -13.767 2.024 1.00 18.31 347 LYS A O 1
ATOM 2343 N N . PHE A 1 348 ? -24.151 -12.925 0.005 1.00 18.66 348 PHE A N 1
ATOM 2344 C CA . PHE A 1 348 ? -23.617 -11.704 0.605 1.00 18.30 348 PHE A CA 1
ATOM 2345 C C . PHE A 1 348 ? -24.700 -10.970 1.390 1.00 18.83 348 PHE A C 1
ATOM 2346 O O . PHE A 1 348 ? -24.483 -10.556 2.539 1.00 17.14 348 PHE A O 1
ATOM 2354 N N . ILE A 1 349 ? -25.881 -10.810 0.786 1.00 15.09 349 ILE A N 1
ATOM 2355 C CA . ILE A 1 349 ? -26.959 -10.090 1.455 1.00 17.26 349 ILE A CA 1
ATOM 2356 C C . ILE A 1 349 ? -27.368 -10.810 2.736 1.00 18.55 349 ILE A C 1
ATOM 2357 O O . ILE A 1 349 ? -27.545 -10.178 3.785 1.00 15.30 349 ILE A O 1
ATOM 2362 N N . ASP A 1 350 ? -27.495 -12.141 2.679 1.00 15.68 350 ASP A N 1
ATOM 2363 C CA . ASP A 1 350 ? -27.870 -12.909 3.866 1.00 19.05 350 ASP A CA 1
ATOM 2364 C C . ASP A 1 350 ? -26.830 -12.761 4.970 1.00 24.38 350 ASP A C 1
ATOM 2365 O O . ASP A 1 350 ? -27.178 -12.547 6.138 1.00 16.63 350 ASP A O 1
ATOM 2370 N N . TYR A 1 351 ? -25.543 -12.871 4.616 1.00 19.99 351 TYR A N 1
ATOM 2371 C CA . TYR A 1 351 ? -24.483 -12.711 5.609 1.00 20.64 351 TYR A CA 1
ATOM 2372 C C . TYR A 1 351 ? -24.523 -11.326 6.239 1.00 17.82 351 TYR A C 1
ATOM 2373 O O . TYR A 1 351 ? -24.419 -11.186 7.460 1.00 15.40 351 TYR A O 1
ATOM 2382 N N . LEU A 1 352 ? -24.635 -10.282 5.413 1.00 15.86 352 LEU A N 1
ATOM 2383 C CA . LEU A 1 352 ? -24.598 -8.928 5.955 1.00 18.22 352 LEU A CA 1
ATOM 2384 C C . LEU A 1 352 ? -25.817 -8.659 6.827 1.00 16.72 352 LEU A C 1
ATOM 2385 O O . LEU A 1 352 ? -25.707 -7.993 7.861 1.00 14.20 352 LEU A O 1
ATOM 2390 N N . ARG A 1 353 ? -26.984 -9.174 6.427 1.00 14.81 353 ARG A N 1
ATOM 2391 C CA . ARG A 1 353 ? -28.178 -9.016 7.252 1.00 17.78 353 ARG A CA 1
ATOM 2392 C C . ARG A 1 353 ? -27.942 -9.575 8.649 1.00 19.39 353 ARG A C 1
ATOM 2393 O O . ARG A 1 353 ? -28.273 -8.931 9.653 1.00 17.30 353 ARG A O 1
ATOM 2401 N N . ALA A 1 354 ? -27.351 -10.774 8.730 1.00 16.52 354 ALA A N 1
ATOM 2402 C CA . ALA A 1 354 ? -27.090 -11.390 10.030 1.00 22.03 354 ALA A CA 1
ATOM 2403 C C . ALA A 1 354 ? -26.085 -10.582 10.841 1.00 18.89 354 ALA A C 1
ATOM 2404 O O . ALA A 1 354 ? -26.220 -10.466 12.060 1.00 17.52 354 ALA A O 1
ATOM 2406 N N . GLU A 1 355 ? -25.057 -10.030 10.188 1.00 18.34 355 GLU A N 1
ATOM 2407 C CA . GLU A 1 355 ? -24.111 -9.182 10.907 1.00 18.19 355 GLU A CA 1
ATOM 2408 C C . GLU A 1 355 ? -24.807 -7.955 11.478 1.00 20.66 355 GLU A C 1
ATOM 2409 O O . GLU A 1 355 ? -24.533 -7.539 12.612 1.00 18.76 355 GLU A O 1
ATOM 2415 N N . VAL A 1 356 ? -25.708 -7.356 10.699 1.00 19.25 356 VAL A N 1
ATOM 2416 C CA . VAL A 1 356 ? -26.406 -6.171 11.175 1.00 17.14 356 VAL A CA 1
ATOM 2417 C C . VAL A 1 356 ? -27.383 -6.545 12.281 1.00 20.97 356 VAL A C 1
ATOM 2418 O O . VAL A 1 356 ? -27.453 -5.869 13.313 1.00 18.05 356 VAL A O 1
ATOM 2422 N N . GLU A 1 357 ? -28.127 -7.642 12.094 1.00 18.82 357 GLU A N 1
ATOM 2423 C CA . GLU A 1 357 ? -29.042 -8.119 13.126 1.00 21.49 357 GLU A CA 1
ATOM 2424 C C . GLU A 1 357 ? -28.309 -8.366 14.441 1.00 22.64 357 GLU A C 1
ATOM 2425 O O . GLU A 1 357 ? -28.836 -8.067 15.519 1.00 21.41 357 GLU A O 1
ATOM 2431 N N . ALA A 1 358 ? -27.083 -8.901 14.372 1.00 20.97 358 ALA A N 1
ATOM 2432 C CA . ALA A 1 358 ? -26.316 -9.179 15.575 1.00 22.18 358 ALA A CA 1
ATOM 2433 C C . ALA A 1 358 ? -25.619 -7.945 16.129 1.00 25.19 358 ALA A C 1
ATOM 2434 O O . ALA A 1 358 ? -25.049 -8.021 17.221 1.00 28.52 358 ALA A O 1
ATOM 2436 N N . GLY A 1 359 ? -25.663 -6.815 15.424 1.00 23.77 359 GLY A N 1
ATOM 2437 C CA . GLY A 1 359 ? -24.976 -5.622 15.876 1.00 22.98 359 GLY A CA 1
ATOM 2438 C C . GLY A 1 359 ? -23.480 -5.628 15.664 1.00 22.14 359 GLY A C 1
ATOM 2439 O O . GLY A 1 359 ? -22.799 -4.707 16.130 1.00 25.67 359 GLY A O 1
ATOM 2440 N N . ARG A 1 360 ? -22.949 -6.637 14.978 1.00 18.02 360 ARG A N 1
ATOM 2441 C CA . ARG A 1 360 ? -21.524 -6.679 14.675 1.00 19.57 360 ARG A CA 1
ATOM 2442 C C . ARG A 1 360 ? -21.154 -5.704 13.565 1.00 19.16 360 ARG A C 1
ATOM 2443 O O . ARG A 1 360 ? -20.024 -5.218 13.527 1.00 20.46 360 ARG A O 1
ATOM 2451 N N . VAL A 1 361 ? -22.085 -5.401 12.670 1.00 16.50 361 VAL A N 1
ATOM 2452 C CA . VAL A 1 361 ? -21.980 -4.270 11.756 1.00 18.87 361 VAL A CA 1
ATOM 2453 C C . VAL A 1 361 ? -23.025 -3.248 12.186 1.00 15.84 361 VAL A C 1
ATOM 2454 O O . VAL A 1 361 ? -24.223 -3.541 12.124 1.00 18.67 361 VAL A O 1
ATOM 2458 N N . PRO A 1 362 ? -22.631 -2.058 12.622 1.00 19.72 362 PRO A N 1
ATOM 2459 C CA . PRO A 1 362 ? -23.619 -1.109 13.148 1.00 21.28 362 PRO A CA 1
ATOM 2460 C C . PRO A 1 362 ? -24.548 -0.628 12.051 1.00 22.66 362 PRO A C 1
ATOM 2461 O O . PRO A 1 362 ? -24.171 -0.533 10.878 1.00 17.66 362 PRO A O 1
ATOM 2465 N N . ALA A 1 363 ? -25.787 -0.332 12.452 1.00 18.65 363 ALA A N 1
ATOM 2466 C CA . ALA A 1 363 ? -26.774 0.187 11.513 1.00 20.36 363 ALA A CA 1
ATOM 2467 C C . ALA A 1 363 ? -26.279 1.435 10.792 1.00 14.50 363 ALA A C 1
ATOM 2468 O O . ALA A 1 363 ? -26.605 1.647 9.620 1.00 14.24 363 ALA A O 1
ATOM 2470 N N . GLU A 1 364 ? -25.495 2.278 11.468 1.00 17.05 364 GLU A N 1
ATOM 2471 C CA . GLU A 1 364 ? -25.042 3.499 10.811 1.00 17.26 364 GLU A CA 1
ATOM 2472 C C . GLU A 1 364 ? -24.067 3.206 9.676 1.00 15.09 364 GLU A C 1
ATOM 2473 O O . GLU A 1 364 ? -23.941 4.022 8.756 1.00 15.57 364 GLU A O 1
ATOM 2479 N N . ARG A 1 365 ? -23.386 2.061 9.726 1.00 12.20 365 ARG A N 1
ATOM 2480 C CA . ARG A 1 365 ? -22.431 1.713 8.681 1.00 14.44 365 ARG A CA 1
ATOM 2481 C C . ARG A 1 365 ? -23.169 1.406 7.384 1.00 13.05 365 ARG A C 1
ATOM 2482 O O . ARG A 1 365 ? -22.773 1.873 6.305 1.00 11.41 365 ARG A O 1
ATOM 2490 N N . ILE A 1 366 ? -24.284 0.677 7.484 1.00 11.78 366 ILE A N 1
ATOM 2491 C CA . ILE A 1 366 ? -25.128 0.425 6.316 1.00 12.25 366 ILE A CA 1
ATOM 2492 C C . ILE A 1 366 ? -25.704 1.730 5.783 1.00 13.99 366 ILE A C 1
ATOM 2493 O O . ILE A 1 366 ? -25.816 1.930 4.564 1.00 14.18 366 ILE A O 1
ATOM 2498 N N . ASP A 1 367 ? -26.108 2.631 6.685 1.00 13.50 367 ASP A N 1
ATOM 2499 C CA . ASP A 1 367 ? -26.686 3.898 6.246 1.00 14.81 367 ASP A CA 1
ATOM 2500 C C . ASP A 1 367 ? -25.636 4.779 5.589 1.00 15.03 367 ASP A C 1
ATOM 2501 O O . ASP A 1 367 ? -25.920 5.465 4.599 1.00 14.95 367 ASP A O 1
ATOM 2506 N N . ASP A 1 368 ? -24.418 4.790 6.134 1.00 13.10 368 ASP A N 1
ATOM 2507 C CA . ASP A 1 368 ? -23.348 5.549 5.499 1.00 12.61 368 ASP A CA 1
ATOM 2508 C C . ASP A 1 368 ? -23.089 5.039 4.084 1.00 13.97 368 ASP A C 1
ATOM 2509 O O . ASP A 1 368 ? -22.971 5.828 3.139 1.00 12.78 368 ASP A O 1
ATOM 2514 N N . ALA A 1 369 ? -23.008 3.715 3.913 1.00 11.15 369 ALA A N 1
ATOM 2515 C CA . ALA A 1 369 ? -22.763 3.169 2.581 1.00 12.01 369 ALA A CA 1
ATOM 2516 C C . ALA A 1 369 ? -23.894 3.536 1.634 1.00 12.45 369 ALA A C 1
ATOM 2517 O O . ALA A 1 369 ? -23.656 3.910 0.477 1.00 12.03 369 ALA A O 1
ATOM 2519 N N . ASN A 1 370 ? -25.138 3.466 2.115 1.00 11.47 370 ASN A N 1
ATOM 2520 C CA . ASN A 1 370 ? -26.259 3.780 1.235 1.00 14.00 370 ASN A CA 1
ATOM 2521 C C . ASN A 1 370 ? -26.312 5.257 0.904 1.00 10.80 370 ASN A C 1
ATOM 2522 O O . ASN A 1 370 ? -26.613 5.627 -0.229 1.00 13.18 370 ASN A O 1
ATOM 2527 N N . ARG A 1 371 ? -26.050 6.121 1.881 1.00 10.68 371 ARG A N 1
ATOM 2528 C CA . ARG A 1 371 ? -26.030 7.549 1.580 1.00 13.01 371 ARG A CA 1
ATOM 2529 C C . ARG A 1 371 ? -25.005 7.862 0.494 1.00 15.71 371 ARG A C 1
ATOM 2530 O O . ARG A 1 371 ? -25.272 8.650 -0.426 1.00 14.00 371 ARG A O 1
ATOM 2538 N N . ARG A 1 372 ? -23.835 7.229 0.568 1.00 12.83 372 ARG A N 1
ATOM 2539 C CA . ARG A 1 372 ? -22.800 7.475 -0.432 1.00 10.42 372 ARG A CA 1
ATOM 2540 C C . ARG A 1 372 ? -23.200 6.926 -1.804 1.00 13.00 372 ARG A C 1
ATOM 2541 O O . ARG A 1 372 ? -23.033 7.613 -2.819 1.00 13.04 372 ARG A O 1
ATOM 2549 N N . ILE A 1 373 ? -23.754 5.713 -1.858 1.00 13.54 373 ILE A N 1
ATOM 2550 C CA . ILE A 1 373 ? -24.155 5.136 -3.145 1.00 11.83 373 ILE A CA 1
ATOM 2551 C C . ILE A 1 373 ? -25.306 5.929 -3.751 1.00 12.94 373 ILE A C 1
ATOM 2552 O O . ILE A 1 373 ? -25.261 6.327 -4.922 1.00 10.65 373 ILE A O 1
ATOM 2557 N N . LEU A 1 374 ? -26.363 6.166 -2.964 1.00 11.59 374 LEU A N 1
ATOM 2558 C CA . LEU A 1 374 ? -27.546 6.820 -3.519 1.00 14.73 374 LEU A CA 1
ATOM 2559 C C . LEU A 1 374 ? -27.239 8.248 -3.944 1.00 13.92 374 LEU A C 1
ATOM 2560 O O . LEU A 1 374 ? -27.775 8.725 -4.949 1.00 16.38 374 LEU A O 1
ATOM 2565 N N . THR A 1 375 ? -26.381 8.947 -3.192 1.00 12.71 375 THR A N 1
ATOM 2566 C CA . THR A 1 375 ? -26.012 10.306 -3.577 1.00 13.64 375 THR A CA 1
ATOM 2567 C C . THR A 1 375 ? -25.445 10.337 -4.991 1.00 12.58 375 THR A C 1
ATOM 2568 O O . THR A 1 375 ? -25.828 11.184 -5.805 1.00 11.64 375 THR A O 1
ATOM 2572 N N . LYS A 1 376 ? -24.559 9.393 -5.313 1.00 13.78 376 LYS A N 1
ATOM 2573 C CA . LYS A 1 376 ? -23.969 9.361 -6.646 1.00 11.97 376 LYS A CA 1
ATOM 2574 C C . LYS A 1 376 ? -25.005 9.002 -7.706 1.00 12.06 376 LYS A C 1
ATOM 2575 O O . LYS A 1 376 ? -24.970 9.539 -8.822 1.00 12.21 376 LYS A O 1
ATOM 2581 N N . LYS A 1 377 ? -25.947 8.115 -7.378 1.00 14.08 377 LYS A N 1
ATOM 2582 C CA . LYS A 1 377 ? -27.024 7.824 -8.327 1.00 15.33 377 LYS A CA 1
ATOM 2583 C C . LYS A 1 377 ? -27.858 9.069 -8.626 1.00 17.39 377 LYS A C 1
ATOM 2584 O O . LYS A 1 377 ? -28.197 9.329 -9.786 1.00 17.61 377 LYS A O 1
ATOM 2590 N N . PHE A 1 378 ? -28.198 9.860 -7.601 1.00 14.75 378 PHE A N 1
ATOM 2591 C CA . PHE A 1 378 ? -28.937 11.099 -7.859 1.00 10.79 378 PHE A CA 1
ATOM 2592 C C . PHE A 1 378 ? -28.094 12.102 -8.634 1.00 13.04 378 PHE A C 1
ATOM 2593 O O . PHE A 1 378 ? -28.588 12.752 -9.565 1.00 14.77 378 PHE A O 1
ATOM 2601 N N . GLU A 1 379 ? -26.828 12.259 -8.253 1.00 12.29 379 GLU A N 1
ATOM 2602 C CA . GLU A 1 379 ? -25.968 13.209 -8.946 1.00 12.84 379 GLU A CA 1
ATOM 2603 C C . GLU A 1 379 ? -25.799 12.823 -10.405 1.00 14.96 379 GLU A C 1
ATOM 2604 O O . GLU A 1 379 ? -25.789 13.687 -11.285 1.00 14.24 379 GLU A O 1
ATOM 2610 N N . LEU A 1 380 ? -25.704 11.526 -10.684 1.00 13.18 380 LEU A N 1
ATOM 2611 C CA . LEU A 1 380 ? -25.556 11.074 -12.063 1.00 14.10 380 LEU A CA 1
ATOM 2612 C C . LEU A 1 380 ? -26.818 11.273 -12.884 1.00 16.58 380 LEU A C 1
ATOM 2613 O O . LEU A 1 380 ? -26.786 11.021 -14.089 1.00 15.30 380 LEU A O 1
ATOM 2618 N N . GLY A 1 381 ? -27.916 11.706 -12.264 1.00 16.69 381 GLY A N 1
ATOM 2619 C CA . GLY A 1 381 ? -29.149 11.936 -12.983 1.00 13.46 381 GLY A CA 1
ATOM 2620 C C . GLY A 1 381 ? -29.930 10.687 -13.302 1.00 12.80 381 GLY A C 1
ATOM 2621 O O . GLY A 1 381 ? -30.857 10.748 -14.110 1.00 16.12 381 GLY A O 1
ATOM 2622 N N . LEU A 1 382 ? -29.608 9.561 -12.655 1.00 13.56 382 LEU A N 1
ATOM 2623 C CA . LEU A 1 382 ? -30.215 8.279 -13.010 1.00 11.49 382 LEU A CA 1
ATOM 2624 C C . LEU A 1 382 ? -31.698 8.228 -12.677 1.00 16.04 382 LEU A C 1
ATOM 2625 O O . LEU A 1 382 ? -32.439 7.450 -13.293 1.00 17.32 382 LEU A O 1
ATOM 2630 N N . PHE A 1 383 ? -32.148 9.011 -11.695 1.00 12.45 383 PHE A N 1
ATOM 2631 C CA . PHE A 1 383 ? -33.566 9.016 -11.358 1.00 13.35 383 PHE A CA 1
ATOM 2632 C C . PHE A 1 383 ? -34.388 9.807 -12.367 1.00 16.19 383 PHE A C 1
ATOM 2633 O O . PHE A 1 383 ? -35.616 9.674 -12.390 1.00 19.05 383 PHE A O 1
ATOM 2641 N N . GLU A 1 384 ? -33.742 10.631 -13.188 1.00 15.66 384 GLU A N 1
ATOM 2642 C CA . GLU A 1 384 ? -34.393 11.401 -14.240 1.00 15.97 384 GLU A CA 1
ATOM 2643 C C . GLU A 1 384 ? -34.157 10.813 -15.625 1.00 18.05 384 GLU A C 1
ATOM 2644 O O . GLU A 1 384 ? -35.083 10.777 -16.440 1.00 17.29 384 GLU A O 1
ATOM 2650 N N . ARG A 1 385 ? -32.942 10.330 -15.895 1.00 15.69 385 ARG A N 1
ATOM 2651 C CA . ARG A 1 385 ? -32.527 9.853 -17.222 1.00 15.70 385 ARG A CA 1
ATOM 2652 C C . ARG A 1 385 ? -31.805 8.524 -17.055 1.00 16.77 385 ARG A C 1
ATOM 2653 O O . ARG A 1 385 ? -30.568 8.473 -17.058 1.00 18.66 385 ARG A O 1
ATOM 2661 N N . PRO A 1 386 ? -32.543 7.428 -16.881 1.00 14.65 386 PRO A N 1
ATOM 2662 C CA . PRO A 1 386 ? -31.893 6.152 -16.551 1.00 16.11 386 PRO A CA 1
ATOM 2663 C C . PRO A 1 386 ? -31.313 5.381 -17.732 1.00 16.79 386 PRO A C 1
ATOM 2664 O O . PRO A 1 386 ? -30.540 4.442 -17.501 1.00 17.41 386 PRO A O 1
ATOM 2668 N N . PHE A 1 387 ? -31.650 5.719 -18.971 1.00 14.58 387 PHE A N 1
ATOM 2669 C CA . PHE A 1 387 ? -31.359 4.845 -20.098 1.00 14.82 387 PHE A CA 1
ATOM 2670 C C . PHE A 1 387 ? -30.179 5.352 -20.921 1.00 17.31 387 PHE A C 1
ATOM 2671 O O . PHE A 1 387 ? -29.709 6.482 -20.779 1.00 18.41 387 PHE A O 1
ATOM 2679 N N . ALA A 1 388 ? -29.701 4.482 -21.800 1.00 17.87 388 ALA A N 1
ATOM 2680 C CA . ALA A 1 388 ? -28.551 4.816 -22.621 1.00 15.06 388 ALA A CA 1
ATOM 2681 C C . ALA A 1 388 ? -28.858 6.010 -23.514 1.00 20.65 388 ALA A C 1
ATOM 2682 O O . ALA A 1 388 ? -29.958 6.142 -24.052 1.00 18.96 388 ALA A O 1
ATOM 2684 N N . GLN A 1 389 ? -27.863 6.880 -23.669 1.00 18.98 389 GLN A N 1
ATOM 2685 C CA . GLN A 1 389 ? -27.965 8.082 -24.496 1.00 26.83 389 GLN A CA 1
ATOM 2686 C C . GLN A 1 389 ? -27.561 7.716 -25.919 1.00 21.49 389 GLN A C 1
ATOM 2687 O O . GLN A 1 389 ? -26.417 7.893 -26.338 1.00 18.61 389 GLN A O 1
ATOM 2693 N N . ARG A 1 390 ? -28.519 7.195 -26.678 1.00 20.42 390 ARG A N 1
ATOM 2694 C CA . ARG A 1 390 ? -28.125 6.657 -27.974 1.00 19.29 390 ARG A CA 1
ATOM 2695 C C . ARG A 1 390 ? -27.742 7.731 -28.984 1.00 18.24 390 ARG A C 1
ATOM 2696 O O . ARG A 1 390 ? -27.134 7.395 -30.005 1.00 20.34 390 ARG A O 1
ATOM 2704 N N . ASP A 1 391 ? -28.054 9.005 -28.724 1.00 18.21 391 ASP A N 1
ATOM 2705 C CA . ASP A 1 391 ? -27.543 10.075 -29.575 1.00 24.19 391 ASP A CA 1
ATOM 2706 C C . ASP A 1 391 ? -26.022 10.088 -29.633 1.00 21.46 391 ASP A C 1
ATOM 2707 O O . ASP A 1 391 ? -25.456 10.687 -30.553 1.00 23.66 391 ASP A O 1
ATOM 2712 N N . LEU A 1 392 ? -25.351 9.464 -28.664 1.00 19.51 392 LEU A N 1
ATOM 2713 C CA . LEU A 1 392 ? -23.895 9.468 -28.597 1.00 21.23 392 LEU A CA 1
ATOM 2714 C C . LEU A 1 392 ? -23.253 8.264 -29.277 1.00 21.62 392 LEU A C 1
ATOM 2715 O O . LEU A 1 392 ? -22.022 8.228 -29.400 1.00 18.88 392 LEU A O 1
ATOM 2720 N N . LEU A 1 393 ? -24.045 7.278 -29.701 1.00 16.87 393 LEU A N 1
ATOM 2721 C CA . LEU A 1 393 ? -23.478 6.121 -30.388 1.00 19.31 393 LEU A CA 1
ATOM 2722 C C . LEU A 1 393 ? -22.641 6.489 -31.611 1.00 24.09 393 LEU A C 1
ATOM 2723 O O . LEU A 1 393 ? -21.631 5.802 -31.856 1.00 21.84 393 LEU A O 1
ATOM 2728 N N . PRO A 1 394 ? -22.968 7.521 -32.402 1.00 21.15 394 PRO A N 1
ATOM 2729 C CA . PRO A 1 394 ? -22.079 7.864 -33.530 1.00 21.77 394 PRO A CA 1
ATOM 2730 C C . PRO A 1 394 ? -20.692 8.325 -33.110 1.00 21.85 394 PRO A C 1
ATOM 2731 O O . PRO A 1 394 ? -19.784 8.336 -33.955 1.00 21.54 394 PRO A O 1
ATOM 2735 N N . THR A 1 395 ? -20.481 8.704 -31.845 1.00 21.06 395 THR A N 1
ATOM 2736 C CA . THR A 1 395 ? -19.138 9.108 -31.442 1.00 19.18 395 THR A CA 1
ATOM 2737 C C . THR A 1 395 ? -18.215 7.926 -31.228 1.00 14.84 395 THR A C 1
ATOM 2738 O O . THR A 1 395 ? -17.000 8.125 -31.147 1.00 15.89 395 THR A O 1
ATOM 2742 N N . VAL A 1 396 ? -18.760 6.714 -31.118 1.00 16.85 396 VAL A N 1
ATOM 2743 C CA . VAL A 1 396 ? -17.973 5.552 -30.713 1.00 18.94 396 VAL A CA 1
ATOM 2744 C C . VAL A 1 396 ? -17.042 5.162 -31.855 1.00 18.05 396 VAL A C 1
ATOM 2745 O O . VAL A 1 396 ? -17.494 4.765 -32.935 1.00 14.41 396 VAL A O 1
ATOM 2749 N N . GLY A 1 397 ? -15.734 5.261 -31.615 1.00 13.10 397 GLY A N 1
ATOM 2750 C CA . GLY A 1 397 ? -14.778 5.038 -32.682 1.00 14.98 397 GLY A CA 1
ATOM 2751 C C . GLY A 1 397 ? -14.780 6.091 -33.767 1.00 17.12 397 GLY A C 1
ATOM 2752 O O . GLY A 1 397 ? -14.210 5.861 -34.841 1.00 17.02 397 GLY A O 1
ATOM 2753 N N . SER A 1 398 ? -15.387 7.247 -33.513 1.00 16.40 398 SER A N 1
ATOM 2754 C CA . SER A 1 398 ? -15.496 8.301 -34.510 1.00 22.11 398 SER A CA 1
ATOM 2755 C C . SER A 1 398 ? -14.118 8.827 -34.908 1.00 19.26 398 SER A C 1
ATOM 2756 O O . SER A 1 398 ? -13.135 8.691 -34.177 1.00 16.53 398 SER A O 1
ATOM 2759 N N . ALA A 1 399 ? -14.069 9.478 -36.075 1.00 14.88 399 ALA A N 1
ATOM 2760 C CA . ALA A 1 399 ? -12.805 10.005 -36.583 1.00 17.72 399 ALA A CA 1
ATOM 2761 C C . ALA A 1 399 ? -12.195 11.027 -35.627 1.00 17.35 399 ALA A C 1
ATOM 2762 O O . ALA A 1 399 ? -10.975 11.049 -35.435 1.00 17.06 399 ALA A O 1
ATOM 2764 N N . GLU A 1 400 ? -13.023 11.875 -35.006 1.00 16.84 400 GLU A N 1
ATOM 2765 C CA . GLU A 1 400 ? -12.482 12.888 -34.100 1.00 18.62 400 GLU A CA 1
ATOM 2766 C C . GLU A 1 400 ? -11.839 12.249 -32.874 1.00 18.73 400 GLU A C 1
ATOM 2767 O O . GLU A 1 400 ? -10.792 12.707 -32.402 1.00 16.70 400 GLU A O 1
ATOM 2773 N N . HIS A 1 401 ? -12.445 11.186 -32.347 1.00 13.78 401 HIS A N 1
ATOM 2774 C CA . HIS A 1 401 ? -11.846 10.503 -31.208 1.00 13.73 401 HIS A CA 1
ATOM 2775 C C . HIS A 1 401 ? -10.578 9.754 -31.598 1.00 15.34 401 HIS A C 1
ATOM 2776 O O . HIS A 1 401 ? -9.617 9.693 -30.816 1.00 13.83 401 HIS A O 1
ATOM 2783 N N . ARG A 1 402 ? -10.551 9.169 -32.797 1.00 15.04 402 ARG A N 1
ATOM 2784 C CA . ARG A 1 402 ? -9.333 8.507 -33.241 1.00 16.15 402 ARG A CA 1
ATOM 2785 C C . ARG A 1 402 ? -8.218 9.511 -33.503 1.00 17.65 402 ARG A C 1
ATOM 2786 O O . ARG A 1 402 ? -7.043 9.193 -33.297 1.00 17.48 402 ARG A O 1
ATOM 2794 N N . GLU A 1 403 ? -8.562 10.730 -33.928 1.00 20.58 403 GLU A N 1
ATOM 2795 C CA . GLU A 1 403 ? -7.549 11.768 -34.095 1.00 18.92 403 GLU A CA 1
ATOM 2796 C C . GLU A 1 403 ? -6.943 12.159 -32.752 1.00 20.70 403 GLU A C 1
ATOM 2797 O O . GLU A 1 403 ? -5.728 12.385 -32.645 1.00 15.10 403 GLU A O 1
ATOM 2803 N N . LEU A 1 404 ? -7.781 12.267 -31.721 1.00 15.16 404 LEU A N 1
ATOM 2804 C CA . LEU A 1 404 ? -7.282 12.524 -30.374 1.00 14.35 404 LEU A CA 1
ATOM 2805 C C . LEU A 1 404 ? -6.366 11.401 -29.916 1.00 14.37 404 LEU A C 1
ATOM 2806 O O . LEU A 1 404 ? -5.315 11.646 -29.312 1.00 14.13 404 LEU A O 1
ATOM 2811 N N . ALA A 1 405 ? -6.757 10.156 -30.192 1.00 11.68 405 ALA A N 1
ATOM 2812 C CA . ALA A 1 405 ? -5.940 9.022 -29.793 1.00 14.15 405 ALA A CA 1
ATOM 2813 C C . ALA A 1 405 ? -4.604 9.035 -30.522 1.00 13.76 405 ALA A C 1
ATOM 2814 O O . ALA A 1 405 ? -3.557 8.798 -29.916 1.00 13.05 405 ALA A O 1
ATOM 2816 N N . ARG A 1 406 ? -4.633 9.301 -31.831 1.00 13.92 406 ARG A N 1
ATOM 2817 C CA . ARG A 1 406 ? -3.404 9.405 -32.609 1.00 12.84 406 ARG A CA 1
ATOM 2818 C C . ARG A 1 406 ? -2.477 10.473 -32.041 1.00 16.32 406 ARG A C 1
ATOM 2819 O O . ARG A 1 406 ? -1.248 10.304 -32.027 1.00 14.23 406 ARG A O 1
ATOM 2827 N N . GLN A 1 407 ? -3.041 11.592 -31.589 1.00 13.95 407 GLN A N 1
ATOM 2828 C CA . GLN A 1 407 ? -2.203 12.623 -30.998 1.00 18.73 407 GLN A CA 1
ATOM 2829 C C . GLN A 1 407 ? -1.566 12.117 -29.707 1.00 16.55 407 GLN A C 1
ATOM 2830 O O . GLN A 1 407 ? -0.400 12.417 -29.422 1.00 14.04 407 GLN A O 1
ATOM 2836 N N . ALA A 1 408 ? -2.298 11.298 -28.943 1.00 15.72 408 ALA A N 1
ATOM 2837 C CA . ALA A 1 408 ? -1.725 10.717 -27.731 1.00 15.74 408 ALA A CA 1
ATOM 2838 C C . ALA A 1 408 ? -0.644 9.697 -28.069 1.00 16.12 408 ALA A C 1
ATOM 2839 O O . ALA A 1 408 ? 0.385 9.627 -27.386 1.00 11.37 408 ALA A O 1
ATOM 2841 N N . VAL A 1 409 ? -0.856 8.894 -29.120 1.00 14.27 409 VAL A N 1
ATOM 2842 C CA . VAL A 1 409 ? 0.197 7.991 -29.579 1.00 13.51 409 VAL A CA 1
ATOM 2843 C C . VAL A 1 409 ? 1.468 8.776 -29.878 1.00 15.29 409 VAL A C 1
ATOM 2844 O O . VAL A 1 409 ? 2.552 8.450 -29.373 1.00 15.51 409 VAL A O 1
ATOM 2848 N N . ARG A 1 410 ? 1.347 9.831 -30.693 1.00 17.19 410 ARG A N 1
ATOM 2849 C CA . ARG A 1 410 ? 2.490 10.673 -31.050 1.00 18.27 410 ARG A CA 1
ATOM 2850 C C . ARG A 1 410 ? 3.241 11.138 -29.812 1.00 17.19 410 ARG A C 1
ATOM 2851 O O . ARG A 1 410 ? 4.454 10.941 -29.684 1.00 15.22 410 ARG A O 1
ATOM 2859 N N . GLU A 1 411 ? 2.523 11.786 -28.897 1.00 15.03 411 GLU A N 1
ATOM 2860 C CA . GLU A 1 411 ? 3.173 12.420 -27.763 1.00 14.92 411 GLU A CA 1
ATOM 2861 C C . GLU A 1 411 ? 3.710 11.407 -26.761 1.00 12.80 411 GLU A C 1
ATOM 2862 O O . GLU A 1 411 ? 4.588 11.753 -25.967 1.00 14.08 411 GLU A O 1
ATOM 2868 N N . SER A 1 412 ? 3.219 10.163 -26.788 1.00 13.24 412 SER A N 1
ATOM 2869 C CA . SER A 1 412 ? 3.678 9.160 -25.839 1.00 13.32 412 SER A CA 1
ATOM 2870 C C . SER A 1 412 ? 5.005 8.533 -26.246 1.00 16.42 412 SER A C 1
ATOM 2871 O O . SER A 1 412 ? 5.673 7.931 -25.395 1.00 15.99 412 SER A O 1
ATOM 2874 N N . GLN A 1 413 ? 5.403 8.670 -27.516 1.00 11.65 413 GLN A N 1
ATOM 2875 C CA . GLN A 1 413 ? 6.647 8.081 -27.996 1.00 13.42 413 GLN A CA 1
ATOM 2876 C C . GLN A 1 413 ? 7.850 8.751 -27.342 1.00 13.62 413 GLN A C 1
ATOM 2877 O O . GLN A 1 413 ? 7.933 9.980 -27.287 1.00 13.32 413 GLN A O 1
ATOM 2883 N N . VAL A 1 414 ? 8.800 7.945 -26.881 1.00 11.20 414 VAL A N 1
ATOM 2884 C CA . VAL A 1 414 ? 9.998 8.447 -26.214 1.00 12.68 414 VAL A CA 1
ATOM 2885 C C . VAL A 1 414 ? 11.207 8.014 -27.033 1.00 16.12 414 VAL A C 1
ATOM 2886 O O . VAL A 1 414 ? 11.495 6.814 -27.141 1.00 13.96 414 VAL A O 1
ATOM 2890 N N . LEU A 1 415 ? 11.910 8.984 -27.612 1.00 12.46 415 LEU A N 1
ATOM 2891 C CA . LEU A 1 415 ? 13.122 8.691 -28.363 1.00 11.77 415 LEU A CA 1
ATOM 2892 C C . LEU A 1 415 ? 14.300 8.569 -27.395 1.00 14.67 415 LEU A C 1
ATOM 2893 O O . LEU A 1 415 ? 14.628 9.516 -26.671 1.00 15.60 415 LEU A O 1
ATOM 2898 N N . LEU A 1 416 ? 14.943 7.407 -27.398 1.00 13.00 416 LEU A N 1
ATOM 2899 C CA . LEU A 1 416 ? 15.977 7.076 -26.432 1.00 14.51 416 LEU A CA 1
ATOM 2900 C C . LEU A 1 416 ? 17.375 6.984 -27.023 1.00 14.09 416 LEU A C 1
ATOM 2901 O O . LEU A 1 416 ? 18.352 7.217 -26.303 1.00 13.16 416 LEU A O 1
ATOM 2906 N N . ARG A 1 417 ? 17.496 6.619 -28.298 1.00 15.21 417 ARG A N 1
ATOM 2907 C CA . ARG A 1 417 ? 18.775 6.602 -28.995 1.00 17.53 417 ARG A CA 1
ATOM 2908 C C . ARG A 1 417 ? 18.510 6.954 -30.445 1.00 15.97 417 ARG A C 1
ATOM 2909 O O . ARG A 1 417 ? 17.484 6.557 -31.003 1.00 15.74 417 ARG A O 1
ATOM 2917 N N . ASN A 1 418 ? 19.431 7.701 -31.046 1.00 16.83 418 ASN A N 1
ATOM 2918 C CA . ASN A 1 418 ? 19.310 8.024 -32.465 1.00 14.19 418 ASN A CA 1
ATOM 2919 C C . ASN A 1 418 ? 20.663 8.488 -32.973 1.00 20.79 418 ASN A C 1
ATOM 2920 O O . ASN A 1 418 ? 21.149 9.538 -32.546 1.00 17.76 418 ASN A O 1
ATOM 2925 N N . ASP A 1 419 ? 21.264 7.733 -33.890 1.00 19.01 419 ASP A N 1
ATOM 2926 C CA . ASP A 1 419 ? 22.532 8.152 -34.476 1.00 18.60 419 ASP A CA 1
ATOM 2927 C C . ASP A 1 419 ? 22.346 8.998 -35.724 1.00 23.82 419 ASP A C 1
ATOM 2928 O O . ASP A 1 419 ? 23.336 9.398 -36.340 1.00 23.41 419 ASP A O 1
ATOM 2933 N N . GLY A 1 420 ? 21.106 9.282 -36.107 1.00 24.00 420 GLY A N 1
ATOM 2934 C CA . GLY A 1 420 ? 20.844 10.062 -37.298 1.00 21.73 420 GLY A CA 1
ATOM 2935 C C . GLY A 1 420 ? 19.906 9.358 -38.250 1.00 19.78 420 GLY A C 1
ATOM 2936 O O . GLY A 1 420 ? 19.375 9.981 -39.170 1.00 19.90 420 GLY A O 1
ATOM 2937 N N . VAL A 1 421 ? 19.696 8.054 -38.041 1.00 15.90 421 VAL A N 1
ATOM 2938 C CA . VAL A 1 421 ? 18.792 7.308 -38.907 1.00 17.63 421 VAL A CA 1
ATOM 2939 C C . VAL A 1 421 ? 17.384 7.890 -38.844 1.00 18.07 421 VAL A C 1
ATOM 2940 O O . VAL A 1 421 ? 16.661 7.899 -39.853 1.00 16.02 421 VAL A O 1
ATOM 2944 N N . LEU A 1 422 ? 16.987 8.431 -37.692 1.00 14.81 422 LEU A N 1
ATOM 2945 C CA . LEU A 1 422 ? 15.668 9.056 -37.572 1.00 17.07 422 LEU A CA 1
ATOM 2946 C C . LEU A 1 422 ? 15.814 10.574 -37.636 1.00 19.36 422 LEU A C 1
ATOM 2947 O O . LEU A 1 422 ? 16.810 11.121 -37.162 1.00 19.97 422 LEU A O 1
ATOM 2952 N N . PRO A 1 423 ? 14.832 11.261 -38.238 1.00 18.41 423 PRO A N 1
ATOM 2953 C CA . PRO A 1 423 ? 13.638 10.686 -38.872 1.00 16.73 423 PRO A CA 1
ATOM 2954 C C . PRO A 1 423 ? 13.933 10.036 -40.220 1.00 19.33 423 PRO A C 1
ATOM 2955 O O . PRO A 1 423 ? 14.850 10.451 -40.924 1.00 17.35 423 PRO A O 1
ATOM 2959 N N . LEU A 1 424 ? 13.160 9.012 -40.557 1.00 19.66 424 LEU A N 1
ATOM 2960 C CA . LEU A 1 424 ? 13.264 8.393 -41.868 1.00 20.04 424 LEU A CA 1
ATOM 2961 C C . LEU A 1 424 ? 12.674 9.311 -42.927 1.00 24.05 424 LEU A C 1
ATOM 2962 O O . LEU A 1 424 ? 11.645 9.958 -42.711 1.00 19.71 424 LEU A O 1
ATOM 2967 N N . ALA A 1 425 ? 13.325 9.359 -44.084 1.00 20.96 425 ALA A N 1
ATOM 2968 C CA . ALA A 1 425 ? 12.822 10.170 -45.179 1.00 26.86 425 ALA A CA 1
ATOM 2969 C C . ALA A 1 425 ? 11.596 9.522 -45.802 1.00 25.96 425 ALA A C 1
ATOM 2970 O O . ALA A 1 425 ? 11.401 8.306 -45.733 1.00 24.94 425 ALA A O 1
ATOM 2972 N N . LYS A 1 426 ? 10.753 10.355 -46.397 1.00 32.25 426 LYS A N 1
ATOM 2973 C CA . LYS A 1 426 ? 9.774 9.895 -47.379 1.00 36.62 426 LYS A CA 1
ATOM 2974 C C . LYS A 1 426 ? 10.321 10.136 -48.787 1.00 39.53 426 LYS A C 1
ATOM 2975 O O . LYS A 1 426 ? 9.784 10.923 -49.569 1.00 45.75 426 LYS A O 1
ATOM 2981 N N . ASP A 1 427 ? 11.435 9.465 -49.099 1.00 41.39 427 ASP A N 1
ATOM 2982 C CA . ASP A 1 427 ? 12.146 9.713 -50.349 1.00 33.85 427 ASP A CA 1
ATOM 2983 C C . ASP A 1 427 ? 11.898 8.662 -51.422 1.00 47.32 427 ASP A C 1
ATOM 2984 O O . ASP A 1 427 ? 12.166 8.932 -52.598 1.00 54.41 427 ASP A O 1
ATOM 2989 N N . GLY A 1 428 ? 11.421 7.477 -51.057 1.00 39.47 428 GLY A N 1
ATOM 2990 C CA . GLY A 1 428 ? 11.127 6.433 -52.022 1.00 29.22 428 GLY A CA 1
ATOM 2991 C C . GLY A 1 428 ? 11.985 5.183 -51.926 1.00 37.08 428 GLY A C 1
ATOM 2992 O O . GLY A 1 428 ? 11.633 4.176 -52.561 1.00 39.24 428 GLY A O 1
ATOM 2993 N N . GLY A 1 429 ? 13.093 5.181 -51.180 1.00 32.97 429 GLY A N 1
ATOM 2994 C CA . GLY A 1 429 ? 13.900 3.973 -51.066 1.00 33.70 429 GLY A CA 1
ATOM 2995 C C . GLY A 1 429 ? 13.192 2.885 -50.277 1.00 27.98 429 GLY A C 1
ATOM 2996 O O . GLY A 1 429 ? 12.367 3.155 -49.410 1.00 25.62 429 GLY A O 1
ATOM 2997 N N . LYS A 1 430 ? 13.513 1.631 -50.600 1.00 24.21 430 LYS A N 1
ATOM 2998 C CA . LYS A 1 430 ? 12.879 0.487 -49.949 1.00 20.39 430 LYS A CA 1
ATOM 2999 C C . LYS A 1 430 ? 13.108 0.514 -48.441 1.00 19.09 430 LYS A C 1
ATOM 3000 O O . LYS A 1 430 ? 14.219 0.771 -47.973 1.00 20.83 430 LYS A O 1
ATOM 3006 N N . LEU A 1 431 ? 12.060 0.201 -47.682 1.00 17.49 431 LEU A N 1
ATOM 3007 C CA . LEU A 1 431 ? 12.146 0.049 -46.236 1.00 19.98 431 LEU A CA 1
ATOM 3008 C C . LEU A 1 431 ? 11.842 -1.392 -45.862 1.00 15.01 431 LEU A C 1
ATOM 3009 O O . LEU A 1 431 ? 11.062 -2.073 -46.535 1.00 14.38 431 LEU A O 1
ATOM 3014 N N . PHE A 1 432 ? 12.477 -1.867 -44.798 1.00 12.87 432 PHE A N 1
ATOM 3015 C CA . PHE A 1 432 ? 12.152 -3.176 -44.252 1.00 13.73 432 PHE A CA 1
ATOM 3016 C C . PHE A 1 432 ? 11.528 -3.026 -42.871 1.00 14.01 432 PHE A C 1
ATOM 3017 O O . PHE A 1 432 ? 12.003 -2.238 -42.046 1.00 11.42 432 PHE A O 1
ATOM 3025 N N . VAL A 1 433 ? 10.464 -3.785 -42.623 1.00 11.78 433 VAL A N 1
ATOM 3026 C CA . VAL A 1 433 ? 9.813 -3.806 -41.319 1.00 14.66 433 VAL A CA 1
ATOM 3027 C C . VAL A 1 433 ? 9.734 -5.248 -40.839 1.00 15.26 433 VAL A C 1
ATOM 3028 O O . VAL A 1 433 ? 9.426 -6.158 -41.617 1.00 16.22 433 VAL A O 1
ATOM 3032 N N . ALA A 1 434 ? 10.030 -5.452 -39.552 1.00 13.93 434 ALA A N 1
ATOM 3033 C CA . ALA A 1 434 ? 9.986 -6.763 -38.927 1.00 12.19 434 ALA A CA 1
ATOM 3034 C C . ALA A 1 434 ? 9.519 -6.600 -37.489 1.00 12.98 434 ALA A C 1
ATOM 3035 O O . ALA A 1 434 ? 9.372 -5.485 -36.986 1.00 13.79 434 ALA A O 1
ATOM 3037 N N . GLY A 1 435 ? 9.303 -7.725 -36.831 1.00 12.87 435 GLY A N 1
ATOM 3038 C CA . GLY A 1 435 ? 8.942 -7.726 -35.418 1.00 11.31 435 GLY A CA 1
ATOM 3039 C C . GLY A 1 435 ? 7.527 -8.233 -35.182 1.00 13.02 435 GLY A C 1
ATOM 3040 O O . GLY A 1 435 ? 6.604 -7.949 -35.956 1.00 12.47 435 GLY A O 1
ATOM 3041 N N . LYS A 1 436 ? 7.344 -8.978 -34.083 1.00 15.49 436 LYS A N 1
ATOM 3042 C CA . LYS A 1 436 ? 6.017 -9.517 -33.775 1.00 15.82 436 LYS A CA 1
ATOM 3043 C C . LYS A 1 436 ? 5.018 -8.441 -33.367 1.00 14.52 436 LYS A C 1
ATOM 3044 O O . LYS A 1 436 ? 3.816 -8.721 -33.312 1.00 14.05 436 LYS A O 1
ATOM 3050 N N . ASN A 1 437 ? 5.473 -7.224 -33.081 1.00 15.19 437 ASN A N 1
ATOM 3051 C CA . ASN A 1 437 ? 4.580 -6.132 -32.723 1.00 11.72 437 ASN A CA 1
ATOM 3052 C C . ASN A 1 437 ? 4.413 -5.114 -33.845 1.00 14.40 437 ASN A C 1
ATOM 3053 O O . ASN A 1 437 ? 3.831 -4.053 -33.617 1.00 14.73 437 ASN A O 1
ATOM 3058 N N . ALA A 1 438 ? 4.886 -5.423 -35.059 1.00 10.00 438 ALA A N 1
ATOM 3059 C CA . ALA A 1 438 ? 4.833 -4.463 -36.160 1.00 15.49 438 ALA A CA 1
ATOM 3060 C C . ALA A 1 438 ? 3.451 -4.352 -36.796 1.00 13.75 438 ALA A C 1
ATOM 3061 O O . ALA A 1 438 ? 3.099 -3.286 -37.323 1.00 13.02 438 ALA A O 1
ATOM 3063 N N . ASP A 1 439 ? 2.680 -5.438 -36.803 1.00 11.84 439 ASP A N 1
ATOM 3064 C CA . ASP A 1 439 ? 1.465 -5.530 -37.605 1.00 11.25 439 ASP A CA 1
ATOM 3065 C C . ASP A 1 439 ? 0.391 -6.263 -36.806 1.00 14.55 439 ASP A C 1
ATOM 3066 O O . ASP A 1 439 ? -0.174 -7.265 -37.236 1.00 15.72 439 ASP A O 1
ATOM 3071 N N . ASP A 1 440 ? 0.082 -5.760 -35.611 1.00 13.39 440 ASP A N 1
ATOM 3072 C CA . ASP A 1 440 ? -0.795 -6.523 -34.724 1.00 16.37 440 ASP A CA 1
ATOM 3073 C C . ASP A 1 440 ? -1.544 -5.541 -33.829 1.00 15.50 440 ASP A C 1
ATOM 3074 O O . ASP A 1 440 ? -0.969 -4.996 -32.885 1.00 15.17 440 ASP A O 1
ATOM 3079 N N . ILE A 1 441 ? -2.827 -5.332 -34.140 1.00 13.88 441 ILE A N 1
ATOM 3080 C CA . ILE A 1 441 ? -3.666 -4.425 -33.361 1.00 14.57 441 ILE A CA 1
ATOM 3081 C C . ILE A 1 441 ? -3.678 -4.840 -31.899 1.00 14.70 441 ILE A C 1
ATOM 3082 O O . ILE A 1 441 ? -3.543 -4.006 -30.992 1.00 14.22 441 ILE A O 1
ATOM 3087 N N . GLY A 1 442 ? -3.849 -6.136 -31.646 1.00 11.68 442 GLY A N 1
ATOM 3088 C CA . GLY A 1 442 ? -3.976 -6.585 -30.267 1.00 10.50 442 GLY A CA 1
ATOM 3089 C C . GLY A 1 442 ? -2.684 -6.432 -29.482 1.00 16.48 442 GLY A C 1
ATOM 3090 O O . GLY A 1 442 ? -2.702 -6.026 -28.319 1.00 12.98 442 GLY A O 1
ATOM 3091 N N . ASN A 1 443 ? -1.544 -6.758 -30.099 1.00 14.01 443 ASN A N 1
ATOM 3092 C CA . ASN A 1 443 ? -0.272 -6.571 -29.399 1.00 13.41 443 ASN A CA 1
ATOM 3093 C C . ASN A 1 443 ? -0.010 -5.095 -29.118 1.00 13.69 443 ASN A C 1
ATOM 3094 O O . ASN A 1 443 ? 0.479 -4.737 -28.039 1.00 13.99 443 ASN A O 1
ATOM 3099 N N . GLN A 1 444 ? -0.325 -4.218 -30.074 1.00 15.61 444 GLN A N 1
ATOM 3100 C CA . GLN A 1 444 ? -0.074 -2.800 -29.846 1.00 12.89 444 GLN A CA 1
ATOM 3101 C C . GLN A 1 444 ? -1.068 -2.209 -28.856 1.00 13.50 444 GLN A C 1
ATOM 3102 O O . GLN A 1 444 ? -0.816 -1.137 -28.308 1.00 12.47 444 GLN A O 1
ATOM 3108 N N . SER A 1 445 ? -2.172 -2.898 -28.596 1.00 11.30 445 SER A N 1
ATOM 3109 C CA . SER A 1 445 ? -3.132 -2.434 -27.605 1.00 12.78 445 SER A CA 1
ATOM 3110 C C . SER A 1 445 ? -2.840 -2.969 -26.215 1.00 14.51 445 SER A C 1
ATOM 3111 O O . SER A 1 445 ? -3.129 -2.285 -25.224 1.00 13.38 445 SER A O 1
ATOM 3114 N N . GLY A 1 446 ? -2.290 -4.179 -26.120 1.00 10.81 446 GLY A N 1
ATOM 3115 C CA . GLY A 1 446 ? -1.991 -4.752 -24.813 1.00 8.63 446 GLY A CA 1
ATOM 3116 C C . GLY A 1 446 ? -3.260 -5.143 -24.056 1.00 10.63 446 GLY A C 1
ATOM 3117 O O . GLY A 1 446 ? -4.352 -5.280 -24.622 1.00 13.48 446 GLY A O 1
ATOM 3118 N N . GLY A 1 447 ? -3.095 -5.313 -22.747 1.00 10.53 447 GLY A N 1
ATOM 3119 C CA . GLY A 1 447 ? -4.165 -5.821 -21.905 1.00 14.15 447 GLY A CA 1
ATOM 3120 C C . GLY A 1 447 ? -5.387 -4.925 -21.898 1.00 12.16 447 GLY A C 1
ATOM 3121 O O . GLY A 1 447 ? -5.366 -3.769 -22.321 1.00 12.02 447 GLY A O 1
ATOM 3122 N N . TRP A 1 448 ? -6.489 -5.491 -21.396 1.00 10.03 448 TRP A N 1
ATOM 3123 C CA . TRP A 1 448 ? -7.747 -4.759 -21.266 1.00 9.44 448 TRP A CA 1
ATOM 3124 C C . TRP A 1 448 ? -8.195 -4.213 -22.621 1.00 13.73 448 TRP A C 1
ATOM 3125 O O . TRP A 1 448 ? -8.497 -3.031 -22.774 1.00 12.16 448 TRP A O 1
ATOM 3136 N N . THR A 1 449 ? -8.178 -5.072 -23.631 1.00 12.10 449 THR A N 1
ATOM 3137 C CA . THR A 1 449 ? -8.607 -4.667 -24.965 1.00 11.35 449 THR A CA 1
ATOM 3138 C C . THR A 1 449 ? -9.500 -5.780 -25.492 1.00 13.22 449 THR A C 1
ATOM 3139 O O . THR A 1 449 ? -9.010 -6.869 -25.805 1.00 12.47 449 THR A O 1
ATOM 3143 N N . ILE A 1 450 ? -10.805 -5.500 -25.558 1.00 12.65 450 ILE A N 1
ATOM 3144 C CA . ILE A 1 450 ? -11.868 -6.468 -25.814 1.00 13.49 450 ILE A CA 1
ATOM 3145 C C . ILE A 1 450 ? -11.931 -7.496 -24.697 1.00 16.80 450 ILE A C 1
ATOM 3146 O O . ILE A 1 450 ? -12.881 -7.499 -23.909 1.00 17.34 450 ILE A O 1
ATOM 3151 N N . SER A 1 451 ? -10.940 -8.384 -24.634 1.00 14.03 451 SER A N 1
ATOM 3152 C CA . SER A 1 451 ? -10.822 -9.340 -23.542 1.00 15.64 451 SER A CA 1
ATOM 3153 C C . SER A 1 451 ? -10.092 -8.717 -22.352 1.00 15.17 451 SER A C 1
ATOM 3154 O O . SER A 1 451 ? -9.585 -7.597 -22.416 1.00 14.02 451 SER A O 1
ATOM 3157 N N . TRP A 1 452 ? -10.040 -9.475 -21.254 1.00 11.62 452 TRP A N 1
ATOM 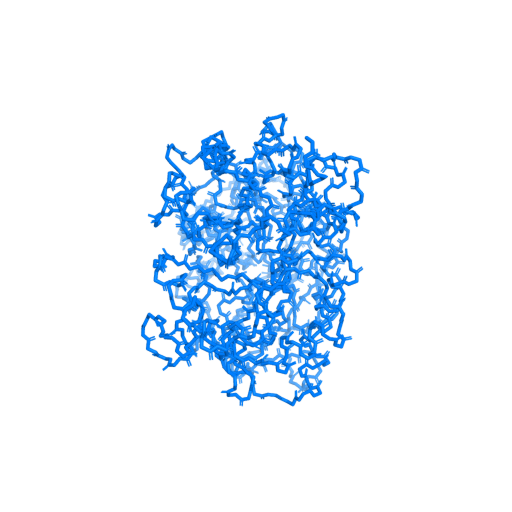3158 C CA . TRP A 1 452 ? -9.365 -9.024 -20.036 1.00 14.91 452 TRP A CA 1
ATOM 3159 C C . TRP A 1 452 ? -7.849 -8.981 -20.220 1.00 13.93 452 TRP A C 1
ATOM 3160 O O . TRP A 1 452 ? -7.205 -7.945 -20.004 1.00 16.63 452 TRP A O 1
ATOM 3171 N N . GLN A 1 453 ? -7.256 -10.107 -20.603 1.00 13.06 453 GLN A N 1
ATOM 3172 C CA . GLN A 1 453 ? -5.808 -10.172 -20.788 1.00 13.96 453 GLN A CA 1
ATOM 3173 C C . GLN A 1 453 ? -5.336 -9.484 -22.060 1.00 16.63 453 GLN A C 1
ATOM 3174 O O . GLN A 1 453 ? -4.118 -9.314 -22.241 1.00 13.14 453 GLN A O 1
ATOM 3180 N N . GLY A 1 454 ? -6.256 -9.087 -22.939 1.00 12.22 454 GLY A N 1
ATOM 3181 C CA . GLY A 1 454 ? -5.889 -8.760 -24.303 1.00 12.09 454 GLY A CA 1
ATOM 3182 C C . GLY A 1 454 ? -5.507 -10.022 -25.062 1.00 12.80 454 GLY A C 1
ATOM 3183 O O . GLY A 1 454 ? -5.484 -11.125 -24.527 1.00 16.07 454 GLY A O 1
ATOM 3184 N N . SER A 1 455 ? -5.198 -9.842 -26.347 1.00 15.20 455 SER A N 1
ATOM 3185 C CA . SER A 1 455 ? -4.779 -10.964 -27.180 1.00 14.56 455 SER A CA 1
ATOM 3186 C C . SER A 1 455 ? -4.136 -10.420 -28.443 1.00 12.30 455 SER A C 1
ATOM 3187 O O . SER A 1 455 ? -4.284 -9.245 -28.780 1.00 17.21 455 SER A O 1
ATOM 3190 N N . SER A 1 456 ? -3.439 -11.305 -29.152 1.00 18.70 456 SER A N 1
ATOM 3191 C CA . SER A 1 456 ? -2.811 -10.957 -30.415 1.00 13.68 456 SER A CA 1
ATOM 3192 C C . SER A 1 456 ? -3.806 -11.063 -31.567 1.00 19.50 456 SER A C 1
ATOM 3193 O O . SER A 1 456 ? -4.750 -11.854 -31.532 1.00 17.48 456 SER A O 1
ATOM 3196 N N . GLY A 1 457 ? -3.583 -10.263 -32.600 1.00 21.02 457 GLY A N 1
ATOM 3197 C CA . GLY A 1 457 ? -4.377 -10.334 -33.808 1.00 17.81 457 GLY A CA 1
ATOM 3198 C C . GLY A 1 457 ? -5.210 -9.082 -34.018 1.00 16.71 457 GLY A C 1
ATOM 3199 O O . GLY A 1 457 ? -5.118 -8.094 -33.282 1.00 17.97 457 GLY A O 1
ATOM 3200 N N . ASP A 1 458 ? -6.059 -9.152 -35.044 1.00 17.39 458 ASP A N 1
ATOM 3201 C CA . ASP A 1 458 ? -6.885 -8.020 -35.460 1.00 15.15 458 ASP A CA 1
ATOM 3202 C C . ASP A 1 458 ? -8.184 -8.023 -34.655 1.00 18.31 458 ASP A C 1
ATOM 3203 O O . ASP A 1 458 ? -9.264 -8.345 -35.146 1.00 19.87 458 ASP A O 1
ATOM 3208 N N . ILE A 1 459 ? -8.062 -7.631 -33.382 1.00 19.69 459 ILE A N 1
ATOM 3209 C CA . ILE A 1 459 ? -9.164 -7.819 -32.443 1.00 17.20 459 ILE A CA 1
ATOM 3210 C C . ILE A 1 459 ? -10.148 -6.661 -32.401 1.00 15.88 459 ILE A C 1
ATOM 3211 O O . ILE A 1 459 ? -11.233 -6.810 -31.817 1.00 14.36 459 ILE A O 1
ATOM 3216 N N . THR A 1 460 ? -9.811 -5.511 -32.975 1.00 13.74 460 THR A N 1
ATOM 3217 C CA . THR A 1 460 ? -10.763 -4.408 -33.050 1.00 16.77 460 THR A CA 1
ATOM 3218 C C . THR A 1 460 ? -10.295 -3.455 -34.137 1.00 15.69 460 THR A C 1
ATOM 3219 O O . THR A 1 460 ? -9.224 -3.631 -34.726 1.00 17.92 460 THR A O 1
ATOM 3223 N N . GLU A 1 461 ? -11.112 -2.438 -34.399 1.00 18.42 461 GLU A N 1
ATOM 3224 C CA . GLU A 1 461 ? -10.835 -1.544 -35.516 1.00 17.14 461 GLU A CA 1
ATOM 3225 C C . GLU A 1 461 ? -9.686 -0.607 -35.176 1.00 17.42 461 GLU A C 1
ATOM 3226 O O . GLU A 1 461 ? -9.640 -0.017 -34.090 1.00 16.48 461 GLU A O 1
ATOM 3232 N N . GLY A 1 462 ? -8.744 -0.489 -36.102 1.00 12.96 462 GLY A N 1
ATOM 3233 C CA . GLY A 1 462 ? -7.615 0.385 -35.895 1.00 14.61 462 GLY A CA 1
ATOM 3234 C C . GLY A 1 462 ? -6.623 0.225 -37.028 1.00 13.79 462 GLY A C 1
ATOM 3235 O O . GLY A 1 462 ? -6.918 -0.379 -38.064 1.00 14.31 462 GLY A O 1
ATOM 3236 N N . THR A 1 463 ? -5.460 0.811 -36.818 1.00 13.04 463 THR A N 1
ATOM 3237 C CA . THR A 1 463 ? -4.385 0.828 -37.800 1.00 13.65 463 THR A CA 1
ATOM 3238 C C . THR A 1 463 ? -3.119 0.304 -37.138 1.00 16.83 463 THR A C 1
ATOM 3239 O O . THR A 1 463 ? -2.735 0.801 -36.075 1.00 12.64 463 THR A O 1
ATOM 3243 N N . THR A 1 464 ? -2.475 -0.688 -37.759 1.00 13.17 464 THR A N 1
ATOM 3244 C CA . THR A 1 464 ? -1.250 -1.228 -37.180 1.00 13.88 464 THR A CA 1
ATOM 3245 C C . THR A 1 464 ? -0.071 -0.297 -37.449 1.00 13.03 464 THR A C 1
ATOM 3246 O O . THR A 1 464 ? -0.136 0.634 -38.257 1.00 12.69 464 THR A O 1
ATOM 3250 N N . ILE A 1 465 ? 1.021 -0.544 -36.729 1.00 11.70 465 ILE A N 1
ATOM 3251 C CA . ILE A 1 465 ? 2.217 0.271 -36.899 1.00 11.25 465 ILE A CA 1
ATOM 3252 C C . ILE A 1 465 ? 2.767 0.114 -38.314 1.00 14.06 465 ILE A C 1
ATOM 3253 O O . ILE A 1 465 ? 3.182 1.093 -38.946 1.00 11.07 465 ILE A O 1
ATOM 3258 N N . LEU A 1 466 ? 2.749 -1.116 -38.837 1.00 12.70 466 LEU A N 1
ATOM 3259 C CA . LEU A 1 466 ? 3.189 -1.372 -40.210 1.00 13.67 466 LEU A CA 1
ATOM 3260 C C . LEU A 1 466 ? 2.317 -0.642 -41.224 1.00 12.40 466 LEU A C 1
ATOM 3261 O O . LEU A 1 466 ? 2.814 -0.129 -42.237 1.00 13.20 466 LEU A O 1
ATOM 3266 N N . GLU A 1 467 ? 1.010 -0.588 -40.976 1.00 12.21 467 GLU A N 1
ATOM 3267 C CA . GLU A 1 467 ? 0.135 0.127 -41.895 1.00 13.92 467 GLU A CA 1
ATOM 3268 C C . GLU A 1 467 ? 0.410 1.623 -41.855 1.00 12.71 467 GLU A C 1
ATOM 3269 O O . GLU A 1 467 ? 0.393 2.294 -42.897 1.00 13.08 467 GLU A O 1
ATOM 3275 N N . GLY A 1 468 ? 0.692 2.157 -40.667 1.00 12.14 468 GLY A N 1
ATOM 3276 C CA . GLY A 1 468 ? 1.104 3.547 -40.575 1.00 9.29 468 GLY A CA 1
ATOM 3277 C C . GLY A 1 468 ? 2.418 3.815 -41.287 1.00 12.70 468 GLY A C 1
ATOM 3278 O O . GLY A 1 468 ? 2.588 4.860 -41.915 1.00 16.09 468 GLY A O 1
ATOM 3279 N N . ILE A 1 469 ? 3.365 2.877 -41.199 1.00 14.55 469 ILE A N 1
ATOM 3280 C CA . ILE A 1 469 ? 4.638 3.047 -41.907 1.00 11.22 469 ILE A CA 1
ATOM 3281 C C . ILE A 1 469 ? 4.412 3.050 -43.415 1.00 13.85 469 ILE A C 1
ATOM 3282 O O . ILE A 1 469 ? 4.958 3.892 -44.141 1.00 15.05 469 ILE A O 1
ATOM 3287 N N . ARG A 1 470 ? 3.603 2.109 -43.909 1.00 13.93 470 ARG A N 1
ATOM 3288 C CA . ARG A 1 470 ? 3.320 2.075 -45.343 1.00 16.98 470 ARG A CA 1
ATOM 3289 C C . ARG A 1 470 ? 2.719 3.392 -45.817 1.00 17.44 470 ARG A C 1
ATOM 3290 O O . ARG A 1 470 ? 3.087 3.903 -46.883 1.00 15.52 470 ARG A O 1
ATOM 3298 N N . ALA A 1 471 ? 1.804 3.968 -45.026 1.00 15.07 471 ALA A N 1
ATOM 3299 C CA . ALA A 1 471 ? 1.114 5.184 -45.447 1.00 15.48 471 ALA A CA 1
ATOM 3300 C C . ALA A 1 471 ? 2.015 6.408 -45.325 1.00 18.67 471 ALA A C 1
ATOM 3301 O O . ALA A 1 471 ? 1.935 7.326 -46.150 1.00 15.86 471 ALA A O 1
ATOM 3303 N N . ALA A 1 472 ? 2.866 6.452 -44.294 1.00 15.36 472 ALA A N 1
ATOM 3304 C CA . ALA A 1 472 ? 3.806 7.563 -44.161 1.00 14.73 472 ALA A CA 1
ATOM 3305 C C . ALA A 1 472 ? 4.788 7.575 -45.324 1.00 18.11 472 ALA A C 1
ATOM 3306 O O . ALA A 1 472 ? 5.000 8.610 -45.965 1.00 17.79 472 ALA A O 1
ATOM 3308 N N . ALA A 1 473 ? 5.393 6.424 -45.607 1.00 15.43 473 ALA A N 1
ATOM 3309 C CA . ALA A 1 473 ? 6.332 6.274 -46.716 1.00 15.98 473 ALA A CA 1
ATOM 3310 C C . ALA A 1 473 ? 5.569 5.850 -47.973 1.00 14.39 473 ALA A C 1
ATOM 3311 O O . ALA A 1 473 ? 5.801 4.791 -48.562 1.00 14.12 473 ALA A O 1
ATOM 3313 N N . SER A 1 474 ? 4.625 6.711 -48.364 1.00 16.12 474 SER A N 1
ATOM 3314 C CA . SER A 1 474 ? 3.629 6.331 -49.364 1.00 17.63 474 SER A CA 1
ATOM 3315 C C . SER A 1 474 ? 4.226 6.173 -50.753 1.00 17.14 474 SER A C 1
ATOM 3316 O O . SER A 1 474 ? 3.614 5.522 -51.605 1.00 18.85 474 SER A O 1
ATOM 3319 N N . GLY A 1 475 ? 5.398 6.751 -51.000 1.00 17.94 475 GLY A N 1
ATOM 3320 C CA . GLY A 1 475 ? 6.126 6.542 -52.227 1.00 15.63 475 GLY A CA 1
ATOM 3321 C C . GLY A 1 475 ? 7.160 5.445 -52.168 1.00 23.80 475 GLY A C 1
ATOM 3322 O O . GLY A 1 475 ? 7.881 5.233 -53.148 1.00 22.89 475 GLY A O 1
ATOM 3323 N N . SER A 1 476 ? 7.254 4.722 -51.055 1.00 15.90 476 SER A N 1
ATOM 3324 C CA . SER A 1 476 ? 8.301 3.733 -50.854 1.00 14.75 476 SER A CA 1
ATOM 3325 C C . SER A 1 476 ? 7.721 2.329 -50.888 1.00 14.80 476 SER A C 1
ATOM 3326 O O . SER A 1 476 ? 6.610 2.091 -50.399 1.00 14.44 476 SER A O 1
ATOM 3329 N N . GLU A 1 477 ? 8.490 1.407 -51.457 1.00 17.17 477 GLU A N 1
ATOM 3330 C CA . GLU A 1 477 ? 8.257 -0.012 -51.233 1.00 13.13 477 GLU A CA 1
ATOM 3331 C C . GLU A 1 477 ? 8.566 -0.341 -49.778 1.00 17.88 477 GLU A C 1
ATOM 3332 O O . GLU A 1 477 ? 9.591 0.094 -49.236 1.00 16.80 477 GLU A O 1
ATOM 3338 N N . VAL A 1 478 ? 7.679 -1.096 -49.136 1.00 11.00 478 VAL A N 1
ATOM 3339 C CA . VAL A 1 478 ? 7.844 -1.458 -47.728 1.00 13.27 478 VAL A CA 1
ATOM 3340 C C . VAL A 1 478 ? 7.677 -2.964 -47.638 1.00 15.42 478 VAL A C 1
ATOM 3341 O O . VAL A 1 478 ? 6.572 -3.484 -47.856 1.00 20.84 478 VAL A O 1
ATOM 3345 N N . THR A 1 479 ? 8.762 -3.661 -47.332 1.00 11.99 479 THR A N 1
ATOM 3346 C CA . THR A 1 479 ? 8.767 -5.109 -47.196 1.00 13.08 479 THR A CA 1
ATOM 3347 C C . THR A 1 479 ? 8.595 -5.457 -45.725 1.00 14.54 479 THR A C 1
ATOM 3348 O O . THR A 1 479 ? 9.296 -4.906 -44.871 1.00 16.03 479 THR A O 1
ATOM 3352 N N . TYR A 1 480 ? 7.679 -6.373 -45.429 1.00 16.29 480 TYR A N 1
ATOM 3353 C CA . TYR A 1 480 ? 7.438 -6.795 -44.056 1.00 14.64 480 TYR A CA 1
ATOM 3354 C C . TYR A 1 480 ? 7.629 -8.296 -43.933 1.00 12.93 480 TYR A C 1
ATOM 3355 O O . TYR A 1 480 ? 7.076 -9.062 -44.728 1.00 16.31 480 TYR A O 1
ATOM 3364 N N . ASP A 1 481 ? 8.412 -8.709 -42.940 1.00 14.56 481 ASP A N 1
ATOM 3365 C CA . ASP A 1 481 ? 8.474 -10.107 -42.534 1.00 21.54 481 ASP A CA 1
ATOM 3366 C C . ASP A 1 481 ? 8.625 -10.169 -41.024 1.00 20.65 481 ASP A C 1
ATOM 3367 O O . ASP A 1 481 ? 9.533 -9.541 -40.466 1.00 14.40 481 ASP A O 1
ATOM 3372 N N . ARG A 1 482 ? 7.758 -10.946 -40.372 1.00 19.49 482 ARG A N 1
ATOM 3373 C CA . ARG A 1 482 ? 7.744 -10.959 -38.912 1.00 16.34 482 ARG A CA 1
ATOM 3374 C C . ARG A 1 482 ? 9.126 -11.216 -38.336 1.00 18.84 482 ARG A C 1
ATOM 3375 O O . ARG A 1 482 ? 9.518 -10.591 -37.344 1.00 17.55 482 ARG A O 1
ATOM 3383 N N . HIS A 1 483 ? 9.889 -12.117 -38.957 1.00 21.69 483 HIS A N 1
ATOM 3384 C CA . HIS A 1 483 ? 11.163 -12.566 -38.414 1.00 19.06 483 HIS A CA 1
ATOM 3385 C C . HIS A 1 483 ? 12.362 -11.938 -39.110 1.00 20.18 483 HIS A C 1
ATOM 3386 O O . HIS A 1 483 ? 13.496 -12.382 -38.891 1.00 20.20 483 HIS A O 1
ATOM 3393 N N . GLY A 1 484 ? 12.149 -10.909 -39.923 1.00 21.01 484 GLY A N 1
ATOM 3394 C CA . GLY A 1 484 ? 13.247 -10.276 -40.629 1.00 16.65 484 GLY A CA 1
ATOM 3395 C C . GLY A 1 484 ? 13.741 -11.023 -41.849 1.00 24.21 484 GLY A C 1
ATOM 3396 O O . GLY A 1 484 ? 14.743 -10.610 -42.437 1.00 20.04 484 GLY A O 1
ATOM 3397 N N . ASN A 1 485 ? 13.071 -12.103 -42.251 1.00 21.83 485 ASN A N 1
ATOM 3398 C CA . ASN A 1 485 ? 13.544 -12.903 -43.374 1.00 23.68 485 ASN A CA 1
ATOM 3399 C C . ASN A 1 485 ? 13.399 -12.131 -44.677 1.00 20.23 485 ASN A C 1
ATOM 3400 O O . ASN A 1 485 ? 12.353 -11.535 -44.946 1.00 18.31 485 ASN A O 1
ATOM 3405 N N . GLY A 1 486 ? 14.454 -12.131 -45.487 1.00 17.90 486 GLY A N 1
ATOM 3406 C CA . GLY A 1 486 ? 14.427 -11.418 -46.741 1.00 20.18 486 GLY A CA 1
ATOM 3407 C C . GLY A 1 486 ? 15.053 -10.045 -46.692 1.00 18.69 486 GLY A C 1
ATOM 3408 O O . GLY A 1 486 ? 15.195 -9.409 -47.743 1.00 17.29 486 GLY A O 1
ATOM 3409 N N . VAL A 1 487 ? 15.425 -9.563 -45.508 1.00 18.15 487 VAL A N 1
ATOM 3410 C CA . VAL A 1 487 ? 16.125 -8.291 -45.435 1.00 12.75 487 VAL A CA 1
ATOM 3411 C C . VAL A 1 487 ? 17.511 -8.464 -46.048 1.00 19.71 487 VAL A C 1
ATOM 3412 O O . VAL A 1 487 ? 18.122 -9.535 -45.960 1.00 19.07 487 VAL A O 1
ATOM 3416 N N . ASP A 1 488 ? 17.997 -7.411 -46.699 1.00 15.76 488 ASP A N 1
ATOM 3417 C CA . ASP A 1 488 ? 19.345 -7.413 -47.254 1.00 19.72 488 ASP A CA 1
ATOM 3418 C C . ASP A 1 488 ? 19.834 -5.975 -47.320 1.00 21.10 488 ASP A C 1
ATOM 3419 O O . ASP A 1 488 ? 19.117 -5.038 -46.956 1.00 15.87 488 ASP A O 1
ATOM 3424 N N . GLY A 1 489 ? 21.063 -5.810 -47.813 1.00 18.51 489 GLY A N 1
ATOM 3425 C CA . GLY A 1 489 ? 21.720 -4.514 -47.846 1.00 18.92 489 GLY A CA 1
ATOM 3426 C C . GLY A 1 489 ? 21.150 -3.535 -48.847 1.00 18.00 489 GLY A C 1
ATOM 3427 O O . GLY A 1 489 ? 21.586 -2.380 -48.860 1.00 22.32 489 GLY A O 1
ATOM 3428 N N . SER A 1 490 ? 20.176 -3.949 -49.659 1.00 17.62 490 SER A N 1
ATOM 3429 C CA . SER A 1 490 ? 19.549 -3.027 -50.597 1.00 22.74 490 SER A CA 1
ATOM 3430 C C . SER A 1 490 ? 18.521 -2.109 -49.941 1.00 22.03 490 SER A C 1
ATOM 3431 O O . SER A 1 490 ? 18.041 -1.179 -50.598 1.00 18.03 490 SER A O 1
ATOM 3434 N N . TYR A 1 491 ? 18.165 -2.347 -48.679 1.00 22.75 491 TYR A N 1
ATOM 3435 C CA . TYR A 1 491 ? 17.171 -1.537 -47.985 1.00 18.88 491 TYR A CA 1
ATOM 3436 C C . TYR A 1 491 ? 17.824 -0.313 -47.356 1.00 22.14 491 TYR A C 1
ATOM 3437 O O . TYR A 1 491 ? 18.978 -0.358 -46.922 1.00 18.56 491 TYR A O 1
ATOM 3446 N N . ARG A 1 492 ? 17.081 0.793 -47.305 1.00 15.85 492 ARG A N 1
ATOM 3447 C CA . ARG A 1 492 ? 17.671 2.001 -46.749 1.00 20.05 492 ARG A CA 1
ATOM 3448 C C . ARG A 1 492 ? 17.594 2.040 -45.232 1.00 22.66 492 ARG A C 1
ATOM 3449 O O . ARG A 1 492 ? 18.414 2.717 -44.602 1.00 17.36 492 ARG A O 1
ATOM 3457 N N . ALA A 1 493 ? 16.651 1.315 -44.634 1.00 15.56 493 ALA A N 1
ATOM 3458 C CA . ALA A 1 493 ? 16.566 1.210 -43.181 1.00 17.29 493 ALA A CA 1
ATOM 3459 C C . ALA A 1 493 ? 15.693 0.015 -42.849 1.00 14.89 493 ALA A C 1
ATOM 3460 O O . ALA A 1 493 ? 14.866 -0.409 -43.658 1.00 16.54 493 ALA A O 1
ATOM 3462 N N . ALA A 1 494 ? 15.889 -0.527 -41.649 1.00 15.94 494 ALA A N 1
ATOM 3463 C CA . ALA A 1 494 ? 15.074 -1.631 -41.163 1.00 14.93 494 ALA A CA 1
ATOM 3464 C C . ALA A 1 494 ? 14.499 -1.255 -39.806 1.00 12.03 494 ALA A C 1
ATOM 3465 O O . ALA A 1 494 ? 15.225 -0.753 -38.942 1.00 13.47 494 ALA A O 1
ATOM 3467 N N . ILE A 1 495 ? 13.204 -1.514 -39.623 1.00 15.55 495 ILE A N 1
ATOM 3468 C CA . ILE A 1 495 ? 12.476 -1.165 -38.405 1.00 14.17 495 ILE A CA 1
ATOM 3469 C C . ILE A 1 495 ? 12.020 -2.458 -37.748 1.00 13.43 495 ILE A C 1
ATOM 3470 O O . ILE A 1 495 ? 11.289 -3.245 -38.358 1.00 16.81 495 ILE A O 1
ATOM 3475 N N . ALA A 1 496 ? 12.429 -2.669 -36.499 1.00 12.22 496 ALA A N 1
ATOM 3476 C CA . ALA A 1 496 ? 12.088 -3.874 -35.754 1.00 13.40 496 ALA A CA 1
ATOM 3477 C C . ALA A 1 496 ? 11.166 -3.474 -34.609 1.00 12.80 496 ALA A C 1
ATOM 3478 O O . ALA A 1 496 ? 11.607 -2.847 -33.643 1.00 13.52 496 ALA A O 1
ATOM 3480 N N . VAL A 1 497 ? 9.893 -3.835 -34.714 1.00 12.15 497 VAL A N 1
ATOM 3481 C CA . VAL A 1 497 ? 8.903 -3.500 -33.697 1.00 11.29 497 VAL A CA 1
ATOM 3482 C C . VAL A 1 497 ? 8.753 -4.736 -32.823 1.00 13.06 497 VAL A C 1
ATOM 3483 O O . VAL A 1 497 ? 8.097 -5.705 -33.208 1.00 12.38 497 VAL A O 1
ATOM 3487 N N . VAL A 1 498 ? 9.358 -4.691 -31.633 1.00 10.88 498 VAL A N 1
ATOM 3488 C CA . VAL A 1 498 ? 9.471 -5.846 -30.752 1.00 11.92 498 VAL A CA 1
ATOM 3489 C C . VAL A 1 498 ? 8.761 -5.550 -29.430 1.00 12.71 498 VAL A C 1
ATOM 3490 O O . VAL A 1 498 ? 8.068 -4.534 -29.301 1.00 13.79 498 VAL A O 1
ATOM 3494 N N . GLY A 1 499 ? 8.907 -6.438 -28.440 1.00 14.00 499 GLY A N 1
ATOM 3495 C CA . GLY A 1 499 ? 8.435 -6.167 -27.092 1.00 13.98 499 GLY A CA 1
ATOM 3496 C C . GLY A 1 499 ? 7.472 -7.238 -26.589 1.00 17.60 499 GLY A C 1
ATOM 3497 O O . GLY A 1 499 ? 7.604 -8.424 -26.911 1.00 15.12 499 GLY A O 1
ATOM 3498 N N . GLU A 1 500 ? 6.501 -6.805 -25.785 1.00 11.50 500 GLU A N 1
ATOM 3499 C CA . GLU A 1 500 ? 5.647 -7.743 -25.075 1.00 10.54 500 GLU A CA 1
ATOM 3500 C C . GLU A 1 500 ? 4.368 -8.035 -25.850 1.00 12.58 500 GLU A C 1
ATOM 3501 O O . GLU A 1 500 ? 3.948 -7.264 -26.711 1.00 13.00 500 GLU A O 1
ATOM 3507 N N . THR A 1 501 ? 3.750 -9.163 -25.521 1.00 11.41 501 THR A N 1
ATOM 3508 C CA . THR A 1 501 ? 2.385 -9.498 -25.899 1.00 12.40 501 THR A CA 1
ATOM 3509 C C . THR A 1 501 ? 1.440 -9.150 -24.747 1.00 15.09 501 THR A C 1
ATOM 3510 O O . THR A 1 501 ? 1.889 -8.872 -23.628 1.00 14.16 501 THR A O 1
ATOM 3514 N N . PRO A 1 502 ? 0.125 -9.116 -24.989 1.00 13.65 502 PRO A N 1
ATOM 3515 C CA . PRO A 1 502 ? -0.788 -8.526 -23.996 1.00 11.19 502 PRO A CA 1
ATOM 3516 C C . PRO A 1 502 ? -0.909 -9.336 -22.711 1.00 13.89 502 PRO A C 1
ATOM 3517 O O . PRO A 1 502 ? -0.857 -10.568 -22.711 1.00 15.28 502 PRO A O 1
ATOM 3521 N N . TYR A 1 503 ? -1.099 -8.617 -21.604 1.00 12.93 503 TYR A N 1
ATOM 3522 C CA . TYR A 1 503 ? -1.330 -9.231 -20.301 1.00 13.22 503 TYR A CA 1
ATOM 3523 C C . TYR A 1 503 ? -2.076 -8.234 -19.421 1.00 11.71 503 TYR A C 1
ATOM 3524 O O . TYR A 1 503 ? -2.153 -7.043 -19.728 1.00 16.78 503 TYR A O 1
ATOM 3533 N N . ALA A 1 504 ? -2.588 -8.728 -18.294 1.00 14.17 504 ALA A N 1
ATOM 3534 C CA . ALA A 1 504 ? -3.205 -7.858 -17.301 1.00 12.82 504 ALA A CA 1
ATOM 3535 C C . ALA A 1 504 ? -3.047 -8.475 -15.921 1.00 14.19 504 ALA A C 1
ATOM 3536 O O . ALA A 1 504 ? -3.091 -9.697 -15.768 1.00 14.59 504 ALA A O 1
ATOM 3538 N N . GLU A 1 505 ? -2.885 -7.610 -14.925 1.00 10.69 505 GLU A N 1
ATOM 3539 C CA . GLU A 1 505 ? -2.835 -7.964 -13.488 1.00 13.73 505 GLU A CA 1
ATOM 3540 C C . GLU A 1 505 ? -1.726 -9.001 -13.279 1.00 18.82 505 GLU A C 1
ATOM 3541 O O . GLU A 1 505 ? -0.663 -8.905 -13.915 1.00 20.00 505 GLU A O 1
ATOM 3547 N N . PHE A 1 506 ? -1.958 -9.998 -12.418 1.00 16.10 506 PHE A N 1
ATOM 3548 C CA . PHE A 1 506 ? -0.897 -10.897 -11.973 1.00 17.36 506 PHE A CA 1
ATOM 3549 C C . PHE A 1 506 ? -0.315 -11.719 -13.117 1.00 17.97 506 PHE A C 1
ATOM 3550 O O . PHE A 1 506 ? 0.842 -12.150 -13.035 1.00 15.95 506 PHE A O 1
ATOM 3558 N N . GLU A 1 507 ? -1.086 -11.956 -14.186 1.00 16.78 507 GLU A N 1
ATOM 3559 C CA . GLU A 1 507 ? -0.536 -12.695 -15.322 1.00 21.66 507 GLU A CA 1
ATOM 3560 C C . GLU A 1 507 ? 0.649 -11.974 -15.955 1.00 17.56 507 GLU A C 1
ATOM 3561 O O . GLU A 1 507 ? 1.443 -12.603 -16.663 1.00 19.54 507 GLU A O 1
ATOM 3567 N N . GLY A 1 508 ? 0.798 -10.681 -15.705 1.00 16.72 508 GLY A N 1
ATOM 3568 C CA . GLY A 1 508 ? 1.904 -9.923 -16.237 1.00 13.40 508 GLY A CA 1
ATOM 3569 C C . GLY A 1 508 ? 3.070 -9.713 -15.303 1.00 17.23 508 GLY A C 1
ATOM 3570 O O . GLY A 1 508 ? 4.023 -9.025 -15.679 1.00 13.71 508 GLY A O 1
ATOM 3571 N N . ASP A 1 509 ? 3.026 -10.256 -14.089 1.00 16.62 509 ASP A N 1
ATOM 3572 C CA . ASP A 1 509 ? 4.196 -10.178 -13.222 1.00 14.17 509 ASP A CA 1
ATOM 3573 C C . ASP A 1 509 ? 5.364 -10.917 -13.867 1.00 14.86 509 ASP A C 1
ATOM 3574 O O . ASP A 1 509 ? 5.197 -11.988 -14.460 1.00 15.81 509 ASP A O 1
ATOM 3579 N N . ARG A 1 510 ? 6.555 -10.340 -13.759 1.00 16.24 510 ARG A N 1
ATOM 3580 C CA . ARG A 1 510 ? 7.753 -10.900 -14.384 1.00 14.25 510 ARG A CA 1
ATOM 3581 C C . ARG A 1 510 ? 8.881 -11.002 -13.363 1.00 13.15 510 ARG A C 1
ATOM 3582 O O . ARG A 1 510 ? 9.896 -10.304 -13.465 1.00 18.29 510 ARG A O 1
ATOM 3590 N N . PRO A 1 511 ? 8.753 -11.890 -12.376 1.00 17.11 511 PRO A N 1
ATOM 3591 C CA . PRO A 1 511 ? 9.876 -12.086 -11.449 1.00 17.18 511 PRO A CA 1
ATOM 3592 C C . PRO A 1 511 ? 11.090 -12.696 -12.122 1.00 18.73 511 PRO A C 1
ATOM 3593 O O . PRO A 1 511 ? 12.202 -12.573 -11.591 1.00 20.11 511 PRO A O 1
ATOM 3597 N N . GLY A 1 512 ? 10.918 -13.320 -13.293 1.00 20.37 512 GLY A N 1
ATOM 3598 C CA . GLY A 1 512 ? 12.008 -14.052 -13.911 1.00 21.25 512 GLY A CA 1
ATOM 3599 C C . GLY A 1 512 ? 12.931 -13.226 -14.781 1.00 24.27 512 GLY A C 1
ATOM 3600 O O . GLY A 1 512 ? 14.016 -13.701 -15.124 1.00 27.52 512 GLY A O 1
ATOM 3601 N N . GLY A 1 513 ? 12.535 -12.026 -15.161 1.00 17.70 513 GLY A N 1
ATOM 3602 C CA . GLY A 1 513 ? 13.356 -11.225 -16.055 1.00 18.48 513 GLY A CA 1
ATOM 3603 C C . GLY A 1 513 ? 12.505 -10.384 -16.984 1.00 15.87 513 GLY A C 1
ATOM 3604 O O . GLY A 1 513 ? 11.315 -10.628 -17.188 1.00 15.66 513 GLY A O 1
ATOM 3605 N N . LEU A 1 514 ? 13.145 -9.366 -17.577 1.00 14.94 514 LEU A N 1
ATOM 3606 C CA . LEU A 1 514 ? 12.486 -8.478 -18.529 1.00 16.89 514 LEU A CA 1
ATOM 3607 C C . LEU A 1 514 ? 13.291 -8.291 -19.812 1.00 15.42 514 LEU A C 1
ATOM 3608 O O . LEU A 1 514 ? 13.075 -7.310 -20.529 1.00 18.07 514 LEU A O 1
ATOM 3613 N N . GLY A 1 515 ? 14.207 -9.202 -20.125 1.00 19.95 515 GLY A N 1
ATOM 3614 C CA . GLY A 1 515 ? 14.923 -9.107 -21.379 1.00 17.53 515 GLY A CA 1
ATOM 3615 C C . GLY A 1 515 ? 14.042 -9.438 -22.572 1.00 17.66 515 GLY A C 1
ATOM 3616 O O . GLY A 1 515 ? 12.976 -10.036 -22.455 1.00 15.13 515 GLY A O 1
ATOM 3617 N N . LEU A 1 516 ? 14.499 -9.039 -23.755 1.00 19.14 516 LEU A N 1
ATOM 3618 C CA . LEU A 1 516 ? 13.787 -9.413 -24.969 1.00 19.87 516 LEU A CA 1
ATOM 3619 C C . LEU A 1 516 ? 13.773 -10.929 -25.116 1.00 14.19 516 LEU A C 1
ATOM 3620 O O . LEU A 1 516 ? 14.766 -11.603 -24.828 1.00 17.16 516 LEU A O 1
ATOM 3625 N N . ASP A 1 517 ? 12.639 -11.469 -25.556 1.00 16.97 517 ASP A N 1
ATOM 3626 C CA . ASP A 1 517 ? 12.558 -12.903 -25.781 1.00 22.61 517 ASP A CA 1
ATOM 3627 C C . ASP A 1 517 ? 13.437 -13.299 -26.969 1.00 22.56 517 ASP A C 1
ATOM 3628 O O . ASP A 1 517 ? 14.072 -12.464 -27.631 1.00 18.73 517 ASP A O 1
ATOM 3633 N N . GLU A 1 518 ? 13.495 -14.601 -27.239 1.00 24.02 518 GLU A N 1
ATOM 3634 C CA . GLU A 1 518 ? 14.483 -15.058 -28.209 1.00 31.79 518 GLU A CA 1
ATOM 3635 C C . GLU A 1 518 ? 14.076 -14.685 -29.625 1.00 22.41 518 GLU A C 1
ATOM 3636 O O . GLU A 1 518 ? 14.942 -14.457 -30.477 1.00 18.42 518 GLU A O 1
ATOM 3642 N N . GLU A 1 519 ? 12.775 -14.572 -29.884 1.00 19.21 519 GLU A N 1
ATOM 3643 C CA . GLU A 1 519 ? 12.335 -14.137 -31.202 1.00 19.91 519 GLU A CA 1
ATOM 3644 C C . GLU A 1 519 ? 12.765 -12.702 -31.474 1.00 21.12 519 GLU A C 1
ATOM 3645 O O . GLU A 1 519 ? 13.314 -12.401 -32.543 1.00 16.82 519 GLU A O 1
ATOM 3651 N N . ASP A 1 520 ? 12.516 -11.795 -30.523 1.00 17.32 520 ASP A N 1
ATOM 3652 C CA . ASP A 1 520 ? 12.891 -10.396 -30.731 1.00 19.30 520 ASP A CA 1
ATOM 3653 C C . ASP A 1 520 ? 14.392 -10.248 -30.959 1.00 20.68 520 ASP A C 1
ATOM 3654 O O . ASP A 1 520 ? 14.822 -9.457 -31.807 1.00 18.14 520 ASP A O 1
ATOM 3659 N N . ARG A 1 521 ? 15.209 -10.981 -30.196 1.00 20.35 521 ARG A N 1
ATOM 3660 C CA . ARG A 1 521 ? 16.655 -10.822 -30.346 1.00 18.54 521 ARG A CA 1
ATOM 3661 C C . ARG A 1 521 ? 17.158 -11.458 -31.640 1.00 16.79 521 ARG A C 1
ATOM 3662 O O . ARG A 1 521 ? 18.059 -10.914 -32.286 1.00 19.33 521 ARG A O 1
ATOM 3670 N N . ALA A 1 522 ? 16.583 -12.596 -32.038 1.00 20.13 522 ALA A N 1
ATOM 3671 C CA . ALA A 1 522 ? 16.903 -13.187 -33.338 1.00 19.32 522 ALA A CA 1
ATOM 3672 C C . ALA A 1 522 ? 16.541 -12.250 -34.487 1.00 21.88 522 ALA A C 1
ATOM 3673 O O . ALA A 1 522 ? 17.313 -12.092 -35.439 1.00 15.76 522 ALA A O 1
ATOM 3675 N N . THR A 1 523 ? 15.364 -11.632 -34.427 1.00 18.56 523 THR A N 1
ATOM 3676 C CA . THR A 1 523 ? 14.943 -10.756 -35.517 1.00 17.96 523 THR A CA 1
ATOM 3677 C C . THR A 1 523 ? 15.813 -9.506 -35.600 1.00 19.83 523 THR A C 1
ATOM 3678 O O . THR A 1 523 ? 16.221 -9.097 -36.697 1.00 17.56 523 THR A O 1
ATOM 3682 N N . ILE A 1 524 ? 16.124 -8.890 -34.458 1.00 15.29 524 ILE A N 1
ATOM 3683 C CA . ILE A 1 524 ? 16.992 -7.716 -34.489 1.00 15.05 524 ILE A CA 1
ATOM 3684 C C . ILE A 1 524 ? 18.378 -8.090 -35.003 1.00 18.16 524 ILE A C 1
ATOM 3685 O O . ILE A 1 524 ? 18.989 -7.341 -35.774 1.00 17.36 524 ILE A O 1
ATOM 3690 N N . ALA A 1 525 ? 18.898 -9.249 -34.587 1.00 16.91 525 ALA A N 1
ATOM 3691 C CA . ALA A 1 525 ? 20.221 -9.666 -35.051 1.00 17.97 525 ALA A CA 1
ATOM 3692 C C . ALA A 1 525 ? 20.221 -9.896 -36.555 1.00 22.87 525 ALA A C 1
ATOM 3693 O O . ALA A 1 525 ? 21.164 -9.504 -37.257 1.00 21.12 525 ALA A O 1
ATOM 3695 N N . LYS A 1 526 ? 19.155 -10.506 -37.071 1.00 19.39 526 LYS A N 1
ATOM 3696 C CA . LYS A 1 526 ? 19.035 -10.698 -38.511 1.00 20.25 526 LYS A CA 1
ATOM 3697 C C . LYS A 1 526 ? 19.029 -9.365 -39.249 1.00 19.62 526 LYS A C 1
ATOM 3698 O O . LYS A 1 526 ? 19.639 -9.239 -40.318 1.00 20.30 526 LYS A O 1
ATOM 3704 N N . LEU A 1 527 ? 18.349 -8.355 -38.694 1.00 17.80 527 LEU A N 1
ATOM 3705 C CA . LEU A 1 527 ? 18.316 -7.041 -39.328 1.00 17.89 527 LEU A CA 1
ATOM 3706 C C . LEU A 1 527 ? 19.668 -6.351 -39.241 1.00 19.99 527 LEU A C 1
ATOM 3707 O O . LEU A 1 527 ? 20.113 -5.728 -40.209 1.00 18.96 527 LEU A O 1
ATOM 3712 N N . ARG A 1 528 ? 20.320 -6.411 -38.081 1.00 15.46 528 ARG A N 1
ATOM 3713 C CA . ARG A 1 528 ? 21.631 -5.782 -37.988 1.00 21.02 528 ARG A CA 1
ATOM 3714 C C . ARG A 1 528 ? 22.635 -6.455 -38.918 1.00 21.62 528 ARG A C 1
ATOM 3715 O O . ARG A 1 528 ? 23.500 -5.779 -39.485 1.00 19.67 528 ARG A O 1
ATOM 3723 N N . ALA A 1 529 ? 22.525 -7.777 -39.105 1.00 21.78 529 ALA A N 1
ATOM 3724 C CA . ALA A 1 529 ? 23.462 -8.494 -39.970 1.00 24.81 529 ALA A CA 1
ATOM 3725 C C . ALA A 1 529 ? 23.371 -8.044 -41.419 1.00 25.65 529 ALA A C 1
ATOM 3726 O O . ALA A 1 529 ? 24.289 -8.312 -42.202 1.00 24.70 529 ALA A O 1
ATOM 3728 N N . SER A 1 530 ? 22.286 -7.375 -41.802 1.00 21.20 530 SER A N 1
ATOM 3729 C CA . SER A 1 530 ? 22.170 -6.904 -43.172 1.00 21.34 530 SER A CA 1
ATOM 3730 C C . SER A 1 530 ? 23.062 -5.704 -43.451 1.00 21.78 530 SER A C 1
ATOM 3731 O O . SER A 1 530 ? 23.216 -5.332 -44.624 1.00 16.54 530 SER A O 1
ATOM 3734 N N . GLY A 1 531 ? 23.644 -5.097 -42.413 1.00 15.52 531 GLY A N 1
ATOM 3735 C CA . GLY A 1 531 ? 24.435 -3.889 -42.553 1.00 19.28 531 GLY A CA 1
ATOM 3736 C C . GLY A 1 531 ? 23.627 -2.626 -42.716 1.00 16.29 531 GLY A C 1
ATOM 3737 O O . GLY A 1 531 ? 24.203 -1.539 -42.810 1.00 20.11 531 GLY A O 1
ATOM 3738 N N . VAL A 1 532 ? 22.310 -2.740 -42.749 1.00 16.98 532 VAL A N 1
ATOM 3739 C CA . VAL A 1 532 ? 21.382 -1.637 -42.936 1.00 18.59 532 VAL A CA 1
ATOM 3740 C C . VAL A 1 532 ? 21.150 -0.973 -41.578 1.00 18.09 532 VAL A C 1
ATOM 3741 O O . VAL A 1 532 ? 21.211 -1.662 -40.551 1.00 13.89 532 VAL A O 1
ATOM 3745 N N . PRO A 1 533 ? 20.919 0.343 -41.511 1.00 14.47 533 PRO A N 1
ATOM 3746 C CA . PRO A 1 533 ? 20.610 0.972 -40.215 1.00 15.97 533 PRO A CA 1
ATOM 3747 C C . PRO A 1 533 ? 19.323 0.411 -39.629 1.00 15.39 533 PRO A C 1
ATOM 3748 O O . PRO A 1 533 ? 18.331 0.234 -40.338 1.00 13.95 533 PRO A O 1
ATOM 3752 N N . VAL A 1 534 ? 19.347 0.139 -38.322 1.00 19.44 534 VAL A N 1
ATOM 3753 C CA . VAL A 1 534 ? 18.263 -0.565 -37.640 1.00 15.21 534 VAL A CA 1
ATOM 3754 C C . VAL A 1 534 ? 17.641 0.346 -36.585 1.00 12.60 534 VAL A C 1
ATOM 3755 O O . VAL A 1 534 ? 18.333 0.835 -35.681 1.00 15.56 534 VAL A O 1
ATOM 3759 N N . VAL A 1 535 ? 16.335 0.548 -36.707 1.00 16.57 535 VAL A N 1
ATOM 3760 C CA . VAL A 1 535 ? 15.506 1.279 -35.757 1.00 13.40 535 VAL A CA 1
ATOM 3761 C C . VAL A 1 535 ? 14.746 0.247 -34.944 1.00 14.80 535 VAL A C 1
ATOM 3762 O O . VAL A 1 535 ? 13.975 -0.543 -35.502 1.00 15.28 535 VAL A O 1
ATOM 3766 N N . VAL A 1 536 ? 14.936 0.246 -33.634 1.00 16.46 536 VAL A N 1
ATOM 3767 C CA . VAL A 1 536 ? 14.210 -0.672 -32.771 1.00 14.64 536 VAL A CA 1
ATOM 3768 C C . VAL A 1 536 ? 13.086 0.093 -32.084 1.00 13.39 536 VAL A C 1
ATOM 3769 O O . VAL A 1 536 ? 13.287 1.199 -31.565 1.00 10.20 536 VAL A O 1
ATOM 3773 N N . VAL A 1 537 ? 11.896 -0.487 -32.103 1.00 11.81 537 VAL A N 1
ATOM 3774 C CA . VAL A 1 537 ? 10.712 0.117 -31.515 1.00 11.88 537 VAL A CA 1
ATOM 3775 C C . VAL A 1 537 ? 10.174 -0.860 -30.484 1.00 11.57 537 VAL A C 1
ATOM 3776 O O . VAL A 1 537 ? 9.833 -1.996 -30.826 1.00 15.42 537 VAL A O 1
ATOM 3780 N N . THR A 1 538 ? 10.129 -0.442 -29.217 1.00 11.41 538 THR A N 1
ATOM 3781 C CA . THR A 1 538 ? 9.616 -1.315 -28.169 1.00 11.14 538 THR A CA 1
ATOM 3782 C C . THR A 1 538 ? 8.128 -1.036 -27.990 1.00 13.46 538 THR A C 1
ATOM 3783 O O . THR A 1 538 ? 7.728 0.099 -27.705 1.00 13.45 538 THR A O 1
ATOM 3787 N N . VAL A 1 539 ? 7.315 -2.058 -28.208 1.00 10.49 539 VAL A N 1
ATOM 3788 C CA . VAL A 1 539 ? 5.907 -2.046 -27.829 1.00 11.41 539 VAL A CA 1
ATOM 3789 C C . VAL A 1 539 ? 5.825 -2.867 -26.553 1.00 12.66 539 VAL A C 1
ATOM 3790 O O . VAL A 1 539 ? 5.969 -4.094 -26.587 1.00 12.20 539 VAL A O 1
ATOM 3794 N N . SER A 1 540 ? 5.624 -2.195 -25.421 1.00 10.30 540 SER A N 1
ATOM 3795 C CA . SER A 1 540 ? 5.736 -2.863 -24.132 1.00 10.30 540 SER A CA 1
ATOM 3796 C C . SER A 1 540 ? 4.978 -2.065 -23.089 1.00 12.88 540 SER A C 1
ATOM 3797 O O . SER A 1 540 ? 4.721 -0.875 -23.265 1.00 13.21 540 SER A O 1
ATOM 3800 N N . GLY A 1 541 ? 4.666 -2.722 -21.978 1.00 10.72 541 GLY A N 1
ATOM 3801 C CA . GLY A 1 541 ? 4.019 -2.032 -20.879 1.00 12.64 541 GLY A CA 1
ATOM 3802 C C . GLY A 1 541 ? 4.946 -1.411 -19.854 1.00 8.88 541 GLY A C 1
ATOM 3803 O O . GLY A 1 541 ? 4.476 -0.892 -18.836 1.00 11.19 541 GLY A O 1
ATOM 3804 N N . ARG A 1 542 ? 6.248 -1.405 -20.105 1.00 13.08 542 ARG A N 1
ATOM 3805 C CA . ARG A 1 542 ? 7.216 -1.047 -19.078 1.00 12.97 542 ARG A CA 1
ATOM 3806 C C . ARG A 1 542 ? 8.591 -1.005 -19.724 1.00 12.60 542 ARG A C 1
ATOM 3807 O O . ARG A 1 542 ? 8.757 -1.526 -20.833 1.00 12.64 542 ARG A O 1
ATOM 3815 N N . PRO A 1 543 ? 9.596 -0.423 -19.074 1.00 11.19 543 PRO A N 1
ATOM 3816 C CA . PRO A 1 543 ? 10.972 -0.628 -19.539 1.00 11.66 543 PRO A CA 1
ATOM 3817 C C . PRO A 1 543 ? 11.272 -2.117 -19.651 1.00 11.38 543 PRO A C 1
ATOM 3818 O O . PRO A 1 543 ? 10.754 -2.934 -18.885 1.00 15.25 543 PRO A O 1
ATOM 3822 N N . LEU A 1 544 ? 12.094 -2.465 -20.641 1.00 14.61 544 LEU A N 1
ATOM 3823 C CA . LEU A 1 544 ? 12.591 -3.820 -20.820 1.00 13.42 544 LEU A CA 1
ATOM 3824 C C . LEU A 1 544 ? 14.106 -3.813 -20.678 1.00 11.81 544 LEU A C 1
ATOM 3825 O O . LEU A 1 544 ? 14.761 -2.797 -20.919 1.00 13.57 544 LEU A O 1
ATOM 3830 N N . ASP A 1 545 ? 14.657 -4.959 -20.291 1.00 13.43 545 ASP A N 1
ATOM 3831 C CA . ASP A 1 545 ? 16.083 -5.081 -19.979 1.00 13.80 545 ASP A CA 1
ATOM 3832 C C . ASP A 1 545 ? 16.869 -5.235 -21.280 1.00 16.99 545 ASP A C 1
ATOM 3833 O O . ASP A 1 545 ? 16.971 -6.333 -21.831 1.00 18.68 545 ASP A O 1
ATOM 3838 N N . ILE A 1 546 ? 17.423 -4.125 -21.777 1.00 13.20 546 ILE A N 1
ATOM 3839 C CA . ILE A 1 546 ? 18.028 -4.066 -23.103 1.00 19.63 546 ILE A CA 1
ATOM 3840 C C . ILE A 1 546 ? 19.443 -3.522 -23.080 1.00 21.02 546 ILE A C 1
ATOM 3841 O O . ILE A 1 546 ? 20.027 -3.313 -24.148 1.00 16.68 546 ILE A O 1
ATOM 3846 N N . ALA A 1 547 ? 19.996 -3.234 -21.899 1.00 18.63 547 ALA A N 1
ATOM 3847 C CA . ALA A 1 547 ? 21.262 -2.510 -21.829 1.00 18.12 547 ALA A CA 1
ATOM 3848 C C . ALA A 1 547 ? 22.395 -3.264 -22.507 1.00 22.04 547 ALA A C 1
ATOM 3849 O O . ALA A 1 547 ? 23.345 -2.643 -22.993 1.00 20.37 547 ALA A O 1
ATOM 3851 N N . GLY A 1 548 ? 22.325 -4.595 -22.545 1.00 18.67 548 GLY A N 1
ATOM 3852 C CA . GLY A 1 548 ? 23.394 -5.352 -23.165 1.00 20.95 548 GLY A CA 1
ATOM 3853 C C . GLY A 1 548 ? 23.389 -5.291 -24.677 1.00 25.70 548 GLY A C 1
ATOM 3854 O O . GLY A 1 548 ? 24.404 -5.617 -25.301 1.00 26.30 548 GLY A O 1
ATOM 3855 N N . GLU A 1 549 ? 22.270 -4.870 -25.281 1.00 20.60 549 GLU A N 1
ATOM 3856 C CA . GLU A 1 549 ? 22.117 -4.842 -26.731 1.00 20.21 549 GLU A CA 1
ATOM 3857 C C . GLU A 1 549 ? 21.969 -3.450 -27.324 1.00 19.94 549 GLU A C 1
ATOM 3858 O O . GLU A 1 549 ? 22.206 -3.294 -28.526 1.00 20.21 549 GLU A O 1
ATOM 3864 N N . VAL A 1 550 ? 21.605 -2.441 -26.526 1.00 17.50 550 VAL A N 1
ATOM 3865 C CA . VAL A 1 550 ? 21.130 -1.166 -27.067 1.00 17.42 550 VAL A CA 1
ATOM 3866 C C . VAL A 1 550 ? 22.205 -0.457 -27.895 1.00 17.49 550 VAL A C 1
ATOM 3867 O O . VAL A 1 550 ? 21.883 0.270 -28.845 1.00 16.61 550 VAL A O 1
ATOM 3871 N N . ASP A 1 551 ? 23.489 -0.667 -27.577 1.00 17.89 551 ASP A N 1
ATOM 3872 C CA . ASP A 1 551 ? 24.553 0.014 -28.310 1.00 17.88 551 ASP A CA 1
ATOM 3873 C C . ASP A 1 551 ? 24.634 -0.415 -29.771 1.00 20.71 551 ASP A C 1
ATOM 3874 O O . ASP A 1 551 ? 25.197 0.321 -30.586 1.00 21.07 551 ASP A O 1
ATOM 3879 N N . GLY A 1 552 ? 24.086 -1.573 -30.121 1.00 19.04 552 GLY A N 1
ATOM 3880 C CA . GLY A 1 552 ? 24.057 -2.020 -31.495 1.00 20.37 552 GLY A CA 1
ATOM 3881 C C . GLY A 1 552 ? 22.911 -1.486 -32.317 1.00 18.24 552 GLY A C 1
ATOM 3882 O O . GLY A 1 552 ? 22.851 -1.763 -33.518 1.00 17.99 552 GLY A O 1
ATOM 3883 N N . TRP A 1 553 ? 22.008 -0.713 -31.716 1.00 14.46 553 TRP A N 1
ATOM 3884 C CA . TRP A 1 553 ? 20.815 -0.216 -32.387 1.00 20.88 553 TRP A CA 1
ATOM 3885 C C . TRP A 1 553 ? 21.036 1.222 -32.835 1.00 19.02 553 TRP A C 1
ATOM 3886 O O . TRP A 1 553 ? 21.393 2.080 -32.024 1.00 19.29 553 TRP A O 1
ATOM 3897 N N . ASN A 1 554 ? 20.814 1.490 -34.123 1.00 16.47 554 ASN A N 1
ATOM 3898 C CA . ASN A 1 554 ? 21.011 2.852 -34.609 1.00 14.37 554 ASN A CA 1
ATOM 3899 C C . ASN A 1 554 ? 20.009 3.820 -34.002 1.00 18.59 554 ASN A C 1
ATOM 3900 O O . ASN A 1 554 ? 20.328 4.999 -33.802 1.00 14.90 554 ASN A O 1
ATOM 3905 N N . ALA A 1 555 ? 18.797 3.356 -33.717 1.00 14.46 555 ALA A N 1
ATOM 3906 C CA . ALA A 1 555 ? 17.840 4.172 -32.994 1.00 15.05 555 ALA A CA 1
ATOM 3907 C C . ALA A 1 555 ? 16.997 3.263 -32.125 1.00 14.33 555 ALA A C 1
ATOM 3908 O O . ALA A 1 555 ? 16.822 2.080 -32.426 1.00 13.87 555 ALA A O 1
ATOM 3910 N N . LEU A 1 556 ? 16.501 3.830 -31.027 1.00 14.04 556 LEU A N 1
ATOM 3911 C CA . LEU A 1 556 ? 15.590 3.149 -30.119 1.00 10.83 556 LEU A CA 1
ATOM 3912 C C . LEU A 1 556 ? 14.447 4.101 -29.813 1.00 13.59 556 LEU A C 1
ATOM 3913 O O . LEU A 1 556 ? 14.681 5.216 -29.333 1.00 13.46 556 LEU A O 1
ATOM 3918 N N . LEU A 1 557 ? 13.219 3.663 -30.092 1.00 12.30 557 LEU A N 1
ATOM 3919 C CA . LEU A 1 557 ? 12.014 4.437 -29.823 1.00 13.50 557 LEU A CA 1
ATOM 3920 C C . LEU A 1 557 ? 11.110 3.586 -28.948 1.00 14.66 557 LEU A C 1
ATOM 3921 O O . LEU A 1 557 ? 10.808 2.442 -29.304 1.00 13.39 557 LEU A O 1
ATOM 3926 N N . ALA A 1 558 ? 10.728 4.117 -27.787 1.00 9.33 558 ALA A N 1
ATOM 3927 C CA . ALA A 1 558 ? 9.815 3.424 -26.880 1.00 9.20 558 ALA A CA 1
ATOM 3928 C C . ALA A 1 558 ? 8.392 3.859 -27.205 1.00 11.90 558 ALA A C 1
ATOM 3929 O O . ALA A 1 558 ? 8.068 5.047 -27.118 1.00 15.12 558 ALA A O 1
ATOM 3931 N N A SER A 1 559 ? 7.550 2.899 -27.582 0.49 11.38 559 SER A N 1
ATOM 3932 N N B SER A 1 559 ? 7.544 2.904 -27.579 0.51 10.97 559 SER A N 1
ATOM 3933 C CA A SER A 1 559 ? 6.193 3.186 -28.026 0.49 12.20 559 SER A CA 1
ATOM 3934 C CA B SER A 1 559 ? 6.188 3.212 -28.011 0.51 12.21 559 SER A CA 1
ATOM 3935 C C A SER A 1 559 ? 5.132 2.848 -26.992 0.49 11.41 559 SER A C 1
ATOM 3936 C C B SER A 1 559 ? 5.125 2.844 -26.991 0.51 10.69 559 SER A C 1
ATOM 3937 O O A SER A 1 559 ? 3.985 3.282 -27.151 0.49 10.58 559 SER A O 1
ATOM 3938 O O B SER A 1 559 ? 3.969 3.253 -27.159 0.51 9.97 559 SER A O 1
ATOM 3943 N N . TRP A 1 560 ? 5.479 2.090 -25.956 1.00 12.88 560 TRP A N 1
ATOM 3944 C CA . TRP A 1 560 ? 4.557 1.680 -24.869 1.00 12.19 560 TRP A CA 1
ATOM 3945 C C . TRP A 1 560 ? 3.449 0.821 -25.499 1.00 13.34 560 TRP A C 1
ATOM 3946 O O . TRP A 1 560 ? 3.759 -0.088 -26.284 1.00 11.18 560 TRP A O 1
ATOM 3957 N N . LEU A 1 561 ? 2.175 1.043 -25.155 1.00 11.51 561 LEU A N 1
ATOM 3958 C CA . LEU A 1 561 ? 1.046 0.290 -25.706 1.00 12.04 561 LEU A CA 1
ATOM 3959 C C . LEU A 1 561 ? 0.096 1.302 -26.323 1.00 8.49 561 LEU A C 1
ATOM 3960 O O . LEU A 1 561 ? -0.854 1.761 -25.663 1.00 11.86 561 LEU A O 1
ATOM 3965 N N . PRO A 1 562 ? 0.314 1.677 -27.590 1.00 10.82 562 PRO A N 1
ATOM 3966 C CA . PRO A 1 562 ? -0.315 2.897 -28.123 1.00 12.25 562 PRO A CA 1
ATOM 3967 C C . PRO A 1 562 ? -1.790 2.779 -28.443 1.00 12.95 562 PRO A C 1
ATOM 3968 O O . PRO A 1 562 ? -2.441 3.816 -28.610 1.00 13.81 562 PRO A O 1
ATOM 3972 N N . GLY A 1 563 ? -2.341 1.575 -28.545 1.00 11.98 563 GLY A N 1
ATOM 3973 C CA . GLY A 1 563 ? -3.764 1.451 -28.783 1.00 12.06 563 GLY A CA 1
ATOM 3974 C C . GLY A 1 563 ? -4.134 1.275 -30.244 1.00 14.20 563 GLY A C 1
ATOM 3975 O O . GLY A 1 563 ? -3.358 0.726 -31.030 1.00 13.33 563 GLY A O 1
ATOM 3976 N N . SER A 1 564 ? -5.322 1.736 -30.624 1.00 9.65 564 SER A N 1
ATOM 3977 C CA . SER A 1 564 ? -5.815 1.437 -31.964 1.00 11.94 564 SER A CA 1
ATOM 3978 C C . SER A 1 564 ? -5.173 2.285 -33.056 1.00 13.92 564 SER A C 1
ATOM 3979 O O . SER A 1 564 ? -5.187 1.870 -34.216 1.00 11.93 564 SER A O 1
ATOM 3982 N N . GLU A 1 565 ? -4.590 3.439 -32.732 1.00 11.58 565 GLU A N 1
ATOM 3983 C CA . GLU A 1 565 ? -4.118 4.351 -33.778 1.00 15.24 565 GLU A CA 1
ATOM 3984 C C . GLU A 1 565 ? -2.603 4.223 -33.962 1.00 10.80 565 GLU A C 1
ATOM 3985 O O . GLU A 1 565 ? -1.819 5.114 -33.632 1.00 12.72 565 GLU A O 1
ATOM 3991 N N . GLY A 1 566 ? -2.201 3.091 -34.548 1.00 10.03 566 GLY A N 1
ATOM 3992 C CA . GLY A 1 566 ? -0.779 2.818 -34.729 1.00 11.29 566 GLY A CA 1
ATOM 3993 C C . GLY A 1 566 ? -0.061 3.818 -35.613 1.00 18.49 566 GLY A C 1
ATOM 3994 O O . GLY A 1 566 ? 1.174 3.935 -35.531 1.00 14.41 566 GLY A O 1
ATOM 3995 N N . GLN A 1 567 ? -0.802 4.551 -36.452 1.00 14.76 567 GLN A N 1
ATOM 3996 C CA . GLN A 1 567 ? -0.171 5.507 -37.356 1.00 16.17 567 GLN A CA 1
ATOM 3997 C C . GLN A 1 567 ? 0.554 6.631 -36.608 1.00 16.91 567 GLN A C 1
ATOM 3998 O O . GLN A 1 567 ? 1.451 7.266 -37.179 1.00 13.90 567 GLN A O 1
ATOM 4004 N N . GLY A 1 568 ? 0.217 6.876 -35.336 1.00 15.83 568 GLY A N 1
ATOM 4005 C CA . GLY A 1 568 ? 0.966 7.868 -34.574 1.00 14.11 568 GLY A CA 1
ATOM 4006 C C . GLY A 1 568 ? 2.421 7.494 -34.353 1.00 14.52 568 GLY A C 1
ATOM 4007 O O . GLY A 1 568 ? 3.262 8.378 -34.145 1.00 16.36 568 GLY A O 1
ATOM 4008 N N . VAL A 1 569 ? 2.742 6.201 -34.406 1.00 13.09 569 VAL A N 1
ATOM 4009 C CA . VAL A 1 569 ? 4.133 5.775 -34.319 1.00 12.32 569 VAL A CA 1
ATOM 4010 C C . VAL A 1 569 ? 4.899 6.221 -35.555 1.00 16.06 569 VAL A C 1
ATOM 4011 O O . VAL A 1 569 ? 6.003 6.772 -35.454 1.00 14.62 569 VAL A O 1
ATOM 4015 N N . ALA A 1 570 ? 4.327 5.978 -36.740 1.00 13.39 570 ALA A N 1
ATOM 4016 C CA . ALA A 1 570 ? 4.965 6.425 -37.974 1.00 13.90 570 ALA A CA 1
ATOM 4017 C C . ALA A 1 570 ? 5.092 7.935 -38.016 1.00 13.24 570 ALA A C 1
ATOM 4018 O O . ALA A 1 570 ? 6.051 8.454 -38.592 1.00 15.94 570 ALA A O 1
ATOM 4020 N N . ASP A 1 571 ? 4.128 8.658 -37.432 1.00 13.74 571 ASP A N 1
ATOM 4021 C CA . ASP A 1 571 ? 4.230 10.113 -37.369 1.00 15.29 571 ASP A CA 1
ATOM 4022 C C . ASP A 1 571 ? 5.562 10.547 -36.769 1.00 19.79 571 ASP A C 1
ATOM 4023 O O . ASP A 1 571 ? 6.195 11.497 -37.252 1.00 16.95 571 ASP A O 1
ATOM 4028 N N . VAL A 1 572 ? 6.011 9.852 -35.724 1.00 14.13 572 VAL A N 1
ATOM 4029 C CA . VAL A 1 572 ? 7.275 10.200 -35.082 1.00 14.69 572 VAL A CA 1
ATOM 4030 C C . VAL A 1 572 ? 8.456 9.673 -35.892 1.00 14.71 572 VAL A C 1
ATOM 4031 O O . VAL A 1 572 ? 9.431 10.395 -36.130 1.00 16.99 572 VAL A O 1
ATOM 4035 N N . LEU A 1 573 ? 8.376 8.411 -36.333 1.00 11.97 573 LEU A N 1
ATOM 4036 C CA . LEU A 1 573 ? 9.455 7.798 -37.107 1.00 15.33 573 LEU A CA 1
ATOM 4037 C C . LEU A 1 573 ? 9.831 8.626 -38.332 1.00 19.09 573 LEU A C 1
ATOM 4038 O O . LEU A 1 573 ? 11.008 8.684 -38.712 1.00 14.94 573 LEU A O 1
ATOM 4043 N N . PHE A 1 574 ? 8.850 9.270 -38.965 1.00 17.34 574 PHE A N 1
ATOM 4044 C CA . PHE A 1 574 ? 9.076 10.010 -40.205 1.00 19.57 574 PHE A CA 1
ATOM 4045 C C . PHE A 1 574 ? 9.120 11.518 -39.994 1.00 20.93 574 PHE A C 1
ATOM 4046 O O . PHE A 1 574 ? 9.105 12.272 -40.972 1.00 23.36 574 PHE A O 1
ATOM 4054 N N . GLY A 1 575 ? 9.165 11.970 -38.743 1.00 20.63 575 GLY A N 1
ATOM 4055 C CA . GLY A 1 575 ? 9.373 13.369 -38.437 1.00 21.57 575 GLY A CA 1
ATOM 4056 C C . GLY A 1 575 ? 8.170 14.269 -38.587 1.00 20.96 575 GLY A C 1
ATOM 4057 O O . GLY A 1 575 ? 8.333 15.492 -38.522 1.00 22.97 575 GLY A O 1
ATOM 4058 N N . ASP A 1 576 ? 6.971 13.715 -38.801 1.00 20.18 576 ASP A N 1
ATOM 4059 C CA . ASP A 1 576 ? 5.765 14.540 -38.740 1.00 20.55 576 ASP A CA 1
ATOM 4060 C C . ASP A 1 576 ? 5.514 15.064 -37.328 1.00 24.70 576 ASP A C 1
ATOM 4061 O O . ASP A 1 576 ? 5.003 16.178 -37.161 1.00 27.21 576 ASP A O 1
ATOM 4066 N N . HIS A 1 577 ? 5.874 14.290 -36.306 1.00 21.26 577 HIS A N 1
ATOM 4067 C CA . HIS A 1 577 ? 5.858 14.740 -34.917 1.00 15.44 577 HIS A CA 1
ATOM 4068 C C . HIS A 1 577 ? 7.277 14.618 -34.373 1.00 21.14 577 HIS A C 1
ATOM 4069 O O . HIS A 1 577 ? 7.797 13.507 -34.237 1.00 18.65 577 HIS A O 1
ATOM 4076 N N . ASN A 1 578 ? 7.910 15.751 -34.102 1.00 16.88 578 ASN A N 1
ATOM 4077 C CA . ASN A 1 578 ? 9.199 15.771 -33.419 1.00 16.21 578 ASN A CA 1
ATOM 4078 C C . ASN A 1 578 ? 8.992 15.231 -32.006 1.00 21.32 578 ASN A C 1
ATOM 4079 O O . ASN A 1 578 ? 8.206 15.812 -31.248 1.00 21.38 578 ASN A O 1
ATOM 4084 N N . PRO A 1 579 ? 9.650 14.138 -31.619 1.00 19.04 579 PRO A N 1
ATOM 4085 C CA . PRO A 1 579 ? 9.319 13.470 -30.350 1.00 19.28 579 PRO A CA 1
ATOM 4086 C C . PRO A 1 579 ? 9.330 14.420 -29.163 1.00 20.83 579 PRO A C 1
ATOM 4087 O O . PRO A 1 579 ? 10.269 15.193 -28.964 1.00 20.96 579 PRO A O 1
ATOM 4091 N N . THR A 1 580 ? 8.272 14.346 -28.362 1.00 19.84 580 THR A N 1
ATOM 4092 C CA . THR A 1 580 ? 8.142 15.162 -27.171 1.00 24.78 580 THR A CA 1
ATOM 4093 C C . THR A 1 580 ? 8.051 14.346 -25.890 1.00 20.66 580 THR A C 1
ATOM 4094 O O . THR A 1 580 ? 8.189 14.920 -24.804 1.00 23.40 580 THR A O 1
ATOM 4098 N N . GLY A 1 581 ? 7.833 13.034 -25.980 1.00 14.83 581 GLY A N 1
ATOM 4099 C CA . GLY A 1 581 ? 7.675 12.231 -24.777 1.00 20.52 581 GLY A CA 1
ATOM 4100 C C . GLY A 1 581 ? 8.946 12.149 -23.948 1.00 18.87 581 GLY A C 1
ATOM 4101 O O . GLY A 1 581 ? 10.064 12.214 -24.460 1.00 13.78 581 GLY A O 1
ATOM 4102 N N . LYS A 1 582 ? 8.758 12.000 -22.634 1.00 13.37 582 LYS A N 1
ATOM 4103 C CA . LYS A 1 582 ? 9.845 11.790 -21.688 1.00 17.27 582 LYS A CA 1
ATOM 4104 C C . LYS A 1 582 ? 9.537 10.551 -20.860 1.00 16.63 582 LYS A C 1
ATOM 4105 O O . LYS A 1 582 ? 8.371 10.201 -20.659 1.00 17.45 582 LYS A O 1
ATOM 4111 N N . LEU A 1 583 ? 10.585 9.888 -20.384 1.00 15.06 583 LEU A N 1
ATOM 4112 C CA . LEU A 1 583 ? 10.404 8.668 -19.608 1.00 11.76 583 LEU A CA 1
ATOM 4113 C C . LEU A 1 583 ? 9.609 8.918 -18.332 1.00 14.07 583 LEU A C 1
ATOM 4114 O O . LEU A 1 583 ? 10.011 9.757 -17.508 1.00 14.72 583 LEU A O 1
ATOM 4119 N N . PRO A 1 584 ? 8.497 8.211 -18.123 1.00 13.15 584 PRO A N 1
ATOM 4120 C CA . PRO A 1 584 ? 7.778 8.281 -16.847 1.00 14.70 584 PRO A CA 1
ATOM 4121 C C . PRO A 1 584 ? 8.260 7.281 -15.807 1.00 14.92 584 PRO A C 1
ATOM 4122 O O . PRO A 1 584 ? 7.848 7.377 -14.643 1.00 14.15 584 PRO A O 1
ATOM 4126 N N . MET A 1 585 ? 9.072 6.299 -16.205 1.00 16.29 585 MET A N 1
ATOM 4127 C CA . MET A 1 585 ? 9.738 5.377 -15.293 1.00 13.69 585 MET A CA 1
ATOM 4128 C C . MET A 1 585 ? 11.232 5.431 -15.574 1.00 16.98 585 MET A C 1
ATOM 4129 O O . MET A 1 585 ? 11.651 5.651 -16.714 1.00 16.82 585 MET A O 1
ATOM 4134 N N . THR A 1 586 ? 12.030 5.227 -14.529 1.00 15.31 586 THR A N 1
ATOM 4135 C CA . THR A 1 586 ? 13.472 5.095 -14.693 1.00 14.86 586 THR A CA 1
ATOM 4136 C C . THR A 1 586 ? 13.797 3.773 -15.390 1.00 13.76 586 THR A C 1
ATOM 4137 O O . THR A 1 586 ? 13.246 2.725 -15.044 1.00 14.85 586 THR A O 1
ATOM 4141 N N . TRP A 1 587 ? 14.693 3.810 -16.372 1.00 13.64 587 TRP A N 1
ATOM 4142 C CA . TRP A 1 587 ? 14.969 2.645 -17.211 1.00 13.13 587 TRP A CA 1
ATOM 4143 C C . TRP A 1 587 ? 16.220 1.921 -16.717 1.00 14.51 587 TRP A C 1
ATOM 4144 O O . TRP A 1 587 ? 17.315 2.495 -16.723 1.00 14.28 587 TRP A O 1
ATOM 4155 N N . MET A 1 588 ? 16.067 0.643 -16.370 1.00 13.13 588 MET A N 1
ATOM 4156 C CA . MET A 1 588 ? 17.120 -0.122 -15.705 1.00 11.80 588 MET A CA 1
ATOM 4157 C C . MET A 1 588 ? 18.347 -0.343 -16.600 1.00 15.15 588 MET A C 1
ATOM 4158 O O . MET A 1 588 ? 18.237 -0.532 -17.818 1.00 13.79 588 MET A O 1
ATOM 4163 N N . ARG A 1 589 ? 19.538 -0.333 -15.971 1.00 11.76 589 ARG A N 1
ATOM 4164 C CA . ARG A 1 589 ? 20.722 -0.911 -16.603 1.00 14.13 589 ARG A CA 1
ATOM 4165 C C . ARG A 1 589 ? 20.693 -2.426 -16.514 1.00 17.07 589 ARG A C 1
ATOM 4166 O O . ARG A 1 589 ? 21.315 -3.114 -17.331 1.00 14.87 589 ARG A O 1
ATOM 4174 N N . SER A 1 590 ? 19.993 -2.947 -15.514 1.00 15.84 590 SER A N 1
ATOM 4175 C CA . SER A 1 590 ? 19.988 -4.368 -15.228 1.00 14.29 590 SER A CA 1
ATOM 4176 C C . SER A 1 590 ? 18.720 -4.692 -14.457 1.00 16.81 590 SER A C 1
ATOM 4177 O O . SER A 1 590 ? 18.291 -3.909 -13.607 1.00 15.50 590 SER A O 1
ATOM 4180 N N . PHE A 1 591 ? 18.127 -5.845 -14.775 1.00 16.37 591 PHE A N 1
ATOM 4181 C CA . PHE A 1 591 ? 17.030 -6.393 -13.983 1.00 15.52 591 PHE A CA 1
ATOM 4182 C C . PHE A 1 591 ? 17.370 -6.438 -12.491 1.00 18.68 591 PHE A C 1
ATOM 4183 O O . PHE A 1 591 ? 16.479 -6.306 -11.640 1.00 18.91 591 PHE A O 1
ATOM 4191 N N . ASP A 1 592 ? 18.655 -6.605 -12.155 1.00 15.57 592 ASP A N 1
ATOM 4192 C CA . ASP A 1 592 ? 19.087 -6.686 -10.764 1.00 16.41 592 ASP A CA 1
ATOM 4193 C C . ASP A 1 592 ? 18.865 -5.391 -9.990 1.00 15.42 592 ASP A C 1
ATOM 4194 O O . ASP A 1 592 ? 18.931 -5.407 -8.757 1.00 15.18 592 ASP A O 1
ATOM 4199 N N . GLN A 1 593 ? 18.634 -4.272 -10.676 1.00 14.89 593 GLN A N 1
ATOM 4200 C CA . GLN A 1 593 ? 18.384 -3.001 -10.004 1.00 12.37 593 GLN A CA 1
ATOM 4201 C C . GLN A 1 593 ? 16.935 -2.824 -9.580 1.00 15.47 593 GLN A C 1
ATOM 4202 O O . GLN A 1 593 ? 16.647 -1.919 -8.786 1.00 15.53 593 GLN A O 1
ATOM 4208 N N . LEU A 1 594 ? 16.012 -3.617 -10.116 1.00 16.03 594 LEU A N 1
ATOM 4209 C CA . LEU A 1 594 ? 14.613 -3.448 -9.746 1.00 13.33 594 LEU A CA 1
ATOM 4210 C C . LEU A 1 594 ? 14.426 -3.752 -8.261 1.00 15.44 594 LEU A C 1
ATOM 4211 O O . LEU A 1 594 ? 15.015 -4.700 -7.744 1.00 14.96 594 LEU A O 1
ATOM 4216 N N . PRO A 1 595 ? 13.617 -2.935 -7.565 1.00 14.60 595 PRO A N 1
ATOM 4217 C CA . PRO A 1 595 ? 12.954 -1.732 -8.093 1.00 16.16 595 PRO A CA 1
ATOM 4218 C C . PRO A 1 595 ? 13.917 -0.557 -8.273 1.00 17.54 595 PRO A C 1
ATOM 4219 O O . PRO A 1 595 ? 14.755 -0.329 -7.393 1.00 15.78 595 PRO A O 1
ATOM 4223 N N . ILE A 1 596 ? 13.818 0.174 -9.386 1.00 14.76 596 ILE A N 1
ATOM 4224 C CA . ILE A 1 596 ? 14.659 1.344 -9.617 1.00 13.81 596 ILE A CA 1
ATOM 4225 C C . ILE A 1 596 ? 13.762 2.557 -9.799 1.00 14.70 596 ILE A C 1
ATOM 4226 O O . ILE A 1 596 ? 12.778 2.513 -10.552 1.00 14.53 596 ILE A O 1
ATOM 4231 N N . ASN A 1 597 ? 14.082 3.633 -9.091 1.00 13.88 597 ASN A N 1
ATOM 4232 C CA . ASN A 1 597 ? 13.233 4.809 -9.108 1.00 15.02 597 ASN A CA 1
ATOM 4233 C C . ASN A 1 597 ? 14.084 6.052 -8.955 1.00 16.95 597 ASN A C 1
ATOM 4234 O O . ASN A 1 597 ? 15.140 6.030 -8.316 1.00 15.45 597 ASN A O 1
ATOM 4239 N N . ASP A 1 598 ? 13.596 7.134 -9.551 1.00 17.05 598 ASP A N 1
ATOM 4240 C CA . ASP A 1 598 ? 14.271 8.420 -9.509 1.00 19.15 598 ASP A CA 1
ATOM 4241 C C . ASP A 1 598 ? 14.651 8.778 -8.078 1.00 20.44 598 ASP A C 1
ATOM 4242 O O . ASP A 1 598 ? 13.829 8.681 -7.160 1.00 16.41 598 ASP A O 1
ATOM 4247 N N . GLY A 1 599 ? 15.919 9.146 -7.889 1.00 17.39 599 GLY A N 1
ATOM 4248 C CA . GLY A 1 599 ? 16.415 9.561 -6.600 1.00 17.02 599 GLY A CA 1
ATOM 4249 C C . GLY A 1 599 ? 16.892 8.450 -5.694 1.00 20.71 599 GLY A C 1
ATOM 4250 O O . GLY A 1 599 ? 17.338 8.741 -4.576 1.00 20.25 599 GLY A O 1
ATOM 4251 N N . ASP A 1 600 ? 16.836 7.193 -6.128 1.00 16.84 600 ASP A N 1
ATOM 4252 C CA . ASP A 1 600 ? 17.274 6.108 -5.259 1.00 17.94 600 ASP A CA 1
ATOM 4253 C C . ASP A 1 600 ? 18.782 5.869 -5.310 1.00 15.32 600 ASP A C 1
ATOM 4254 O O . ASP A 1 600 ? 19.251 4.904 -4.704 1.00 16.73 600 ASP A O 1
ATOM 4259 N N . GLY A 1 601 ? 19.542 6.707 -6.015 1.00 14.02 601 GLY A N 1
ATOM 4260 C CA . GLY A 1 601 ? 20.988 6.564 -6.058 1.00 16.42 601 GLY A CA 1
ATOM 4261 C C . GLY A 1 601 ? 21.521 5.561 -7.063 1.00 20.77 601 GLY A C 1
ATOM 4262 O O . GLY A 1 601 ? 22.729 5.568 -7.336 1.00 17.02 601 GLY A O 1
ATOM 4263 N N . GLN A 1 602 ? 20.675 4.697 -7.622 1.00 16.65 602 GLN A N 1
ATOM 4264 C CA . GLN A 1 602 ? 21.139 3.754 -8.629 1.00 14.83 602 GLN A CA 1
ATOM 4265 C C . GLN A 1 602 ? 21.391 4.470 -9.956 1.00 15.16 602 GLN A C 1
ATOM 4266 O O . GLN A 1 602 ? 20.773 5.493 -10.269 1.00 16.29 602 GLN A O 1
ATOM 4272 N N . ASP A 1 603 ? 22.322 3.915 -10.737 1.00 14.93 603 ASP A N 1
ATOM 4273 C CA . ASP A 1 603 ? 22.736 4.502 -12.003 1.00 15.61 603 ASP A CA 1
ATOM 4274 C C . ASP A 1 603 ? 21.924 3.866 -13.128 1.00 14.20 603 ASP A C 1
ATOM 4275 O O . ASP A 1 603 ? 22.199 2.713 -13.498 1.00 14.42 603 ASP A O 1
ATOM 4280 N N . PRO A 1 604 ? 20.948 4.557 -13.707 1.00 13.94 604 PRO A N 1
ATOM 4281 C CA . PRO A 1 604 ? 20.079 3.918 -14.694 1.00 12.24 604 PRO A CA 1
ATOM 4282 C C . PRO A 1 604 ? 20.652 3.999 -16.105 1.00 13.61 604 PRO A C 1
ATOM 4283 O O . PRO A 1 604 ? 21.535 4.803 -16.403 1.00 12.94 604 PRO A O 1
ATOM 4287 N N . LEU A 1 605 ? 20.116 3.142 -16.982 1.00 15.60 605 LEU A N 1
ATOM 4288 C CA . LEU A 1 605 ? 20.410 3.270 -18.409 1.00 15.91 605 LEU A CA 1
ATOM 4289 C C . LEU A 1 605 ? 19.891 4.599 -18.949 1.00 15.76 605 LEU A C 1
ATOM 4290 O O . LEU A 1 605 ? 20.612 5.321 -19.646 1.00 15.24 605 LEU A O 1
ATOM 4295 N N . PHE A 1 606 ? 18.628 4.932 -18.641 1.00 12.37 606 PHE A N 1
ATOM 4296 C CA . PHE A 1 606 ? 18.030 6.229 -18.943 1.00 12.92 606 PHE A CA 1
ATOM 4297 C C . PHE A 1 606 ? 17.284 6.719 -17.707 1.00 13.68 606 PHE A C 1
ATOM 4298 O O . PHE A 1 606 ? 16.466 5.969 -17.143 1.00 13.00 606 PHE A O 1
ATOM 4306 N N . PRO A 1 607 ? 17.482 7.965 -17.282 1.00 14.82 607 PRO A N 1
ATOM 4307 C CA . PRO A 1 607 ? 16.784 8.466 -16.093 1.00 13.49 607 PRO A CA 1
ATOM 4308 C C . PRO A 1 607 ? 15.350 8.876 -16.399 1.00 16.58 607 PRO A C 1
ATOM 4309 O O . PRO A 1 607 ? 14.960 9.109 -17.545 1.00 15.32 607 PRO A O 1
ATOM 4313 N N . HIS A 1 608 ? 14.571 8.971 -15.326 1.00 12.71 608 HIS A N 1
ATOM 4314 C CA . HIS A 1 608 ? 13.242 9.562 -15.387 1.00 14.04 608 HIS A CA 1
ATOM 4315 C C . HIS A 1 608 ? 13.308 10.929 -16.058 1.00 15.88 608 HIS A C 1
ATOM 4316 O O . HIS A 1 608 ? 14.221 11.711 -15.808 1.00 15.15 608 HIS A O 1
ATOM 4323 N N . GLY A 1 609 ? 12.356 11.205 -16.944 1.00 15.61 609 GLY A N 1
ATOM 4324 C CA . GLY A 1 609 ? 12.334 12.474 -17.639 1.00 15.61 609 GLY A CA 1
ATOM 4325 C C . GLY A 1 609 ? 13.194 12.550 -18.882 1.00 17.32 609 GLY A C 1
ATOM 4326 O O . GLY A 1 609 ? 13.198 13.592 -19.544 1.00 15.61 609 GLY A O 1
ATOM 4327 N N . PHE A 1 610 ? 13.917 11.487 -19.220 1.00 13.85 610 PHE A N 1
ATOM 4328 C CA . PHE A 1 610 ? 14.795 11.487 -20.381 1.00 16.26 610 PHE A CA 1
ATOM 4329 C C . PHE A 1 610 ? 13.983 11.337 -21.661 1.00 16.93 610 PHE A C 1
ATOM 4330 O O . PHE A 1 610 ? 13.020 10.565 -21.721 1.00 16.84 610 PHE A O 1
ATOM 4338 N N . GLY A 1 611 ? 14.367 12.093 -22.683 1.00 13.07 611 GLY A N 1
ATOM 4339 C CA . GLY A 1 611 ? 13.776 11.926 -23.997 1.00 11.38 611 GLY A CA 1
ATOM 4340 C C . GLY A 1 611 ? 14.474 12.786 -25.028 1.00 19.63 611 GLY A C 1
ATOM 4341 O O . GLY A 1 611 ? 14.604 14.000 -24.844 1.00 24.13 611 GLY A O 1
ATOM 4342 N N . LEU A 1 612 ? 14.939 12.171 -26.109 1.00 17.11 612 LEU A N 1
ATOM 4343 C CA . LEU A 1 612 ? 15.576 12.916 -27.183 1.00 15.70 612 LEU A CA 1
ATOM 4344 C C . LEU A 1 612 ? 14.534 13.522 -28.122 1.00 19.80 612 LEU A C 1
ATOM 4345 O O . LEU A 1 612 ? 13.357 13.151 -28.115 1.00 20.75 612 LEU A O 1
ATOM 4350 N N . SER A 1 613 ? 14.981 14.467 -28.940 1.00 20.36 613 SER A N 1
ATOM 4351 C CA . SER A 1 613 ? 14.166 14.990 -30.027 1.00 22.05 613 SER A CA 1
ATOM 4352 C C . SER A 1 613 ? 15.028 15.050 -31.279 1.00 22.94 613 SER A C 1
ATOM 4353 O O . SER A 1 613 ? 16.209 14.681 -31.263 1.00 23.05 613 SER A O 1
ATOM 4356 N N . TYR A 1 614 ? 14.427 15.492 -32.381 1.00 19.67 614 TYR A N 1
ATOM 4357 C CA . TYR A 1 614 ? 15.151 15.676 -33.632 1.00 26.86 614 TYR A CA 1
ATOM 4358 C C . TYR A 1 614 ? 15.762 17.071 -33.651 1.00 33.69 614 TYR A C 1
ATOM 4359 O O . TYR A 1 614 ? 15.063 18.063 -33.426 1.00 34.20 614 TYR A O 1
ATOM 4368 N N . GLY A 1 615 ? 17.064 17.143 -33.897 1.00 40.25 615 GLY A N 1
ATOM 4369 C CA . GLY A 1 615 ? 17.764 18.415 -33.848 1.00 52.08 615 GLY A CA 1
ATOM 4370 C C . GLY A 1 615 ? 18.771 18.635 -34.960 1.00 53.28 615 GLY A C 1
ATOM 4371 O O . GLY A 1 615 ? 19.716 19.413 -34.804 1.00 62.16 615 GLY A O 1
#

B-factor: mean 17.8, std 6.44, range [8.23, 65.5]

InterPro domains:
  IPR001764 Glycoside hydrolase, family 3, N-terminal [PF00933] (60-375)
  IPR001764 Glycoside hydrolase, family 3, N-terminal [PR00133] (119-135)
  IPR001764 Glycoside hydrolase, family 3, N-terminal [PR00133] (143-162)
  IPR001764 Glycoside hydrolase, family 3, N-terminal [PR00133] (189-205)
  IPR001764 Glycoside hydrolase, family 3, N-terminal [PR00133] (226-242)
  IPR001764 Glycoside hydrolase, family 3, N-terminal [PR00133] (296-314)
  IPR002772 Glycoside hydrolase family 3 C-terminal domain [PF01915] (414-614)
  IPR017853 Glycoside hydrolase superfamily [SSF51445] (38-412)
  IPR036881 Glycoside hydrolase family 3 C-terminal domain superfamily [G3DSA:3.40.50.1700] (399-614)
  IPR036881 Glycoside hydrolase family 3 C-terminal domain superfamily [SSF52279] (414-614)
  IPR036962 Glycoside hydrolase, family 3, N-terminal domain superfamily [G3DSA:3.20.20.300] (37-397)
  IPR051915 Cellulose Degradation Glycosyl Hydrolase 3 [PTHR30620] (39-613)

Nearest PDB structures (foldseek):
  5m6g-assembly1_A  TM=1.002E+00  e=0.000E+00  Saccharopolyspora erythraea D
  8xrx-assembly1_B  TM=8.962E-01  e=4.760E-53  Cellulosimicrobium cellulans
  8xrv-assembly1_A  TM=8.904E-01  e=7.593E-53  Cellulosimicrobium
  8xrx-assembly3_F  TM=9.021E-01  e=5.211E-52  Cellulosimicrobium cellulans
  8xrx-assembly2_D  TM=8.984E-01  e=9.902E-52  Cellulosimicrobium cellulans

Foldseek 3Di:
DQVLLPLVDPLLVNLVSLVVPDDPQLLLQLQEEEECVFDALQRNLVSNHAEYEHEFLRADPPQALVRLQVRQVRNQVSCCPHPSRQGHAYEYACQQAPFQGFLFFGFQAQCLLLLLVDLVLLLQSLQLSLLSCLLSLHAAHADQALFQALFQLAQCLLSHSFNANVSSQSNLSSQCSQAPQFRQPDSSGHAYEYDAPWCQNQAVLNFFLHEREDDPVCRCRGTVNSVLSNVVSPHQEYEYGSHHYNPHGRLLALCRQVVVVCNVSVRLHAYEYPECSLQPRVPHGDHDLVSLLRRLNSQHQHYHYHYCSVVSSVSVVVCPVVCSRDPVSSVSSSSRSSSSCSSSVCSPPVGRPNVSNCSGSHPVSLVSSLVSLQSSKFWDAALPCPQPALPAFEEEEEAQQQFWQQQLSAASHSGHQTFTHDRHAAAGLNRLQCVLSVNYHYHYDHQQPPDALSGQEYEYEYEDGHGHGNRSRCSPFFAGDPSSVNSQVSRVVRVHAYEYEYAYSGAGACLVPVVSHNIYMYRHRSHRYSSSVNCCSNVVRFHNTWRSAFHAPGSVCPSDGPPPPDDHPHGGRDGDTDD

Sequence (579 aa):
RPAYRDPRLPVPDRVDDLMARMSLDDKLGQMVQVERKAAGPQAVADHRIGSVLSGGGSAPEPNTPQAWADMYDSYQRAALSSTPLGIPLIYGVDAVHGHNNVHGATIYPHNIGLGATGNPDLVQRIGAATAEEVAATGIDWSFAPCVCVARDDRWGRTYESFGEKSEENASAMMTSAVTGLQGEALGATPSSVMATAKHYVGDGGTTGGDDQGNTEISEQELREIHLPPFREAIARGVGSVMVSYSSWNGEKLHASTYLVNDVLKGELGFTGLVVSDYDAIDKLDGQEDFTPDEVRASVNAGIDMFMMSSRHEKFIDYLRAEVEAGRVPAERIDDANRRILTKKFELGLFERPFAQRDLLPTVGSAEHRELARQAVRESQVLLRNDGVLPLAKDGGKLFVAGKNADDIGNQSGGWTISWQGSSGDITEGTTILEGIRAAASGSEVTYDRHGNGVDGSYRAAIAVVGETPYAEFEGDRPGGLGLDEEDRATIAKLRASGVPVVVVTVSGRPLDIAGEVDGWNALLASSWLPGSEGQGVADVLFGDHNPTGKLPMTWMRSFDQLPINDGDGQDPLFPHGFGLSYG

Solvent-accessible surface area: 18961 Å² total; per-residue (Å²): 262,45,37,10,96,36,77,193,52,80,38,88,66,8,1,86,27,0,16,89,116,14,58,61,64,26,34,0,0,5,0,0,0,0,1,53,149,37,4,35,41,116,34,1,4,84,55,85,6,0,0,0,2,0,11,25,38,4,24,16,166,84,32,51,31,107,14,0,0,59,21,3,12,38,10,0,14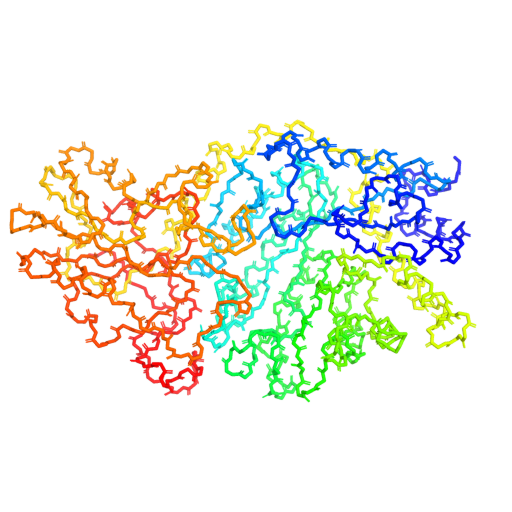2,15,5,58,86,21,114,31,3,16,0,2,0,0,0,0,13,3,19,5,1,0,0,0,0,70,9,0,0,0,0,0,2,11,0,0,7,10,2,13,60,36,50,86,0,2,61,108,10,5,44,6,6,1,49,1,0,3,0,0,7,1,13,0,0,2,6,5,3,0,2,1,1,54,4,8,44,7,0,11,1,1,4,0,2,0,2,48,26,114,25,0,16,44,6,0,3,9,0,28,9,6,2,24,168,54,27,22,74,70,99,24,13,0,0,0,0,0,4,6,0,1,1,9,3,14,5,81,30,2,76,15,53,13,46,0,99,35,52,59,115,80,3,64,102,41,7,4,36,0,2,117,74,0,32,84,78,40,6,0,0,0,5,0,3,27,1,8,27,85,56,71,66,0,4,35,0,62,84,5,0,57,69,3,0,19,48,97,20,40,5,104,2,0,0,0,1,13,70,20,4,6,11,76,30,72,70,132,170,56,5,52,53,87,6,0,64,40,0,0,46,0,0,0,0,0,2,8,5,32,40,60,22,95,55,0,10,62,60,0,62,47,1,21,129,58,53,114,0,65,68,134,22,1,38,34,0,0,108,34,0,0,26,16,0,7,60,22,4,5,20,63,159,20,86,13,58,89,138,28,37,105,28,20,13,19,79,128,18,38,86,24,0,68,47,0,0,34,21,0,0,0,0,1,74,44,97,55,24,5,61,9,50,114,101,33,30,65,0,0,0,0,1,18,0,0,58,22,3,0,6,0,0,1,0,12,0,36,41,79,44,10,50,65,28,128,32,3,97,32,39,10,0,0,75,2,0,108,74,19,1,96,69,16,104,24,39,68,44,111,82,0,82,60,22,68,56,72,19,57,1,0,0,0,0,0,6,23,64,24,10,0,20,95,94,0,22,82,102,80,27,7,47,9,68,136,43,2,100,61,2,8,56,86,0,117,91,25,70,11,51,1,0,0,0,1,0,0,0,0,0,6,36,0,28,74,72,1,122,29,13,45,0,0,0,0,0,3,6,0,0,0,4,0,34,0,0,1,6,0,0,11,32,90,30,71,4,72,0,97,2,2,0,4,0,0,111,38,39,134,30,14,69,6,10,63,80,65,77,67,90,28,23,7,63,40,36,60,13,62,66,34,129

CATH classification: 3.20.20.300

Radius of gyration: 24.18 Å; Cα contacts (8 Å, |Δi|>4): 1559; chains: 1; bounding box: 70×39×68 Å

Organism: Saccharopolyspora erythraea (strain ATCC 11635 / DSM 40517 / JCM 4748 / NBRC 13426 / NCIMB 8594 / NRRL 2338) (NCBI:txid405948)

Secondary structure (DSSP, 8-state):
--GGG-TTS-HHHHHHHHHHH--HHHHHHHTEEEEGGG--HHHHHHTT--EEEEPTT---SS-SHHHHHHHHHHHHHHHHTSSS-PPPEEEE--SSSSTTSTTS--PPPHHHHHHHT-HHHHHHHHHHHHHHHHTTT--EE---B------TTSTTGGGSS-SSHHHHHHTTHHHHHHH-SSTTSSTT--B-EEEEETTGGG-GGG-TT-EE---HHHIIIIISHHHHHHHHTT-SEEEEPSSEETTEEGGG-HIIIIIIIIIIT---SEEE--TTTGGGTTSSSS--HHHHHHHHHHT--BEEESS-HHHHHHHHHHHHHTTSS-HHHHHHHHHHHHHHHHHTTTTT--S--GGGGGGTT-HHHHHHHHHHHHHH-EEEEESS-PSPP-S---EEEE-TTSS-HHHHH-SSBSBSS--SS--SS-B-HHHHHHHHTTTS-EEE-TT-TT--TTSSEEEEEEEPPP--GGGG--TT--B--HHHHHHHHHHHTTTS-EEEEEE-SS--B-TTTGGG-SEEEEEE---SBTHHHHHHHTTSS------SSPBPS-GGG-S--TTSS---SB-TT--B---